Protein AF-0000000085160223 (afdb_homodimer)

Structure (mmCIF, N/CA/C/O backbone):
data_AF-0000000085160223-model_v1
#
loop_
_entity.id
_entity.type
_entity.pdbx_description
1 polymer 'ABC-type transporter, integral membrane subunit'
#
loop_
_atom_site.group_PDB
_atom_site.id
_atom_site.type_symbol
_atom_site.label_atom_id
_atom_site.label_alt_id
_atom_site.label_comp_id
_atom_site.label_asym_id
_atom_site.label_entity_id
_atom_site.label_seq_id
_atom_site.pdbx_PDB_ins_code
_atom_site.Cartn_x
_atom_site.Cartn_y
_atom_site.Cartn_z
_atom_site.occupancy
_atom_site.B_iso_or_equiv
_atom_site.auth_seq_id
_atom_site.auth_comp_id
_atom_site.auth_asym_id
_atom_site.auth_atom_id
_atom_site.pdbx_PDB_model_num
ATOM 1 N N . MET A 1 1 ? 24.844 26.078 -31.312 1 24.73 1 MET A N 1
ATOM 2 C CA . MET A 1 1 ? 23.641 26.641 -30.703 1 24.73 1 MET A CA 1
ATOM 3 C C . MET A 1 1 ? 23.391 25.984 -29.344 1 24.73 1 MET A C 1
ATOM 5 O O . MET A 1 1 ? 23.203 24.781 -29.25 1 24.73 1 MET A O 1
ATOM 9 N N . LYS A 1 2 ? 23.938 26.469 -28.312 1 32.94 2 LYS A N 1
ATOM 10 C CA . LYS A 1 2 ? 23.906 26.078 -26.906 1 32.94 2 LYS A CA 1
ATOM 11 C C . LYS A 1 2 ? 22.469 25.906 -26.406 1 32.94 2 LYS A C 1
ATOM 13 O O . LYS A 1 2 ? 21.688 26.844 -26.438 1 32.94 2 LYS A O 1
ATOM 18 N N . GLN A 1 3 ? 21.828 24.797 -26.5 1 36.91 3 GLN A N 1
ATOM 19 C CA . GLN A 1 3 ? 20.469 24.516 -26.031 1 36.91 3 GLN A CA 1
ATOM 20 C C . GLN A 1 3 ? 20.25 25.062 -24.625 1 36.91 3 GLN A C 1
ATOM 22 O O . GLN A 1 3 ? 21.016 24.766 -23.719 1 36.91 3 GLN A O 1
ATOM 27 N N . PHE A 1 4 ? 19.875 26.234 -24.469 1 34.88 4 PHE A N 1
ATOM 28 C CA . PHE A 1 4 ? 19.438 26.875 -23.234 1 34.88 4 PHE A CA 1
ATOM 29 C C . PHE A 1 4 ? 18.547 25.938 -22.422 1 34.88 4 PHE A C 1
ATOM 31 O O . PHE A 1 4 ? 17.422 25.641 -22.828 1 34.88 4 PHE A O 1
ATOM 38 N N . HIS A 1 5 ? 19.047 24.938 -21.812 1 41.69 5 HIS A N 1
ATOM 39 C CA . HIS A 1 5 ? 18.312 24.141 -20.828 1 41.69 5 HIS A CA 1
ATOM 40 C C . HIS A 1 5 ? 17.719 25.031 -19.734 1 41.69 5 HIS A C 1
ATOM 42 O O . HIS A 1 5 ? 18.469 25.625 -18.938 1 41.69 5 HIS A O 1
ATOM 48 N N . PHE A 1 6 ? 16.766 25.844 -19.984 1 39.72 6 PHE A N 1
ATOM 49 C CA . PHE A 1 6 ? 16.047 26.594 -18.953 1 39.72 6 PHE A CA 1
ATOM 50 C C . PHE A 1 6 ? 15.656 25.688 -17.797 1 39.72 6 PHE A C 1
ATOM 52 O O . PHE A 1 6 ? 14.781 24.828 -17.938 1 39.72 6 PHE A O 1
ATOM 59 N N . THR A 1 7 ? 16.453 25.359 -16.953 1 47.16 7 THR A N 1
ATOM 60 C CA . THR A 1 7 ? 16.219 24.641 -15.711 1 47.16 7 THR A CA 1
ATOM 61 C C . THR A 1 7 ? 15.336 25.453 -14.773 1 47.16 7 THR A C 1
ATOM 63 O O . THR A 1 7 ? 15.773 26.469 -14.227 1 47.16 7 THR A O 1
ATOM 66 N N . ILE A 1 8 ? 14.094 25.609 -14.977 1 51 8 ILE A N 1
ATOM 67 C CA . ILE A 1 8 ? 13.211 26.234 -14 1 51 8 ILE A CA 1
ATOM 68 C C . ILE A 1 8 ? 13.352 25.531 -12.656 1 51 8 ILE A C 1
ATOM 70 O O . ILE A 1 8 ? 13.266 24.312 -12.578 1 51 8 ILE A O 1
ATOM 74 N N . PRO A 1 9 ? 13.672 26.297 -11.742 1 57.53 9 PRO A N 1
ATOM 75 C CA . PRO A 1 9 ? 13.766 25.688 -10.414 1 57.53 9 PRO A CA 1
ATOM 76 C C . PRO A 1 9 ? 12.5 24.938 -10.023 1 57.53 9 PRO A C 1
ATOM 78 O O . PRO A 1 9 ? 11.398 25.312 -10.43 1 57.53 9 PRO A O 1
ATOM 81 N N . GLN A 1 10 ? 12.586 23.75 -9.656 1 59.94 10 GLN A N 1
ATOM 82 C CA . GLN A 1 10 ? 11.547 22.766 -9.359 1 59.94 10 GLN A CA 1
ATOM 83 C C . GLN A 1 10 ? 10.391 23.406 -8.594 1 59.94 10 GLN A C 1
ATOM 85 O O . GLN A 1 10 ? 9.227 23.062 -8.82 1 59.94 10 GLN A O 1
ATOM 90 N N . GLN A 1 11 ? 10.703 24.438 -7.801 1 62.94 11 GLN A N 1
ATOM 91 C CA . GLN A 1 11 ? 9.633 25.141 -7.105 1 62.94 11 GLN A CA 1
ATOM 92 C C . GLN A 1 11 ? 8.727 25.875 -8.094 1 62.94 11 GLN A C 1
ATOM 94 O O . GLN A 1 11 ? 7.508 25.906 -7.914 1 62.94 11 GLN A O 1
ATOM 99 N N . TYR A 1 12 ? 9.297 26.141 -9.102 1 71.38 12 TYR A N 1
ATOM 100 C CA . TYR A 1 12 ? 8.523 26.922 -10.07 1 71.38 12 TYR A CA 1
ATOM 101 C C . TYR A 1 12 ? 7.711 26 -10.969 1 71.38 12 TYR A C 1
ATOM 103 O O . TYR A 1 12 ? 6.637 26.375 -11.445 1 71.38 12 TYR A O 1
ATOM 111 N N . SER A 1 13 ? 8.242 24.859 -11.055 1 77.56 13 SER A N 1
ATOM 112 C CA . SER A 1 13 ? 7.508 23.938 -11.914 1 77.56 13 SER A CA 1
ATOM 113 C C . SER A 1 13 ? 6.188 23.516 -11.273 1 77.56 13 SER A C 1
ATOM 115 O O . SER A 1 13 ? 5.164 23.422 -11.945 1 77.56 13 SER A O 1
ATOM 117 N N . SER A 1 14 ? 6.234 23.312 -9.977 1 83.31 14 SER A N 1
ATOM 118 C CA . SER A 1 14 ? 5.004 22.922 -9.297 1 83.31 14 SER A CA 1
ATOM 119 C C . SER A 1 14 ? 3.994 24.062 -9.281 1 83.31 14 SER A C 1
ATOM 121 O O . SER A 1 14 ? 2.789 23.828 -9.406 1 83.31 14 SER A O 1
ATOM 123 N N . LEU A 1 15 ? 4.504 25.219 -9.172 1 87.31 15 LEU A N 1
ATOM 124 C CA . LEU A 1 15 ? 3.623 26.391 -9.18 1 87.31 15 LEU A CA 1
ATOM 125 C C . LEU A 1 15 ? 2.967 26.562 -10.539 1 87.31 15 LEU A C 1
ATOM 127 O O . LEU A 1 15 ? 1.774 26.875 -10.625 1 87.31 15 LEU A O 1
ATOM 131 N N . ILE A 1 16 ? 3.727 26.344 -11.586 1 86.88 16 ILE A N 1
ATOM 132 C CA . ILE A 1 16 ? 3.193 26.422 -12.938 1 86.88 16 ILE A CA 1
ATOM 133 C C . ILE A 1 16 ? 2.125 25.359 -13.141 1 86.88 16 ILE A C 1
ATOM 135 O O . ILE A 1 16 ? 1.075 25.625 -13.734 1 86.88 16 ILE A O 1
ATOM 139 N N . GLY A 1 17 ? 2.414 24.188 -12.648 1 84.38 17 GLY A N 1
ATOM 140 C CA . GLY A 1 17 ? 1.426 23.125 -12.727 1 84.38 17 GLY A CA 1
ATOM 141 C C . GLY A 1 17 ? 0.125 23.469 -12.023 1 84.38 17 GLY A C 1
ATOM 142 O O . GLY A 1 17 ? -0.958 23.203 -12.547 1 84.38 17 GLY A O 1
ATOM 143 N N . LEU A 1 18 ? 0.307 24.062 -10.891 1 89.31 18 LEU A N 1
ATOM 144 C CA . LEU A 1 18 ? -0.857 24.469 -10.109 1 89.31 18 LEU A CA 1
ATOM 145 C C . LEU A 1 18 ? -1.682 25.5 -10.859 1 89.31 18 LEU A C 1
ATOM 147 O O . LEU A 1 18 ? -2.904 25.375 -10.961 1 89.31 18 LEU A O 1
ATOM 151 N N . LEU A 1 19 ? -1.018 26.469 -11.391 1 91.75 19 LEU A N 1
ATOM 152 C CA . LEU A 1 19 ? -1.696 27.547 -12.094 1 91.75 19 LEU A CA 1
ATOM 153 C C . LEU A 1 19 ? -2.365 27.031 -13.367 1 91.75 19 LEU A C 1
ATOM 155 O O . LEU A 1 19 ? -3.496 27.422 -13.68 1 91.75 19 LEU A O 1
ATOM 159 N N . LEU A 1 20 ? -1.692 26.188 -14.102 1 90.5 20 LEU A N 1
ATOM 160 C CA . LEU A 1 20 ? -2.25 25.609 -15.32 1 90.5 20 LEU A CA 1
ATOM 161 C C . LEU A 1 20 ? -3.488 24.781 -15.016 1 90.5 20 LEU A C 1
ATOM 163 O O . LEU A 1 20 ? -4.488 24.859 -15.734 1 90.5 20 LEU A O 1
ATOM 167 N N . LEU A 1 21 ? -3.373 24.016 -13.953 1 90.25 21 LEU A N 1
ATOM 168 C CA . LEU A 1 21 ? -4.508 23.203 -13.547 1 90.25 21 LEU A CA 1
ATOM 169 C C . LEU A 1 21 ? -5.684 24.078 -13.125 1 90.25 21 LEU A C 1
ATOM 171 O O . LEU A 1 21 ? -6.828 23.797 -13.492 1 90.25 21 LEU A O 1
ATOM 175 N N . GLY A 1 22 ? -5.379 25.062 -12.367 1 91.94 22 GLY A N 1
ATOM 176 C CA . GLY A 1 22 ? -6.414 26.016 -11.977 1 91.94 22 GLY A CA 1
ATOM 177 C C . GLY A 1 22 ? -7.082 26.688 -13.156 1 91.94 22 GLY A C 1
ATOM 178 O O . GLY A 1 22 ? -8.305 26.812 -13.203 1 91.94 22 GLY A O 1
ATOM 179 N N . LEU A 1 23 ? -6.262 27.094 -14.078 1 93 23 LEU A N 1
ATOM 180 C CA . LEU A 1 23 ? -6.781 27.734 -15.281 1 93 23 LEU A CA 1
ATOM 181 C C . LEU A 1 23 ? -7.645 26.766 -16.078 1 93 23 LEU A C 1
ATOM 183 O O . LEU A 1 23 ? -8.734 27.125 -16.547 1 93 23 LEU A O 1
ATOM 187 N N . LEU A 1 24 ? -7.18 25.625 -16.234 1 92 24 LEU A N 1
ATOM 188 C CA . LEU A 1 24 ? -7.918 24.609 -16.984 1 92 24 LEU A CA 1
ATOM 189 C C . LEU A 1 24 ? -9.281 24.359 -16.344 1 92 24 LEU A C 1
ATOM 191 O O . LEU A 1 24 ? -10.297 24.328 -17.031 1 92 24 LEU A O 1
ATOM 195 N N . LEU A 1 25 ? -9.289 24.234 -15.031 1 91.88 25 LEU A N 1
ATOM 196 C CA . LEU A 1 25 ? -10.539 23.922 -14.352 1 91.88 25 LEU A CA 1
ATOM 197 C C . LEU A 1 25 ? -11.461 25.125 -14.297 1 91.88 25 LEU A C 1
ATOM 199 O O . LEU A 1 25 ? -12.688 24.984 -14.281 1 91.88 25 LEU A O 1
ATOM 203 N N . SER A 1 26 ? -10.859 26.266 -14.312 1 92.62 26 SER A N 1
ATOM 204 C CA . SER A 1 26 ? -11.664 27.484 -14.367 1 92.62 26 SER A CA 1
ATOM 205 C C . SER A 1 26 ? -12.414 27.594 -15.688 1 92.62 26 SER A C 1
ATOM 207 O O . SER A 1 26 ? -13.523 28.125 -15.742 1 92.62 26 SER A O 1
ATOM 209 N N . ILE A 1 27 ? -11.805 27.078 -16.703 1 93.56 27 ILE A N 1
ATOM 210 C CA . ILE A 1 27 ? -12.414 27.094 -18.016 1 93.56 27 ILE A CA 1
ATOM 211 C C . ILE A 1 27 ? -13.453 25.984 -18.125 1 93.56 27 ILE A C 1
ATOM 213 O O . ILE A 1 27 ? -14.531 26.188 -18.703 1 93.56 27 ILE A O 1
ATOM 217 N N . LEU A 1 28 ? -13.242 24.953 -17.516 1 92.19 28 LEU A N 1
ATOM 218 C CA . LEU A 1 28 ? -14.094 23.781 -17.656 1 92.19 28 LEU A CA 1
ATOM 219 C C . LEU A 1 28 ? -15.32 23.875 -16.75 1 92.19 28 LEU A C 1
ATOM 221 O O . LEU A 1 28 ? -16.344 23.234 -17.016 1 92.19 28 LEU A O 1
ATOM 225 N N . SER A 1 29 ? -15.195 24.656 -15.656 1 91.56 29 SER A N 1
ATOM 226 C CA . SER A 1 29 ? -16.312 24.781 -14.719 1 91.56 29 SER A CA 1
ATOM 227 C C . SER A 1 29 ? -16.469 26.219 -14.242 1 91.56 29 SER A C 1
ATOM 229 O O . SER A 1 29 ? -15.57 26.781 -13.617 1 91.56 29 SER A O 1
ATOM 231 N N . PRO A 1 30 ? -17.625 26.734 -14.391 1 90.44 30 PRO A N 1
ATOM 232 C CA . PRO A 1 30 ? -17.875 28.094 -13.922 1 90.44 30 PRO A CA 1
ATOM 233 C C . PRO A 1 30 ? -17.891 28.203 -12.398 1 90.44 30 PRO A C 1
ATOM 235 O O . PRO A 1 30 ? -17.766 29.312 -11.852 1 90.44 30 PRO A O 1
ATOM 238 N N . HIS A 1 31 ? -18.016 27.125 -11.758 1 92.62 31 HIS A N 1
ATOM 239 C CA . HIS A 1 31 ? -18.125 27.141 -10.305 1 92.62 31 HIS A CA 1
ATOM 240 C C . HIS A 1 31 ? -16.75 27.078 -9.641 1 92.62 31 HIS A C 1
ATOM 242 O O . HIS A 1 31 ? -16.641 27.266 -8.43 1 92.62 31 HIS A O 1
ATOM 248 N N . PHE A 1 32 ? -15.742 26.875 -10.422 1 94.12 32 PHE A N 1
ATOM 249 C CA . PHE A 1 32 ? -14.422 26.594 -9.867 1 94.12 32 PHE A CA 1
ATOM 250 C C . PHE A 1 32 ? -13.922 27.781 -9.047 1 94.12 32 PHE A C 1
ATOM 252 O O . PHE A 1 32 ? -13.438 27.594 -7.926 1 94.12 32 PHE A O 1
ATOM 259 N N . LEU A 1 33 ? -14.172 29.016 -9.492 1 93.25 33 LEU A N 1
ATOM 260 C CA . LEU A 1 33 ? -13.562 30.172 -8.844 1 93.25 33 LEU A CA 1
ATOM 261 C C . LEU A 1 33 ? -14.531 30.812 -7.859 1 93.25 33 LEU A C 1
ATOM 263 O O . LEU A 1 33 ? -14.242 31.875 -7.305 1 93.25 33 LEU A O 1
ATOM 267 N N . THR A 1 34 ? -15.617 30.188 -7.582 1 93.44 34 THR A N 1
ATOM 268 C CA . THR A 1 34 ? -16.531 30.719 -6.57 1 93.44 34 THR A CA 1
ATOM 269 C C . THR A 1 34 ? -15.914 30.609 -5.176 1 93.44 34 THR A C 1
ATOM 271 O O . THR A 1 34 ? -15.109 29.719 -4.918 1 93.44 34 THR A O 1
ATOM 274 N N . ILE A 1 35 ? -16.266 31.484 -4.336 1 92.81 35 ILE A N 1
ATOM 275 C CA . ILE A 1 35 ? -15.734 31.5 -2.975 1 92.81 35 ILE A CA 1
ATOM 276 C C . ILE A 1 35 ? -16.094 30.188 -2.27 1 92.81 35 ILE A C 1
ATOM 278 O O . ILE A 1 35 ? -15.281 29.625 -1.527 1 92.81 35 ILE A O 1
ATOM 282 N N . SER A 1 36 ? -17.281 29.781 -2.479 1 92.44 36 SER A N 1
ATOM 283 C CA . SER A 1 36 ? -17.734 28.531 -1.877 1 92.44 36 SER A CA 1
ATOM 284 C C . SER A 1 36 ? -16.844 27.375 -2.283 1 92.44 36 SER A C 1
ATOM 286 O O . SER A 1 36 ? -16.422 26.578 -1.438 1 92.44 36 SER A O 1
ATOM 288 N N . ASN A 1 37 ? -16.5 27.328 -3.576 1 94.31 37 ASN A N 1
ATOM 289 C CA . ASN A 1 37 ? -15.656 26.234 -4.047 1 94.31 37 ASN A CA 1
ATOM 290 C C . ASN A 1 37 ? -14.211 26.391 -3.576 1 94.31 37 ASN A C 1
ATOM 292 O O . ASN A 1 37 ? -13.555 25.391 -3.26 1 94.31 37 ASN A O 1
ATOM 296 N N . LEU A 1 38 ? -13.766 27.516 -3.547 1 93.81 38 LEU A N 1
ATOM 297 C CA . LEU A 1 38 ? -12.406 27.75 -3.07 1 93.81 38 LEU A CA 1
ATOM 298 C C . LEU A 1 38 ? -12.266 27.359 -1.603 1 93.81 38 LEU A C 1
ATOM 300 O O . LEU A 1 38 ? -11.234 26.828 -1.189 1 93.81 38 LEU A O 1
ATOM 304 N N . MET A 1 39 ? -13.305 27.641 -0.845 1 93.06 39 MET A N 1
ATOM 305 C CA . MET A 1 39 ? -13.289 27.219 0.552 1 93.06 39 MET A CA 1
ATOM 306 C C . MET A 1 39 ? -13.391 25.688 0.662 1 93.06 39 MET A C 1
ATOM 308 O O . MET A 1 39 ? -12.805 25.094 1.56 1 93.06 39 MET A O 1
ATOM 312 N N . ASN A 1 40 ? -14.055 25.125 -0.268 1 91.25 40 ASN A N 1
ATOM 313 C CA . ASN A 1 40 ? -14.117 23.672 -0.322 1 91.25 40 ASN A CA 1
ATOM 314 C C . ASN A 1 40 ? -12.758 23.062 -0.644 1 91.25 40 ASN A C 1
ATOM 316 O O . ASN A 1 40 ? -12.367 22.047 -0.059 1 91.25 40 ASN A O 1
ATOM 320 N N . ILE A 1 41 ? -12.109 23.641 -1.528 1 94.19 41 ILE A N 1
ATOM 321 C CA . ILE A 1 41 ? -10.758 23.203 -1.874 1 94.19 41 ILE A CA 1
ATOM 322 C C . ILE A 1 41 ? -9.852 23.312 -0.648 1 94.19 41 ILE A C 1
ATOM 324 O O . ILE A 1 41 ? -9.102 22.391 -0.345 1 94.19 41 ILE A O 1
ATOM 328 N N . LEU A 1 42 ? -10.023 24.375 0.001 1 94.44 42 LEU A N 1
ATOM 329 C CA . LEU A 1 42 ? -9.203 24.594 1.189 1 94.44 42 LEU A CA 1
ATOM 330 C C . LEU A 1 42 ? -9.477 23.516 2.236 1 94.44 42 LEU A C 1
ATOM 332 O O . LEU A 1 42 ? -8.547 23 2.863 1 94.44 42 LEU A O 1
ATOM 336 N N . ASN A 1 43 ? -10.727 23.203 2.395 1 92 43 ASN A N 1
ATOM 337 C CA . ASN A 1 43 ? -11.102 22.156 3.336 1 92 43 ASN A CA 1
ATOM 338 C C . ASN A 1 43 ? -10.492 20.812 2.947 1 92 43 ASN A C 1
ATOM 340 O O . ASN A 1 43 ? -9.953 20.094 3.799 1 92 43 ASN A O 1
ATOM 344 N N . GLN A 1 44 ? -10.477 20.531 1.719 1 90 44 GLN A N 1
ATOM 345 C CA . GLN A 1 44 ? -9.961 19.25 1.227 1 90 44 GLN A CA 1
ATOM 346 C C . GLN A 1 44 ? -8.438 19.203 1.304 1 90 44 GLN A C 1
ATOM 348 O O . GLN A 1 44 ? -7.859 18.203 1.736 1 90 44 GLN A O 1
ATOM 353 N N . VAL A 1 45 ? -7.875 20.266 0.903 1 95.56 45 VAL A N 1
ATOM 354 C CA . VAL A 1 45 ? -6.418 20.359 0.904 1 95.56 45 VAL A CA 1
ATOM 355 C C . VAL A 1 45 ? -5.898 20.297 2.34 1 95.56 45 VAL A C 1
ATOM 357 O O . VAL A 1 45 ? -4.824 19.75 2.596 1 95.56 45 VAL A O 1
ATOM 360 N N . SER A 1 46 ? -6.684 20.844 3.227 1 96.56 46 SER A N 1
ATOM 361 C CA . SER A 1 46 ? -6.238 20.859 4.613 1 96.56 46 SER A CA 1
ATOM 362 C C . SER A 1 46 ? -6.039 19.453 5.152 1 96.56 46 SER A C 1
ATOM 364 O O . SER A 1 46 ? -5.082 19.188 5.883 1 96.56 46 SER A O 1
ATOM 366 N N . LEU A 1 47 ? -6.875 18.531 4.781 1 95.44 47 LEU A N 1
ATOM 367 C CA . LEU A 1 47 ? -6.777 17.156 5.258 1 95.44 47 LEU A CA 1
ATOM 368 C C . LEU A 1 47 ? -5.543 16.469 4.684 1 95.44 47 LEU A C 1
ATOM 370 O O . LEU A 1 47 ? -4.645 16.078 5.43 1 95.44 47 LEU A O 1
ATOM 374 N N . ASN A 1 48 ? -5.406 16.484 3.453 1 94.25 48 ASN A N 1
ATOM 375 C CA . ASN A 1 48 ? -4.27 15.828 2.816 1 94.25 48 ASN A CA 1
ATOM 376 C C . ASN A 1 48 ? -2.982 16.625 3 1 94.25 48 ASN A C 1
ATOM 378 O O . ASN A 1 48 ? -1.893 16.047 3.037 1 94.25 48 ASN A O 1
ATOM 382 N N . GLY A 1 49 ? -3.203 17.891 3.051 1 97.81 49 GLY A N 1
ATOM 383 C CA . GLY A 1 49 ? -2.047 18.75 3.283 1 97.81 49 GLY A CA 1
ATOM 384 C C . GLY A 1 49 ? -1.365 18.484 4.609 1 97.81 49 GLY A C 1
ATOM 385 O O . GLY A 1 49 ? -0.136 18.453 4.688 1 97.81 49 GLY A O 1
ATOM 386 N N . LEU A 1 50 ? -2.15 18.328 5.633 1 98.56 50 LEU A N 1
ATOM 387 C CA . LEU A 1 50 ? -1.58 18.016 6.938 1 98.56 50 LEU A CA 1
ATOM 388 C C . LEU A 1 50 ? -0.81 16.703 6.902 1 98.56 50 LEU A C 1
ATOM 390 O O . LEU A 1 50 ? 0.302 16.609 7.43 1 98.56 50 LEU A O 1
ATOM 394 N N . VAL A 1 51 ? -1.393 15.742 6.238 1 98.44 51 VAL A N 1
ATOM 395 C CA . VAL A 1 51 ? -0.717 14.453 6.094 1 98.44 51 VAL A CA 1
ATOM 396 C C . VAL A 1 51 ? 0.56 14.633 5.277 1 98.44 51 VAL A C 1
ATOM 398 O O . VAL A 1 51 ? 1.603 14.062 5.613 1 98.44 51 VAL A O 1
ATOM 401 N N . ALA A 1 52 ? 0.481 15.461 4.254 1 98.31 52 ALA A N 1
ATOM 402 C CA . ALA A 1 52 ? 1.634 15.719 3.395 1 98.31 52 ALA A CA 1
ATOM 403 C C . ALA A 1 52 ? 2.742 16.438 4.156 1 98.31 52 ALA A C 1
ATOM 405 O O . ALA A 1 52 ? 3.926 16.188 3.926 1 98.31 52 ALA A O 1
ATOM 406 N N . VAL A 1 53 ? 2.35 17.328 5.023 1 98.5 53 VAL A N 1
ATOM 407 C CA . VAL A 1 53 ? 3.316 18.031 5.855 1 98.5 53 VAL A CA 1
ATOM 408 C C . VAL A 1 53 ? 4.133 17.031 6.668 1 98.5 53 VAL A C 1
ATOM 410 O O . VAL A 1 53 ? 5.363 17.094 6.684 1 98.5 53 VAL A O 1
ATOM 413 N N . GLY A 1 54 ? 3.459 16.141 7.324 1 98.56 54 GLY A N 1
ATOM 414 C CA . GLY A 1 54 ? 4.164 15.102 8.062 1 98.56 54 GLY A CA 1
ATOM 415 C C . GLY A 1 54 ? 5.004 14.211 7.168 1 98.56 54 GLY A C 1
ATOM 416 O O . GLY A 1 54 ? 6.148 13.891 7.5 1 98.56 54 GLY A O 1
ATOM 417 N N . MET A 1 55 ? 4.488 13.859 6.07 1 98 55 MET A N 1
ATOM 418 C CA . MET A 1 55 ? 5.16 12.977 5.121 1 98 55 MET A CA 1
ATOM 419 C C . MET A 1 55 ? 6.438 13.625 4.59 1 98 55 MET A C 1
ATOM 421 O O . MET A 1 55 ? 7.402 12.93 4.27 1 98 55 MET A O 1
ATOM 425 N N . THR A 1 56 ? 6.43 14.922 4.492 1 98.19 56 THR A N 1
ATOM 426 C CA . THR A 1 56 ? 7.609 15.633 4.012 1 98.19 56 THR A CA 1
ATOM 427 C C . THR A 1 56 ? 8.82 15.328 4.891 1 98.19 56 THR A C 1
ATOM 429 O O . THR A 1 56 ? 9.914 15.07 4.379 1 98.19 56 THR A O 1
ATOM 432 N N . PHE A 1 57 ? 8.633 15.312 6.184 1 98.62 57 PHE A N 1
ATOM 433 C CA . PHE A 1 57 ? 9.734 15 7.09 1 98.62 57 PHE A CA 1
ATOM 434 C C . PHE A 1 57 ? 10.25 13.586 6.84 1 98.62 57 PHE A C 1
ATOM 436 O O . PHE A 1 57 ? 11.461 13.359 6.816 1 98.62 57 PHE A O 1
ATOM 443 N N . VAL A 1 58 ? 9.32 12.703 6.656 1 98.44 58 VAL A N 1
ATOM 444 C CA . VAL A 1 58 ? 9.672 11.297 6.484 1 98.44 58 VAL A CA 1
ATOM 445 C C . VAL A 1 58 ? 10.438 11.109 5.18 1 98.44 58 VAL A C 1
ATOM 447 O O . VAL A 1 58 ? 11.508 10.492 5.164 1 98.44 58 VAL A O 1
ATOM 450 N N . ILE A 1 59 ? 9.945 11.711 4.129 1 96.38 59 ILE A N 1
ATOM 451 C CA . ILE A 1 59 ? 10.562 11.531 2.82 1 96.38 59 ILE A CA 1
ATOM 452 C C . ILE A 1 59 ? 11.906 12.258 2.785 1 96.38 59 ILE A C 1
ATOM 454 O O . ILE A 1 59 ? 12.883 11.734 2.246 1 96.38 59 ILE A O 1
ATOM 458 N N . LEU A 1 60 ? 12.039 13.375 3.402 1 97 60 LEU A N 1
ATOM 459 C CA . LEU A 1 60 ? 13.297 14.109 3.467 1 97 60 LEU A CA 1
ATOM 460 C C . LEU A 1 60 ? 14.375 13.289 4.168 1 97 60 LEU A C 1
ATOM 462 O O . LEU A 1 60 ? 15.555 13.414 3.852 1 97 60 LEU A O 1
ATOM 466 N N . SER A 1 61 ? 13.922 12.5 5.066 1 97.25 61 SER A N 1
ATOM 467 C CA . SER A 1 61 ? 14.875 11.695 5.828 1 97.25 61 SER A CA 1
ATOM 468 C C . SER A 1 61 ? 15.219 10.398 5.098 1 97.25 61 SER A C 1
ATOM 470 O O . SER A 1 61 ? 16.031 9.609 5.578 1 97.25 61 SER A O 1
ATOM 472 N N . GLY A 1 62 ? 14.555 10.18 4.027 1 94.06 62 GLY A N 1
ATOM 473 C CA . GLY A 1 62 ? 14.852 9.008 3.223 1 94.06 62 GLY A CA 1
ATOM 474 C C . GLY A 1 62 ? 13.906 7.844 3.48 1 94.06 62 GLY A C 1
ATOM 475 O O . GLY A 1 62 ? 14.211 6.703 3.127 1 94.06 62 GLY A O 1
ATOM 476 N N . GLY A 1 63 ? 12.789 8.156 4.078 1 94.06 63 GLY A N 1
ATOM 477 C CA . GLY A 1 63 ? 11.828 7.109 4.387 1 94.06 63 GLY A CA 1
ATOM 478 C C . GLY A 1 63 ? 10.484 7.309 3.719 1 94.06 63 GLY A C 1
ATOM 479 O O . GLY A 1 63 ? 10.336 8.188 2.869 1 94.06 63 GLY A O 1
ATOM 480 N N . ILE A 1 64 ? 9.547 6.41 3.932 1 93.06 64 ILE A N 1
ATOM 481 C CA . ILE A 1 64 ? 8.164 6.473 3.484 1 93.06 64 ILE A CA 1
ATOM 482 C C . ILE A 1 64 ? 7.242 5.938 4.582 1 93.06 64 ILE A C 1
ATOM 484 O O . ILE A 1 64 ? 7.574 4.957 5.258 1 93.06 64 ILE A O 1
ATOM 488 N N . ASP A 1 65 ? 6.23 6.594 4.793 1 96.69 65 ASP A N 1
ATOM 489 C CA . ASP A 1 65 ? 5.25 6.137 5.773 1 96.69 65 ASP A CA 1
ATOM 490 C C . ASP A 1 65 ? 3.91 5.828 5.109 1 96.69 65 ASP A C 1
ATOM 492 O O . ASP A 1 65 ? 3.102 6.734 4.883 1 96.69 65 ASP A O 1
ATOM 496 N N . LEU A 1 66 ? 3.609 4.59 4.926 1 93.56 66 LEU A N 1
ATOM 497 C CA . LEU A 1 66 ? 2.371 4.199 4.262 1 93.56 66 LEU A CA 1
ATOM 498 C C . LEU A 1 66 ? 1.239 4.047 5.27 1 93.56 66 LEU A C 1
ATOM 500 O O . LEU A 1 66 ? 0.075 3.904 4.887 1 93.56 66 LEU A O 1
ATOM 504 N N . SER A 1 67 ? 1.555 4.16 6.5 1 96.94 67 SER A N 1
ATOM 505 C CA . SER A 1 67 ? 0.575 3.83 7.531 1 96.94 67 SER A CA 1
ATOM 506 C C . SER A 1 67 ? -0.265 5.047 7.906 1 96.94 67 SER A C 1
ATOM 508 O O . SER A 1 67 ? -1.19 4.945 8.711 1 96.94 67 SER A O 1
ATOM 510 N N . VAL A 1 68 ? -0.007 6.16 7.309 1 97.75 68 VAL A N 1
ATOM 511 C CA . VAL A 1 68 ? -0.609 7.41 7.75 1 97.75 68 VAL A CA 1
ATOM 512 C C . VAL A 1 68 ? -2.129 7.328 7.625 1 97.75 68 VAL A C 1
ATOM 514 O O . VAL A 1 68 ? -2.857 7.855 8.469 1 97.75 68 VAL A O 1
ATOM 517 N N . GLY A 1 69 ? -2.596 6.746 6.621 1 97 69 GLY A N 1
ATOM 518 C CA . GLY A 1 69 ? -4.035 6.605 6.465 1 97 69 GLY A CA 1
ATOM 519 C C . GLY A 1 69 ? -4.676 5.781 7.566 1 97 69 GLY A C 1
ATOM 520 O O . GLY A 1 69 ? -5.738 6.145 8.078 1 97 69 GLY A O 1
ATOM 521 N N . SER A 1 70 ? -4.059 4.684 7.867 1 97.69 70 SER A N 1
ATOM 522 C CA . SER A 1 70 ? -4.59 3.816 8.914 1 97.69 70 SER A CA 1
ATOM 523 C C . SER A 1 70 ? -4.453 4.461 10.289 1 97.69 70 SER A C 1
ATOM 525 O O . SER A 1 70 ? -5.297 4.254 11.164 1 97.69 70 SER A O 1
ATOM 527 N N . VAL A 1 71 ? -3.4 5.219 10.469 1 98.5 71 VAL A N 1
ATOM 528 C CA . VAL A 1 71 ? -3.25 5.973 11.711 1 98.5 71 VAL A CA 1
ATOM 529 C C . VAL A 1 71 ? -4.371 7 11.836 1 98.5 71 VAL A C 1
ATOM 531 O O . VAL A 1 71 ? -4.941 7.18 12.914 1 98.5 71 VAL A O 1
ATOM 534 N N . LEU A 1 72 ? -4.645 7.609 10.734 1 98.38 72 LEU A N 1
ATOM 535 C CA . LEU A 1 72 ? -5.742 8.57 10.695 1 98.38 72 LEU A CA 1
ATOM 536 C C . LEU A 1 72 ? -7.059 7.906 11.086 1 98.38 72 LEU A C 1
ATOM 538 O O . LEU A 1 72 ? -7.785 8.414 11.945 1 98.38 72 LEU A O 1
ATOM 542 N N . ALA A 1 73 ? -7.328 6.773 10.531 1 98.12 73 ALA A N 1
ATOM 543 C CA . ALA A 1 73 ? -8.578 6.066 10.805 1 98.12 73 ALA A CA 1
ATOM 544 C C . ALA A 1 73 ? -8.656 5.648 12.273 1 98.12 73 ALA A C 1
ATOM 546 O O . ALA A 1 73 ? -9.688 5.836 12.922 1 98.12 73 ALA A O 1
ATOM 547 N N . LEU A 1 74 ? -7.602 5.098 12.742 1 98.19 74 LEU A N 1
ATOM 548 C CA . LEU A 1 74 ? -7.574 4.621 14.117 1 98.19 74 LEU A CA 1
ATOM 549 C C . LEU A 1 74 ? -7.707 5.781 15.102 1 98.19 74 LEU A C 1
ATOM 551 O O . LEU A 1 74 ? -8.43 5.68 16.094 1 98.19 74 LEU A O 1
ATOM 555 N N . SER A 1 75 ? -7.066 6.859 14.82 1 98.38 75 SER A N 1
ATOM 556 C CA . SER A 1 75 ? -7.164 8.047 15.656 1 98.38 75 SER A CA 1
ATOM 557 C C . SER A 1 75 ? -8.586 8.609 15.656 1 98.38 75 SER A C 1
ATOM 559 O O . SER A 1 75 ? -9.078 9.047 16.688 1 98.38 75 SER A O 1
ATOM 561 N N . GLY A 1 76 ? -9.195 8.602 14.508 1 97.69 76 GLY A N 1
ATOM 562 C CA . GLY A 1 76 ? -10.578 9.039 14.43 1 97.69 76 GLY A CA 1
ATOM 563 C C . GLY A 1 76 ? -11.523 8.203 15.266 1 97.69 76 GLY A C 1
ATOM 564 O O . GLY A 1 76 ? -12.391 8.734 15.961 1 97.69 76 GLY A O 1
ATOM 565 N N . ALA A 1 77 ? -11.32 6.918 15.203 1 97.88 77 ALA A N 1
ATOM 566 C CA . ALA A 1 77 ? -12.141 6.012 16 1 97.88 77 ALA A CA 1
ATOM 567 C C . ALA A 1 77 ? -11.922 6.242 17.484 1 97.88 77 ALA A C 1
ATOM 569 O O . ALA A 1 77 ? -12.875 6.211 18.281 1 97.88 77 ALA A O 1
ATOM 570 N N . LEU A 1 78 ? -10.695 6.504 17.844 1 97.12 78 LEU A N 1
ATOM 571 C CA . LEU A 1 78 ? -10.359 6.715 19.25 1 97.12 78 LEU A CA 1
ATOM 572 C C . LEU A 1 78 ? -10.984 8.008 19.766 1 97.12 78 LEU A C 1
ATOM 574 O O . LEU A 1 78 ? -11.594 8.023 20.844 1 97.12 78 LEU A O 1
ATOM 578 N N . VAL A 1 79 ? -10.875 9.047 19.031 1 96.81 79 VAL A N 1
ATOM 579 C CA . VAL A 1 79 ? -11.438 10.32 19.484 1 96.81 79 VAL A CA 1
ATOM 580 C C . VAL A 1 79 ? -12.961 10.211 19.562 1 96.81 79 VAL A C 1
ATOM 582 O O . VAL A 1 79 ? -13.57 10.703 20.516 1 96.81 79 VAL A O 1
ATOM 585 N N . ALA A 1 80 ? -13.547 9.57 18.578 1 96.88 80 ALA A N 1
ATOM 586 C CA . ALA A 1 80 ? -14.992 9.391 18.578 1 96.88 80 ALA A CA 1
ATOM 587 C C . ALA A 1 80 ? -15.453 8.625 19.812 1 96.88 80 ALA A C 1
ATOM 589 O O . ALA A 1 80 ? -16.453 9 20.438 1 96.88 80 ALA A O 1
ATOM 590 N N . THR A 1 81 ? -14.727 7.617 20.172 1 95.88 81 THR A N 1
ATOM 591 C CA . THR A 1 81 ? -15.078 6.797 21.312 1 95.88 81 THR A CA 1
ATOM 592 C C . THR A 1 81 ? -14.93 7.586 22.609 1 95.88 81 THR A C 1
ATOM 594 O O . THR A 1 81 ? -15.766 7.484 23.516 1 95.88 81 THR A O 1
ATOM 597 N N . LEU A 1 82 ? -13.875 8.367 22.719 1 96 82 LEU A N 1
ATOM 598 C CA . LEU A 1 82 ? -13.664 9.188 23.891 1 96 82 LEU A CA 1
ATOM 599 C C . LEU A 1 82 ? -14.766 10.227 24.047 1 96 82 LEU A C 1
ATOM 601 O O . LEU A 1 82 ? -15.289 10.438 25.141 1 96 82 LEU A O 1
ATOM 605 N N . LEU A 1 83 ? -15.148 10.812 22.969 1 95.56 83 LEU A N 1
ATOM 606 C CA . LEU A 1 83 ? -16.219 11.805 22.984 1 95.56 83 LEU A CA 1
ATOM 607 C C . LEU A 1 83 ? -17.547 11.172 23.406 1 95.56 83 LEU A C 1
ATOM 609 O O . LEU A 1 83 ? -18.266 11.719 24.234 1 95.56 83 LEU A O 1
ATOM 613 N N . LYS A 1 84 ? -17.781 10.055 22.859 1 94.69 84 LYS A N 1
ATOM 614 C CA . LYS A 1 84 ? -19.016 9.359 23.156 1 94.69 84 LYS A CA 1
ATOM 615 C C . LYS A 1 84 ? -19.047 8.891 24.609 1 94.69 84 LYS A C 1
ATOM 617 O O . LYS A 1 84 ? -20.125 8.719 25.188 1 94.69 84 LYS A O 1
ATOM 622 N N . SER A 1 85 ? -17.938 8.672 25.156 1 94.06 85 SER A N 1
ATOM 623 C CA . SER A 1 85 ? -17.844 8.234 26.547 1 94.06 85 SER A CA 1
ATOM 624 C C . SER A 1 85 ? -17.984 9.406 27.516 1 94.06 85 SER A C 1
ATOM 626 O O . SER A 1 85 ? -17.938 9.227 28.734 1 94.06 85 SER A O 1
ATOM 628 N N . GLY A 1 86 ? -18.031 10.609 27 1 92.44 86 GLY A N 1
ATOM 629 C CA . GLY A 1 86 ? -18.297 11.773 27.828 1 92.44 86 GLY A CA 1
ATOM 630 C C . GLY A 1 86 ? -17.047 12.547 28.203 1 92.44 86 GLY A C 1
ATOM 631 O O . GLY A 1 86 ? -17.094 13.508 28.969 1 92.44 86 GLY A O 1
ATOM 632 N N . ILE A 1 87 ? -15.992 12.109 27.641 1 93.75 87 ILE A N 1
ATOM 633 C CA . ILE A 1 87 ? -14.75 12.82 27.906 1 93.75 87 ILE A CA 1
ATOM 634 C C . ILE A 1 87 ? -14.742 14.148 27.172 1 93.75 87 ILE A C 1
ATOM 636 O O . ILE A 1 87 ? -15.258 14.25 26.047 1 93.75 87 ILE A O 1
ATOM 640 N N . SER A 1 88 ? -14.18 15.109 27.797 1 94.44 88 SER A N 1
ATOM 641 C CA . SER A 1 88 ? -14.164 16.438 27.203 1 94.44 88 SER A CA 1
ATOM 642 C C . SER A 1 88 ? -13.492 16.438 25.828 1 94.44 88 SER A C 1
ATOM 644 O O . SER A 1 88 ? -12.617 15.602 25.562 1 94.44 88 SER A O 1
ATOM 646 N N . ASP A 1 89 ? -13.922 17.312 25 1 94 89 ASP A N 1
ATOM 647 C CA . ASP A 1 89 ? -13.422 17.391 23.625 1 94 89 ASP A CA 1
ATOM 648 C C . ASP A 1 89 ? -11.922 17.688 23.594 1 94 89 ASP A C 1
ATOM 650 O O . ASP A 1 89 ? -11.172 17.047 22.875 1 94 89 ASP A O 1
ATOM 654 N N . VAL A 1 90 ? -11.477 18.594 24.438 1 95.25 90 VAL A N 1
ATOM 655 C CA . VAL A 1 90 ? -10.07 18.984 24.453 1 95.25 90 VAL A CA 1
ATOM 656 C C . VAL A 1 90 ? -9.211 17.797 24.844 1 95.25 90 VAL A C 1
ATOM 658 O O . VAL A 1 90 ? -8.203 17.5 24.188 1 95.25 90 VAL A O 1
ATOM 661 N N . VAL A 1 91 ? -9.617 17.078 25.875 1 96.56 91 VAL A N 1
ATOM 662 C CA . VAL A 1 91 ? -8.875 15.906 26.344 1 96.56 91 VAL A CA 1
ATOM 663 C C . VAL A 1 91 ? -8.867 14.828 25.266 1 96.56 91 VAL A C 1
ATOM 665 O O . VAL A 1 91 ? -7.84 14.188 25.031 1 96.56 91 VAL A O 1
ATOM 668 N N . SER A 1 92 ? -10.039 14.656 24.625 1 96.88 92 SER A N 1
ATOM 669 C CA . SER A 1 92 ? -10.156 13.656 23.578 1 96.88 92 SER A CA 1
ATOM 670 C C . SER A 1 92 ? -9.219 13.969 22.406 1 96.88 92 SER A C 1
ATOM 672 O O . SER A 1 92 ? -8.547 13.078 21.891 1 96.88 92 SER A O 1
ATOM 674 N N . ILE A 1 93 ? -9.141 15.203 22.062 1 96.94 93 ILE A N 1
ATOM 675 C CA . ILE A 1 93 ? -8.281 15.641 20.969 1 96.94 93 ILE A CA 1
ATOM 676 C C . ILE A 1 93 ? -6.816 15.414 21.344 1 96.94 93 ILE A C 1
ATOM 678 O O . ILE A 1 93 ? -6.047 14.859 20.562 1 96.94 93 ILE A O 1
ATOM 682 N N . VAL A 1 94 ? -6.449 15.773 22.531 1 97.75 94 VAL A N 1
ATOM 683 C CA . VAL A 1 94 ? -5.066 15.664 22.984 1 97.75 94 VAL A CA 1
ATOM 684 C C . VAL A 1 94 ? -4.648 14.195 23.016 1 97.75 94 VAL A C 1
ATOM 686 O O . VAL A 1 94 ? -3.568 13.836 22.531 1 97.75 94 VAL A O 1
ATOM 689 N N . ILE A 1 95 ? -5.516 13.367 23.484 1 97.38 95 ILE A N 1
ATOM 690 C CA . ILE A 1 95 ? -5.215 11.945 23.578 1 97.38 95 ILE A CA 1
ATOM 691 C C . ILE A 1 95 ? -5.051 11.367 22.172 1 97.38 95 ILE A C 1
ATOM 693 O O . ILE A 1 95 ? -4.125 10.594 21.906 1 97.38 95 ILE A O 1
ATOM 697 N N . ALA A 1 96 ? -5.93 11.758 21.266 1 96.62 96 ALA A N 1
ATOM 698 C CA . ALA A 1 96 ? -5.883 11.242 19.906 1 96.62 96 ALA A CA 1
ATOM 699 C C . ALA A 1 96 ? -4.582 11.648 19.203 1 96.62 96 ALA A C 1
ATOM 701 O O . ALA A 1 96 ? -3.965 10.836 18.516 1 96.62 96 ALA A O 1
ATOM 702 N N . VAL A 1 97 ? -4.191 12.844 19.422 1 97.56 97 VAL A N 1
ATOM 703 C CA . VAL A 1 97 ? -2.975 13.344 18.797 1 97.56 97 VAL A CA 1
ATOM 704 C C . VAL A 1 97 ? -1.756 12.648 19.406 1 97.56 97 VAL A C 1
ATOM 706 O O . VAL A 1 97 ? -0.822 12.281 18.688 1 97.56 97 VAL A O 1
ATOM 709 N N . ILE A 1 98 ? -1.729 12.445 20.703 1 98.5 98 ILE A N 1
ATOM 710 C CA . ILE A 1 98 ? -0.633 11.758 21.375 1 98.5 98 ILE A CA 1
ATOM 711 C C . ILE A 1 98 ? -0.546 10.312 20.875 1 98.5 98 ILE A C 1
ATOM 713 O O . ILE A 1 98 ? 0.538 9.828 20.547 1 98.5 98 ILE A O 1
ATOM 717 N N . LEU A 1 99 ? -1.68 9.688 20.766 1 97.94 99 LEU A N 1
ATOM 718 C CA . LEU A 1 99 ? -1.695 8.297 20.312 1 97.94 99 LEU A CA 1
ATOM 719 C C . LEU A 1 99 ? -1.26 8.195 18.859 1 97.94 99 LEU A C 1
ATOM 721 O O . LEU A 1 99 ? -0.501 7.293 18.5 1 97.94 99 LEU A O 1
ATOM 725 N N . GLY A 1 100 ? -1.807 9.109 18.031 1 98.38 100 GLY A N 1
ATOM 726 C CA . GLY A 1 100 ? -1.335 9.141 16.656 1 98.38 100 GLY A CA 1
ATOM 727 C C . GLY A 1 100 ? 0.17 9.297 16.547 1 98.38 100 GLY A C 1
ATOM 728 O O . GLY A 1 100 ? 0.81 8.617 15.742 1 98.38 100 GLY A O 1
ATOM 729 N N . SER A 1 101 ? 0.699 10.172 17.375 1 98.75 101 SER A N 1
ATOM 730 C CA . SER A 1 101 ? 2.145 10.367 17.406 1 98.75 101 SER A CA 1
ATOM 731 C C . SER A 1 101 ? 2.863 9.094 17.844 1 98.75 101 SER A C 1
ATOM 733 O O . SER A 1 101 ? 3.908 8.742 17.297 1 98.75 101 SER A O 1
ATOM 735 N N . LEU A 1 102 ? 2.338 8.414 18.781 1 98.69 102 LEU A N 1
ATOM 736 C CA . LEU A 1 102 ? 2.926 7.18 19.281 1 98.69 102 LEU A CA 1
ATOM 737 C C . LEU A 1 102 ? 2.867 6.082 18.234 1 98.69 102 LEU A C 1
ATOM 739 O O . LEU A 1 102 ? 3.801 5.285 18.109 1 98.69 102 LEU A O 1
ATOM 743 N N . PHE A 1 103 ? 1.749 6.016 17.5 1 98.5 103 PHE A N 1
ATOM 744 C CA . PHE A 1 103 ? 1.645 5.043 16.422 1 98.5 103 PHE A CA 1
ATOM 745 C C . PHE A 1 103 ? 2.713 5.293 15.359 1 98.5 103 PHE A C 1
ATOM 747 O O . PHE A 1 103 ? 3.346 4.352 14.875 1 98.5 103 PHE A O 1
ATOM 754 N N . GLY A 1 104 ? 2.873 6.578 15.031 1 98.5 104 GLY A N 1
ATOM 755 C CA . GLY A 1 104 ? 3.957 6.914 14.125 1 98.5 104 GLY A CA 1
ATOM 756 C C . GLY A 1 104 ? 5.328 6.566 14.672 1 98.5 104 GLY A C 1
ATOM 757 O O . GLY A 1 104 ? 6.176 6.039 13.953 1 98.5 104 GLY A O 1
ATOM 758 N N . LEU A 1 105 ? 5.484 6.812 15.945 1 98.56 105 LEU A N 1
ATOM 759 C CA . LEU A 1 105 ? 6.758 6.52 16.594 1 98.56 105 LEU A CA 1
ATOM 760 C C . LEU A 1 105 ? 7.055 5.023 16.562 1 98.56 105 LEU A C 1
ATOM 762 O O . LEU A 1 105 ? 8.211 4.617 16.406 1 98.56 105 LEU A O 1
ATOM 766 N N . LEU A 1 106 ? 6.094 4.25 16.766 1 97.62 106 LEU A N 1
ATOM 767 C CA . LEU A 1 106 ? 6.266 2.805 16.688 1 97.62 106 LEU A CA 1
ATOM 768 C C . LEU A 1 106 ? 6.836 2.391 15.336 1 97.62 106 LEU A C 1
ATOM 770 O O . LEU A 1 106 ? 7.777 1.595 15.273 1 97.62 106 LEU A O 1
ATOM 774 N N . ASN A 1 107 ? 6.262 2.961 14.32 1 97.19 107 ASN A N 1
ATOM 775 C CA . ASN A 1 107 ? 6.812 2.752 12.984 1 97.19 107 ASN A CA 1
ATOM 776 C C . ASN A 1 107 ? 8.281 3.156 12.906 1 97.19 107 ASN A C 1
ATOM 778 O O . ASN A 1 107 ? 9.125 2.371 12.469 1 97.19 107 ASN A O 1
ATOM 782 N N . GLY A 1 108 ? 8.484 4.316 13.375 1 97.69 108 GLY A N 1
ATOM 783 C CA . GLY A 1 108 ? 9.836 4.859 13.312 1 97.69 108 GLY A CA 1
ATOM 784 C C . GLY A 1 108 ? 10.844 4.043 14.094 1 97.69 108 GLY A C 1
ATOM 785 O O . GLY A 1 108 ? 11.984 3.871 13.656 1 97.69 108 GLY A O 1
ATOM 786 N N . VAL A 1 109 ? 10.469 3.545 15.195 1 97.44 109 VAL A N 1
ATOM 787 C CA . VAL A 1 109 ? 11.367 2.768 16.047 1 97.44 109 VAL A CA 1
ATOM 788 C C . VAL A 1 109 ? 11.742 1.463 15.336 1 97.44 109 VAL A C 1
ATOM 790 O O . VAL A 1 109 ? 12.914 1.088 15.297 1 97.44 109 VAL A O 1
ATOM 793 N N . PHE A 1 110 ? 10.797 0.815 14.75 1 95.94 110 PHE A N 1
ATOM 794 C CA . PHE A 1 110 ? 11.086 -0.426 14.039 1 95.94 110 PHE A CA 1
ATOM 795 C C . PHE A 1 110 ? 11.992 -0.165 12.844 1 95.94 110 PHE A C 1
ATOM 797 O O . PHE A 1 110 ? 12.93 -0.921 12.594 1 95.94 110 PHE A O 1
ATOM 804 N N . ILE A 1 111 ? 11.711 0.912 12.172 1 95.25 111 ILE A N 1
ATOM 805 C CA . ILE A 1 111 ? 12.469 1.229 10.961 1 95.25 111 ILE A CA 1
ATOM 806 C C . ILE A 1 111 ? 13.891 1.629 11.336 1 95.25 111 ILE A C 1
ATOM 808 O O . ILE A 1 111 ? 14.859 1.112 10.773 1 95.25 111 ILE A O 1
ATOM 812 N N . SER A 1 112 ? 14 2.455 12.352 1 95.44 112 SER A N 1
ATOM 813 C CA . SER A 1 112 ? 15.281 3.09 12.617 1 95.44 112 SER A CA 1
ATOM 814 C C . SER A 1 112 ? 16.141 2.232 13.539 1 95.44 112 SER A C 1
ATOM 816 O O . SER A 1 112 ? 17.359 2.146 13.352 1 95.44 112 SER A O 1
ATOM 818 N N . PHE A 1 113 ? 15.594 1.63 14.477 1 94.69 113 PHE A N 1
ATOM 819 C CA . PHE A 1 113 ? 16.406 0.924 15.461 1 94.69 113 PHE A CA 1
ATOM 820 C C . PHE A 1 113 ? 16.703 -0.499 15.008 1 94.69 113 PHE A C 1
ATOM 822 O O . PHE A 1 113 ? 17.719 -1.077 15.375 1 94.69 113 PHE A O 1
ATOM 829 N N . PHE A 1 114 ? 15.859 -1.015 14.18 1 92.31 114 PHE A N 1
ATOM 830 C CA . PHE A 1 114 ? 16.109 -2.369 13.695 1 92.31 114 PHE A CA 1
ATOM 831 C C . PHE A 1 114 ? 16.547 -2.352 12.234 1 92.31 114 PHE A C 1
ATOM 833 O O . PHE A 1 114 ? 16.703 -3.404 11.617 1 92.31 114 PHE A O 1
ATOM 840 N N . ASN A 1 115 ? 16.688 -1.151 11.727 1 90.44 115 ASN A N 1
ATOM 841 C CA . ASN A 1 115 ? 17.188 -0.945 10.367 1 90.44 115 ASN A CA 1
ATOM 842 C C . ASN A 1 115 ? 16.375 -1.741 9.344 1 90.44 115 ASN A C 1
ATOM 844 O O . ASN A 1 115 ? 16.953 -2.488 8.547 1 90.44 115 ASN A O 1
ATOM 848 N N . LEU A 1 116 ? 15.094 -1.636 9.5 1 90.31 116 LEU A N 1
ATOM 849 C CA . LEU A 1 116 ? 14.18 -2.314 8.586 1 90.31 116 LEU A CA 1
ATOM 850 C C . LEU A 1 116 ? 13.773 -1.396 7.441 1 90.31 116 LEU A C 1
ATOM 852 O O . LEU A 1 116 ? 13.789 -0.171 7.582 1 90.31 116 LEU A O 1
ATOM 856 N N . GLN A 1 117 ? 13.391 -1.979 6.305 1 86.75 117 GLN A N 1
ATOM 857 C CA . GLN A 1 117 ? 12.938 -1.213 5.145 1 86.75 117 GLN A CA 1
ATOM 858 C C . GLN A 1 117 ? 11.641 -0.468 5.449 1 86.75 117 GLN A C 1
ATOM 860 O O . GLN A 1 117 ? 10.633 -1.084 5.805 1 86.75 117 GLN A O 1
ATOM 865 N N . PRO A 1 118 ? 11.68 0.834 5.332 1 92.12 118 PRO A N 1
ATOM 866 C CA . PRO A 1 118 ? 10.547 1.665 5.738 1 92.12 118 PRO A CA 1
ATOM 867 C C . PRO A 1 118 ? 9.234 1.234 5.086 1 92.12 118 PRO A C 1
ATOM 869 O O . PRO A 1 118 ? 8.195 1.197 5.746 1 92.12 118 PRO A O 1
ATOM 872 N N . PHE A 1 119 ? 9.289 0.922 3.875 1 87 119 PHE A N 1
ATOM 873 C CA . PHE A 1 119 ? 8.07 0.611 3.135 1 87 119 PHE A CA 1
ATOM 874 C C . PHE A 1 119 ? 7.383 -0.616 3.719 1 87 119 PHE A C 1
ATOM 876 O O . PHE A 1 119 ? 6.164 -0.622 3.896 1 87 119 PHE A O 1
ATOM 883 N N . ILE A 1 120 ? 8.055 -1.646 3.98 1 85.75 120 ILE A N 1
ATOM 884 C CA . ILE A 1 120 ? 7.484 -2.904 4.445 1 85.75 120 ILE A CA 1
ATOM 885 C C . ILE A 1 120 ? 6.934 -2.73 5.859 1 85.75 120 ILE A C 1
ATOM 887 O O . ILE A 1 120 ? 5.832 -3.188 6.164 1 85.75 120 ILE A O 1
ATOM 891 N N . VAL A 1 121 ? 7.73 -2.021 6.676 1 92.44 121 VAL A N 1
ATOM 892 C CA . VAL A 1 121 ? 7.312 -1.802 8.055 1 92.44 121 VAL A CA 1
ATOM 893 C C . VAL A 1 121 ? 6.035 -0.963 8.078 1 92.44 121 VAL A C 1
ATOM 895 O O . VAL A 1 121 ? 5.074 -1.306 8.773 1 92.44 121 VAL A O 1
ATOM 898 N N . SER A 1 122 ? 6.082 0.069 7.285 1 94.44 122 SER A N 1
ATOM 899 C CA . SER A 1 122 ? 4.926 0.96 7.293 1 94.44 122 SER A CA 1
ATOM 900 C C . SER A 1 122 ? 3.697 0.28 6.703 1 94.44 122 SER A C 1
ATOM 902 O O . SER A 1 122 ? 2.57 0.543 7.129 1 94.44 122 SER A O 1
ATOM 904 N N . MET A 1 123 ? 3.904 -0.564 5.754 1 89.81 123 MET A N 1
ATOM 905 C CA . MET A 1 123 ? 2.785 -1.316 5.199 1 89.81 123 MET A CA 1
ATOM 906 C C . MET A 1 123 ? 2.23 -2.303 6.219 1 89.81 123 MET A C 1
ATOM 908 O O . MET A 1 123 ? 1.017 -2.502 6.301 1 89.81 123 MET A O 1
ATOM 912 N N . ALA A 1 124 ? 3.131 -2.986 6.879 1 91.88 124 ALA A N 1
ATOM 913 C CA . ALA A 1 124 ? 2.701 -3.904 7.93 1 91.88 124 ALA A CA 1
ATOM 914 C C . ALA A 1 124 ? 1.857 -3.184 8.977 1 91.88 124 ALA A C 1
ATOM 916 O O . ALA A 1 124 ? 0.77 -3.643 9.328 1 91.88 124 ALA A O 1
ATOM 917 N N . PHE A 1 125 ? 2.326 -2.041 9.391 1 96.38 125 PHE A N 1
ATOM 918 C CA . PHE A 1 125 ? 1.593 -1.279 10.398 1 96.38 125 PHE A CA 1
ATOM 919 C C . PHE A 1 125 ? 0.305 -0.712 9.812 1 96.38 125 PHE A C 1
ATOM 921 O O . PHE A 1 125 ? -0.703 -0.598 10.516 1 96.38 125 PHE A O 1
ATOM 928 N N . MET A 1 126 ? 0.374 -0.333 8.508 1 94.56 126 MET A N 1
ATOM 929 C CA . MET A 1 126 ? -0.846 0.119 7.848 1 94.56 126 MET A CA 1
ATOM 930 C C . MET A 1 126 ? -1.951 -0.924 7.973 1 94.56 126 MET A C 1
ATOM 932 O O . MET A 1 126 ? -3.078 -0.599 8.352 1 94.56 126 MET A O 1
ATOM 936 N N . THR A 1 127 ? -1.559 -2.148 7.723 1 91.81 127 THR A N 1
ATOM 937 C CA . THR A 1 127 ? -2.516 -3.246 7.773 1 91.81 127 THR A CA 1
ATOM 938 C C . THR A 1 127 ? -2.957 -3.514 9.211 1 91.81 127 THR A C 1
ATOM 940 O O . THR A 1 127 ? -4.145 -3.727 9.469 1 91.81 127 THR A O 1
ATOM 943 N N . MET A 1 128 ? -2.055 -3.494 10.094 1 95.19 128 MET A N 1
ATOM 944 C CA . MET A 1 128 ? -2.361 -3.764 11.492 1 95.19 128 MET A CA 1
ATOM 945 C C . MET A 1 128 ? -3.266 -2.68 12.07 1 95.19 128 MET A C 1
ATOM 947 O O . MET A 1 128 ? -4.258 -2.982 12.742 1 95.19 128 MET A O 1
ATOM 951 N N . PHE A 1 129 ? -2.92 -1.437 11.805 1 97.44 129 PHE A N 1
ATOM 952 C CA . PHE A 1 129 ? -3.713 -0.338 12.344 1 97.44 129 PHE A CA 1
ATOM 953 C C . PHE A 1 129 ? -5.094 -0.304 11.695 1 97.44 129 PHE A C 1
ATOM 955 O O . PHE A 1 129 ? -6.082 0.039 12.352 1 97.44 129 PHE A O 1
ATOM 962 N N . ARG A 1 130 ? -5.168 -0.578 10.438 1 95.94 130 ARG A N 1
ATOM 963 C CA . ARG A 1 130 ? -6.469 -0.68 9.789 1 95.94 130 ARG A CA 1
ATOM 964 C C . ARG A 1 130 ? -7.309 -1.786 10.414 1 95.94 130 ARG A C 1
ATOM 966 O O . ARG A 1 130 ? -8.492 -1.584 10.711 1 95.94 130 ARG A O 1
ATOM 973 N N . GLY A 1 131 ? -6.707 -2.959 10.617 1 94.38 131 GLY A N 1
ATOM 974 C CA . GLY A 1 131 ? -7.387 -4.039 11.305 1 94.38 131 GLY A CA 1
ATOM 975 C C . GLY A 1 131 ? -7.844 -3.662 12.703 1 94.38 131 GLY A C 1
ATOM 976 O O . GLY A 1 131 ? -8.977 -3.963 13.094 1 94.38 131 GLY A O 1
ATOM 977 N N . ALA A 1 132 ? -7.02 -2.984 13.375 1 96.88 132 ALA A N 1
ATOM 978 C CA . ALA A 1 132 ? -7.363 -2.529 14.719 1 96.88 132 ALA A CA 1
ATOM 979 C C . ALA A 1 132 ? -8.562 -1.583 14.695 1 96.88 132 ALA A C 1
ATOM 981 O O . ALA A 1 132 ? -9.414 -1.624 15.578 1 96.88 132 ALA A O 1
ATOM 982 N N . THR A 1 133 ? -8.555 -0.729 13.695 1 97.56 133 THR A N 1
ATOM 983 C CA . THR A 1 133 ? -9.68 0.183 13.555 1 97.56 133 THR A CA 1
ATOM 984 C C . THR A 1 133 ? -10.977 -0.591 13.328 1 97.56 133 THR A C 1
ATOM 986 O O . THR A 1 133 ? -12 -0.29 13.938 1 97.56 133 THR A O 1
ATOM 989 N N . PHE A 1 134 ? -10.891 -1.595 12.461 1 95.5 134 PHE A N 1
ATOM 990 C CA . PHE A 1 134 ? -12.07 -2.412 12.195 1 95.5 134 PHE A CA 1
ATOM 991 C C . PHE A 1 134 ? -12.531 -3.137 13.453 1 95.5 134 PHE A C 1
ATOM 993 O O . PHE A 1 134 ? -13.727 -3.195 13.742 1 95.5 134 PHE A O 1
ATOM 1000 N N . VAL A 1 135 ? -11.602 -3.684 14.18 1 94.38 135 VAL A N 1
ATOM 1001 C CA . VAL A 1 135 ? -11.938 -4.395 15.414 1 94.38 135 VAL A CA 1
ATOM 1002 C C . VAL A 1 135 ? -12.555 -3.422 16.422 1 94.38 135 VAL A C 1
ATOM 1004 O O . VAL A 1 135 ? -13.602 -3.707 17 1 94.38 135 VAL A O 1
ATOM 1007 N N . PHE A 1 136 ? -11.891 -2.285 16.5 1 94.25 136 PHE A N 1
ATOM 1008 C CA . PHE A 1 136 ? -12.297 -1.279 17.484 1 94.25 136 PHE A CA 1
ATOM 1009 C C . PHE A 1 136 ? -13.688 -0.745 17.172 1 94.25 136 PHE A C 1
ATOM 1011 O O . PHE A 1 136 ? -14.469 -0.466 18.078 1 94.25 136 PHE A O 1
ATOM 1018 N N . THR A 1 137 ? -14.078 -0.614 15.938 1 95.94 137 THR A N 1
ATOM 1019 C CA . THR A 1 137 ? -15.344 -0.023 15.516 1 95.94 137 THR A CA 1
ATOM 1020 C C . THR A 1 137 ? -16.359 -1.108 15.148 1 95.94 137 THR A C 1
ATOM 1022 O O . THR A 1 137 ? -17.5 -0.81 14.82 1 95.94 137 THR A O 1
ATOM 1025 N N . GLN A 1 138 ? -15.859 -2.371 15.18 1 93.25 138 GLN A N 1
ATOM 1026 C CA . GLN A 1 138 ? -16.656 -3.492 14.703 1 93.25 138 GLN A CA 1
ATOM 1027 C C . GLN A 1 138 ? -17.078 -3.291 13.25 1 93.25 138 GLN A C 1
ATOM 1029 O O . GLN A 1 138 ? -18.203 -3.633 12.875 1 93.25 138 GLN A O 1
ATOM 1034 N N . GLY A 1 139 ? -16.234 -2.555 12.562 1 92.12 139 GLY A N 1
ATOM 1035 C CA . GLY A 1 139 ? -16.453 -2.344 11.141 1 92.12 139 GLY A CA 1
ATOM 1036 C C . GLY A 1 139 ? -17.531 -1.308 10.852 1 92.12 139 GLY A C 1
ATOM 1037 O O . GLY A 1 139 ? -17.906 -1.104 9.695 1 92.12 139 GLY A O 1
ATOM 1038 N N . ARG A 1 140 ? -17.984 -0.617 11.906 1 94.69 140 ARG A N 1
ATOM 1039 C CA . ARG A 1 140 ? -19.047 0.356 11.734 1 94.69 140 ARG A CA 1
ATOM 1040 C C . ARG A 1 140 ? -18.578 1.762 12.094 1 94.69 140 ARG A C 1
ATOM 1042 O O . ARG A 1 140 ? -17.734 1.932 12.977 1 94.69 140 ARG A O 1
ATOM 1049 N N . PRO A 1 141 ? -19.172 2.738 11.398 1 96.38 141 PRO A N 1
ATOM 1050 C CA . PRO A 1 141 ? -18.844 4.117 11.766 1 96.38 141 PRO A CA 1
ATOM 1051 C C . PRO A 1 141 ? -19.312 4.488 13.172 1 96.38 141 PRO A C 1
ATOM 1053 O O . PRO A 1 141 ? -20.297 3.934 13.656 1 96.38 141 PRO A O 1
ATOM 1056 N N . ILE A 1 142 ? -18.578 5.324 13.797 1 96.81 142 ILE A N 1
ATOM 1057 C CA . ILE A 1 142 ? -19 5.93 15.055 1 96.81 142 ILE A CA 1
ATOM 1058 C C . ILE A 1 142 ? -19.5 7.348 14.805 1 96.81 142 ILE A C 1
ATOM 1060 O O . ILE A 1 142 ? -18.719 8.234 14.445 1 96.81 142 ILE A O 1
ATOM 1064 N N . THR A 1 143 ? -20.828 7.523 15 1 95.56 143 THR A N 1
ATOM 1065 C CA . THR A 1 143 ? -21.453 8.781 14.602 1 95.56 143 THR A CA 1
ATOM 1066 C C . THR A 1 143 ? -22.062 9.484 15.812 1 95.56 143 THR A C 1
ATOM 1068 O O . THR A 1 143 ? -22.047 8.953 16.922 1 95.56 143 THR A O 1
ATOM 1071 N N . GLY A 1 144 ? -22.531 10.695 15.578 1 92.38 144 GLY A N 1
ATOM 1072 C CA . GLY A 1 144 ? -23.172 11.461 16.641 1 92.38 144 GLY A CA 1
ATOM 1073 C C . GLY A 1 144 ? -22.203 11.93 17.703 1 92.38 144 GLY A C 1
ATOM 1074 O O . GLY A 1 144 ? -22.375 11.617 18.891 1 92.38 144 GLY A O 1
ATOM 1075 N N . LEU A 1 145 ? -21.203 12.742 17.266 1 91.88 145 LEU A N 1
ATOM 1076 C CA . LEU A 1 145 ? -20.078 13.086 18.125 1 91.88 145 LEU A CA 1
ATOM 1077 C C . LEU A 1 145 ? -20.281 14.445 18.781 1 91.88 145 LEU A C 1
ATOM 1079 O O . LEU A 1 145 ? -19.391 14.945 19.484 1 91.88 145 LEU A O 1
ATOM 1083 N N . GLY A 1 146 ? -21.422 14.969 18.578 1 83.81 146 GLY A N 1
ATOM 1084 C CA . GLY A 1 146 ? -21.734 16.219 19.266 1 83.81 146 GLY A CA 1
ATOM 1085 C C . GLY A 1 146 ? -21.875 17.391 18.312 1 83.81 146 GLY A C 1
ATOM 1086 O O . GLY A 1 146 ? -21.484 17.312 17.141 1 83.81 146 GLY A O 1
ATOM 1087 N N . ASP A 1 147 ? -22.391 18.438 18.922 1 82.12 147 ASP A N 1
ATOM 1088 C CA . ASP A 1 147 ? -22.703 19.578 18.062 1 82.12 147 ASP A CA 1
ATOM 1089 C C . ASP A 1 147 ? -22.016 20.859 18.578 1 82.12 147 ASP A C 1
ATOM 1091 O O . ASP A 1 147 ? -22.25 21.938 18.047 1 82.12 147 ASP A O 1
ATOM 1095 N N . SER A 1 148 ? -21.25 20.641 19.609 1 79.94 148 SER A N 1
ATOM 1096 C CA . SER A 1 148 ? -20.594 21.812 20.156 1 79.94 148 SER A CA 1
ATOM 1097 C C . SER A 1 148 ? -19.203 21.469 20.688 1 79.94 148 SER A C 1
ATOM 1099 O O . SER A 1 148 ? -18.812 20.312 20.719 1 79.94 148 SER A O 1
ATOM 1101 N N . GLY A 1 149 ? -18.453 22.656 20.844 1 86.38 149 GLY A N 1
ATOM 1102 C CA . GLY A 1 149 ? -17.156 22.469 21.453 1 86.38 149 GLY A CA 1
ATOM 1103 C C . GLY A 1 149 ? -16 22.562 20.469 1 86.38 149 GLY A C 1
ATOM 1104 O O . GLY A 1 149 ? -16.219 22.859 19.297 1 86.38 149 GLY A O 1
ATOM 1105 N N . MET A 1 150 ? -14.859 22.422 20.953 1 88.06 150 MET A N 1
ATOM 1106 C CA . MET A 1 150 ? -13.633 22.578 20.172 1 88.06 150 MET A CA 1
ATOM 1107 C C . MET A 1 150 ? -13.562 21.547 19.047 1 88.06 150 MET A C 1
ATOM 1109 O O . MET A 1 150 ? -13.094 21.859 17.953 1 88.06 150 MET A O 1
ATOM 1113 N N . PHE A 1 151 ? -14.109 20.406 19.344 1 91.88 151 PHE A N 1
ATOM 1114 C CA . PHE A 1 151 ? -14.094 19.344 18.359 1 91.88 151 PHE A CA 1
ATOM 1115 C C . PHE A 1 151 ? -14.906 19.734 17.125 1 91.88 151 PHE A C 1
ATOM 1117 O O . PHE A 1 151 ? -14.438 19.594 15.992 1 91.88 151 PHE A O 1
ATOM 1124 N N . VAL A 1 152 ? -16.016 20.281 17.359 1 89.69 152 VAL A N 1
ATOM 1125 C CA . VAL A 1 152 ? -16.891 20.703 16.281 1 89.69 152 VAL A CA 1
ATOM 1126 C C . VAL A 1 152 ? -16.266 21.891 15.539 1 89.69 152 VAL A C 1
ATOM 1128 O O . VAL A 1 152 ? -16.297 21.938 14.312 1 89.69 152 VAL A O 1
ATOM 1131 N N . ALA A 1 153 ? -15.664 22.766 16.234 1 88 153 ALA A N 1
ATOM 1132 C CA . ALA A 1 153 ? -15.078 23.969 15.648 1 88 153 ALA A CA 1
ATOM 1133 C C . ALA A 1 153 ? -13.93 23.625 14.703 1 88 153 ALA A C 1
ATOM 1135 O O . ALA A 1 153 ? -13.797 24.219 13.641 1 88 153 ALA A O 1
ATOM 1136 N N . VAL A 1 154 ? -13.195 22.656 15.016 1 89.69 154 VAL A N 1
ATOM 1137 C CA . VAL A 1 154 ? -12 22.297 14.258 1 89.69 154 VAL A CA 1
ATOM 1138 C C . VAL A 1 154 ? -12.398 21.766 12.883 1 89.69 154 VAL A C 1
ATOM 1140 O O . VAL A 1 154 ? -11.719 22.047 11.891 1 89.69 154 VAL A O 1
ATOM 1143 N N . GLY A 1 155 ? -13.477 21.078 12.789 1 89.25 155 GLY A N 1
ATOM 1144 C CA . GLY A 1 155 ? -13.859 20.453 11.531 1 89.25 155 GLY A CA 1
ATOM 1145 C C . GLY A 1 155 ? -14.969 21.203 10.812 1 89.25 155 GLY A C 1
ATOM 1146 O O . GLY A 1 155 ? -15.07 21.141 9.586 1 89.25 155 GLY A O 1
ATOM 1147 N N . ARG A 1 156 ? -15.773 21.953 11.578 1 87.5 156 ARG A N 1
ATOM 1148 C CA . ARG A 1 156 ? -16.969 22.531 10.984 1 87.5 156 ARG A CA 1
ATOM 1149 C C . ARG A 1 156 ? -17 24.047 11.172 1 87.5 156 ARG A C 1
ATOM 1151 O O . ARG A 1 156 ? -17.844 24.734 10.578 1 87.5 156 ARG A O 1
ATOM 1158 N N . GLY A 1 157 ? -16.062 24.547 11.875 1 87.5 157 GLY A N 1
ATOM 1159 C CA . GLY A 1 157 ? -16.078 25.969 12.188 1 87.5 157 GLY A CA 1
ATOM 1160 C C . GLY A 1 157 ? -15.312 26.797 11.18 1 87.5 157 GLY A C 1
ATOM 1161 O O . GLY A 1 157 ? -14.609 26.266 10.32 1 87.5 157 GLY A O 1
ATOM 1162 N N . GLU A 1 158 ? -15.648 28.109 11.234 1 88.88 158 GLU A N 1
ATOM 1163 C CA . GLU A 1 158 ? -14.945 29.047 10.367 1 88.88 158 GLU A CA 1
ATOM 1164 C C . GLU A 1 158 ? -14.656 30.359 11.086 1 88.88 158 GLU A C 1
ATOM 1166 O O . GLU A 1 158 ? -15.289 30.672 12.094 1 88.88 158 GLU A O 1
ATOM 1171 N N . ILE A 1 159 ? -13.656 31.031 10.672 1 88.31 159 ILE A N 1
ATOM 1172 C CA . ILE A 1 159 ? -13.344 32.375 11.102 1 88.31 159 ILE A CA 1
ATOM 1173 C C . ILE A 1 159 ? -13.344 33.312 9.891 1 88.31 159 ILE A C 1
ATOM 1175 O O . ILE A 1 159 ? -12.461 33.219 9.023 1 88.31 159 ILE A O 1
ATOM 1179 N N . VAL A 1 160 ? -14.305 34.25 9.781 1 89 160 VAL A N 1
ATOM 1180 C CA . VAL A 1 160 ? -14.43 35.25 8.703 1 89 160 VAL A CA 1
ATOM 1181 C C . VAL A 1 160 ? -14.461 34.531 7.355 1 89 160 VAL A C 1
ATOM 1183 O O . VAL A 1 160 ? -13.703 34.875 6.445 1 89 160 VAL A O 1
ATOM 1186 N N . GLY A 1 161 ? -15.125 33.375 7.352 1 88.81 161 GLY A N 1
ATOM 1187 C CA . GLY A 1 161 ? -15.32 32.656 6.098 1 88.81 161 GLY A CA 1
ATOM 1188 C C . GLY A 1 161 ? -14.242 31.625 5.816 1 88.81 161 GLY A C 1
ATOM 1189 O O . GLY A 1 161 ? -14.375 30.812 4.902 1 88.81 161 GLY A O 1
ATOM 1190 N N . VAL A 1 162 ? -13.172 31.641 6.531 1 92.38 162 VAL A N 1
ATOM 1191 C CA . VAL A 1 162 ? -12.086 30.672 6.352 1 92.38 162 VAL A CA 1
ATOM 1192 C C . VAL A 1 162 ? -12.266 29.5 7.316 1 92.38 162 VAL A C 1
ATOM 1194 O O . VAL A 1 162 ? -12.375 29.703 8.531 1 92.38 162 VAL A O 1
ATOM 1197 N N . PRO A 1 163 ? -12.32 28.344 6.715 1 94.44 163 PRO A N 1
ATOM 1198 C CA . PRO A 1 163 ? -12.492 27.188 7.602 1 94.44 163 PRO A CA 1
ATOM 1199 C C . PRO A 1 163 ? -11.32 27 8.555 1 94.44 163 PRO A C 1
ATOM 1201 O O . PRO A 1 163 ? -10.164 27.219 8.18 1 94.44 163 PRO A O 1
ATOM 1204 N N . TRP A 1 164 ? -11.602 26.547 9.781 1 94.69 164 TRP A N 1
ATOM 1205 C CA . TRP A 1 164 ? -10.578 26.281 10.789 1 94.69 164 TRP A CA 1
ATOM 1206 C C . TRP A 1 164 ? -9.547 25.297 10.266 1 94.69 164 TRP A C 1
ATOM 1208 O O . TRP A 1 164 ? -8.367 25.375 10.609 1 94.69 164 TRP A O 1
ATOM 1218 N N . SER A 1 165 ? -10.031 24.328 9.445 1 95.94 165 SER A N 1
ATOM 1219 C CA . SER A 1 165 ? -9.109 23.344 8.875 1 95.94 165 SER A CA 1
ATOM 1220 C C . SER A 1 165 ? -8 24.016 8.078 1 95.94 165 SER A C 1
ATOM 1222 O O . SER A 1 165 ? -6.84 23.609 8.148 1 95.94 165 SER A O 1
ATOM 1224 N N . GLY A 1 166 ? -8.336 25.078 7.324 1 96.5 166 GLY A N 1
ATOM 1225 C CA . GLY A 1 166 ? -7.348 25.828 6.562 1 96.5 166 GLY A CA 1
ATOM 1226 C C . GLY A 1 166 ? -6.352 26.562 7.441 1 96.5 166 GLY A C 1
ATOM 1227 O O . GLY A 1 166 ? -5.156 26.609 7.141 1 96.5 166 GLY A O 1
ATOM 1228 N N . ILE A 1 167 ? -6.848 27.125 8.492 1 96.44 167 ILE A N 1
ATOM 1229 C CA . ILE A 1 167 ? -6.008 27.875 9.422 1 96.44 167 ILE A CA 1
ATOM 1230 C C . ILE A 1 167 ? -5.016 26.922 10.094 1 96.44 167 ILE A C 1
ATOM 1232 O O . ILE A 1 167 ? -3.832 27.234 10.219 1 96.44 167 ILE A O 1
ATOM 1236 N N . ILE A 1 168 ? -5.516 25.766 10.469 1 97.19 168 ILE A N 1
ATOM 1237 C CA . ILE A 1 168 ? -4.66 24.766 11.102 1 97.19 168 ILE A CA 1
ATOM 1238 C C . ILE A 1 168 ? -3.574 24.328 10.133 1 97.19 168 ILE A C 1
ATOM 1240 O O . ILE A 1 168 ? -2.412 24.172 10.516 1 97.19 168 ILE A O 1
ATOM 1244 N N . LEU A 1 169 ? -3.963 24.109 8.883 1 97.88 169 LEU A N 1
ATOM 1245 C CA . LEU A 1 169 ? -2.98 23.734 7.871 1 97.88 169 LEU A CA 1
ATOM 1246 C C . LEU A 1 169 ? -1.917 24.828 7.73 1 97.88 169 LEU A C 1
ATOM 1248 O O . LEU A 1 169 ? -0.721 24.531 7.688 1 97.88 169 LEU A O 1
ATOM 1252 N N . LEU A 1 170 ? -2.34 26.094 7.672 1 97.06 170 LEU A N 1
ATOM 1253 C CA . LEU A 1 170 ? -1.416 27.203 7.504 1 97.06 170 LEU A CA 1
ATOM 1254 C C . LEU A 1 170 ? -0.445 27.281 8.672 1 97.06 170 LEU A C 1
ATOM 1256 O O . LEU A 1 170 ? 0.76 27.469 8.477 1 97.06 170 LEU A O 1
ATOM 1260 N N . ILE A 1 171 ? -0.951 27.188 9.867 1 97.94 171 ILE A N 1
ATOM 1261 C CA . ILE A 1 171 ? -0.115 27.234 11.062 1 97.94 171 ILE A CA 1
ATOM 1262 C C . ILE A 1 171 ? 0.881 26.078 11.039 1 97.94 171 ILE A C 1
ATOM 1264 O O . ILE A 1 171 ? 2.066 26.266 11.328 1 97.94 171 ILE A O 1
ATOM 1268 N N . SER A 1 172 ? 0.373 24.859 10.703 1 98.38 172 SER A N 1
ATOM 1269 C CA . SER A 1 172 ? 1.227 23.672 10.625 1 98.38 172 SER A CA 1
ATOM 1270 C C . SER A 1 172 ? 2.326 23.859 9.578 1 98.38 172 SER A C 1
ATOM 1272 O O . SER A 1 172 ? 3.484 23.516 9.828 1 98.38 172 SER A O 1
ATOM 1274 N N . PHE A 1 173 ? 1.903 24.438 8.469 1 97.75 173 PHE A N 1
ATOM 1275 C CA . PHE A 1 173 ? 2.852 24.703 7.391 1 97.75 173 PHE A CA 1
ATOM 1276 C C . PHE A 1 173 ? 3.941 25.656 7.848 1 97.75 173 PHE A C 1
ATOM 1278 O O . PHE A 1 173 ? 5.133 25.391 7.684 1 97.75 173 PHE A O 1
ATOM 1285 N N . ILE A 1 174 ? 3.582 26.75 8.422 1 98.06 174 ILE A N 1
ATOM 1286 C CA . ILE A 1 174 ? 4.535 27.766 8.859 1 98.06 174 ILE A CA 1
ATOM 1287 C C . ILE A 1 174 ? 5.457 27.188 9.93 1 98.06 174 ILE A C 1
ATOM 1289 O O . ILE A 1 174 ? 6.676 27.344 9.859 1 98.06 174 ILE A O 1
ATOM 1293 N N . ALA A 1 175 ? 4.879 26.469 10.859 1 98.38 175 ALA A N 1
ATOM 1294 C CA . ALA A 1 175 ? 5.66 25.875 11.945 1 98.38 175 ALA A CA 1
ATOM 1295 C C . ALA A 1 175 ? 6.668 24.859 11.406 1 98.38 175 ALA A C 1
ATOM 1297 O O . ALA A 1 175 ? 7.844 24.891 11.773 1 98.38 175 ALA A O 1
ATOM 1298 N N . THR A 1 176 ? 6.219 24.031 10.539 1 98.44 176 THR A N 1
ATOM 1299 C CA . THR A 1 176 ? 7.094 22.969 10.047 1 98.44 176 THR A CA 1
ATOM 1300 C C . THR A 1 176 ? 8.117 23.516 9.062 1 98.44 176 THR A C 1
ATOM 1302 O O . THR A 1 176 ? 9.25 23.031 9 1 98.44 176 THR A O 1
ATOM 1305 N N . ALA A 1 177 ? 7.672 24.562 8.297 1 97.62 177 ALA A N 1
ATOM 1306 C CA . ALA A 1 177 ? 8.633 25.234 7.43 1 97.62 177 ALA A CA 1
ATOM 1307 C C . ALA A 1 177 ? 9.758 25.859 8.242 1 97.62 177 ALA A C 1
ATOM 1309 O O . ALA A 1 177 ? 10.93 25.75 7.871 1 97.62 177 ALA A O 1
ATOM 1310 N N . PHE A 1 178 ? 9.398 26.453 9.352 1 97.69 178 PHE A N 1
ATOM 1311 C CA . PHE A 1 178 ? 10.383 27.047 10.25 1 97.69 178 PHE A CA 1
ATOM 1312 C C . PHE A 1 178 ? 11.305 25.984 10.828 1 97.69 178 PHE A C 1
ATOM 1314 O O . PHE A 1 178 ? 12.523 26.156 10.852 1 97.69 178 PHE A O 1
ATOM 1321 N N . ILE A 1 179 ? 10.75 24.859 11.266 1 98 179 ILE A N 1
ATOM 1322 C CA . ILE A 1 179 ? 11.516 23.781 11.875 1 98 179 ILE A CA 1
ATOM 1323 C C . ILE A 1 179 ? 12.516 23.219 10.867 1 98 179 ILE A C 1
ATOM 1325 O O . ILE A 1 179 ? 13.695 23.031 11.18 1 98 179 ILE A O 1
ATOM 1329 N N . LEU A 1 180 ? 12.094 23 9.648 1 97.06 180 LEU A N 1
ATOM 1330 C CA . LEU A 1 180 ? 12.93 22.391 8.625 1 97.06 180 LEU A CA 1
ATOM 1331 C C . LEU A 1 180 ? 14.031 23.344 8.18 1 97.06 180 LEU A C 1
ATOM 1333 O O . LEU A 1 180 ? 15.156 22.906 7.914 1 97.06 180 LEU A O 1
ATOM 1337 N N . ASN A 1 181 ? 13.719 24.688 8.18 1 95.81 181 ASN A N 1
ATOM 1338 C CA . ASN A 1 181 ? 14.648 25.625 7.547 1 95.81 181 ASN A CA 1
ATOM 1339 C C . ASN A 1 181 ? 15.508 26.344 8.57 1 95.81 181 ASN A C 1
ATOM 1341 O O . ASN A 1 181 ? 16.609 26.812 8.25 1 95.81 181 ASN A O 1
ATOM 1345 N N . LYS A 1 182 ? 15.023 26.391 9.828 1 97.25 182 LYS A N 1
ATOM 1346 C CA . LYS A 1 182 ? 15.695 27.328 10.734 1 97.25 182 LYS A CA 1
ATOM 1347 C C . LYS A 1 182 ? 16.203 26.609 11.984 1 97.25 182 LYS A C 1
ATOM 1349 O O . LYS A 1 182 ? 16.828 27.219 12.844 1 97.25 182 LYS A O 1
ATOM 1354 N N . THR A 1 183 ? 16.031 25.328 12.117 1 97.81 183 THR A N 1
ATOM 1355 C CA . THR A 1 183 ? 16.469 24.656 13.336 1 97.81 183 THR A CA 1
ATOM 1356 C C . THR A 1 183 ? 17.516 23.594 13.023 1 97.81 183 THR A C 1
ATOM 1358 O O . THR A 1 183 ? 17.656 23.172 11.875 1 97.81 183 THR A O 1
ATOM 1361 N N . VAL A 1 184 ? 18.266 23.172 14.086 1 97.38 184 VAL A N 1
ATOM 1362 C CA . VAL A 1 184 ? 19.266 22.109 13.992 1 97.38 184 VAL A CA 1
ATOM 1363 C C . VAL A 1 184 ? 18.578 20.781 13.648 1 97.38 184 VAL A C 1
ATOM 1365 O O . VAL A 1 184 ? 19.156 19.953 12.938 1 97.38 184 VAL A O 1
ATOM 1368 N N . TYR A 1 185 ? 17.375 20.703 14.102 1 98.12 185 TYR A N 1
ATOM 1369 C CA . TYR A 1 185 ? 16.594 19.5 13.812 1 98.12 185 TYR A CA 1
ATOM 1370 C C . TYR A 1 185 ? 16.375 19.344 12.312 1 98.12 185 TYR A C 1
ATOM 1372 O O . TYR A 1 185 ? 16.609 18.266 11.758 1 98.12 185 TYR A O 1
ATOM 1380 N N . GLY A 1 186 ? 15.93 20.391 11.688 1 97.88 186 GLY A N 1
ATOM 1381 C CA . GLY A 1 186 ? 15.727 20.375 10.25 1 97.88 186 GLY A CA 1
ATOM 1382 C C . GLY A 1 186 ? 16.984 20.031 9.477 1 97.88 186 GLY A C 1
ATOM 1383 O O . GLY A 1 186 ? 16.953 19.203 8.57 1 97.88 186 GLY A O 1
ATOM 1384 N N . LYS A 1 187 ? 18.094 20.625 9.898 1 97.31 187 LYS A N 1
ATOM 1385 C CA . LYS A 1 187 ? 19.359 20.328 9.258 1 97.31 187 LYS A CA 1
ATOM 1386 C C . LYS A 1 187 ? 19.734 18.859 9.391 1 97.31 187 LYS A C 1
ATOM 1388 O O . LYS A 1 187 ? 20.281 18.266 8.469 1 97.31 187 LYS A O 1
ATOM 1393 N N . GLY A 1 188 ? 19.438 18.406 10.531 1 98.06 188 GLY A N 1
ATOM 1394 C CA . GLY A 1 188 ? 19.703 17 10.758 1 98.06 188 GLY A CA 1
ATOM 1395 C C . GLY A 1 188 ? 18.906 16.078 9.852 1 98.06 188 GLY A C 1
ATOM 1396 O O . GLY A 1 188 ? 19.438 15.094 9.352 1 98.06 188 GLY A O 1
ATOM 1397 N N . ILE A 1 189 ? 17.656 16.438 9.594 1 98.06 189 ILE A N 1
ATOM 1398 C CA . ILE A 1 189 ? 16.781 15.633 8.742 1 98.06 189 ILE A CA 1
ATOM 1399 C C . ILE A 1 189 ? 17.312 15.633 7.309 1 98.06 189 ILE A C 1
ATOM 1401 O O . ILE A 1 189 ? 17.375 14.594 6.66 1 98.06 189 ILE A O 1
ATOM 1405 N N . TYR A 1 190 ? 17.766 16.781 6.852 1 97.69 190 TYR A N 1
ATOM 1406 C CA . TYR A 1 190 ? 18.328 16.875 5.508 1 97.69 190 TYR A CA 1
ATOM 1407 C C . TYR A 1 190 ? 19.625 16.078 5.398 1 97.69 190 TYR A C 1
ATOM 1409 O O . TYR A 1 190 ? 19.859 15.414 4.387 1 97.69 190 TYR A O 1
ATOM 1417 N N . ALA A 1 191 ? 20.391 16.094 6.426 1 97.62 191 ALA A N 1
ATOM 1418 C CA . ALA A 1 191 ? 21.672 15.367 6.43 1 97.62 191 ALA A CA 1
ATOM 1419 C C . ALA A 1 191 ? 21.453 13.859 6.352 1 97.62 191 ALA A C 1
ATOM 1421 O O . ALA A 1 191 ? 22.125 13.172 5.594 1 97.62 191 ALA A O 1
ATOM 1422 N N . ILE A 1 192 ? 20.484 13.445 7.105 1 97.44 192 ILE A N 1
ATOM 1423 C CA . ILE A 1 192 ? 20.172 12.023 7.109 1 97.44 192 ILE A CA 1
ATOM 1424 C C . ILE A 1 192 ? 19.703 11.594 5.723 1 97.44 192 ILE A C 1
ATOM 1426 O O . ILE A 1 192 ? 20.094 10.531 5.23 1 97.44 192 ILE A O 1
ATOM 1430 N N . GLY A 1 193 ? 18.859 12.406 5.152 1 96 193 GLY A N 1
ATOM 1431 C CA . GLY A 1 193 ? 18.359 12.102 3.826 1 96 193 GLY A CA 1
ATOM 1432 C C . GLY A 1 193 ? 19.438 12.102 2.76 1 96 193 GLY A C 1
ATOM 1433 O O . GLY A 1 193 ? 19.328 11.383 1.766 1 96 193 GLY A O 1
ATOM 1434 N N . GLY A 1 194 ? 20.438 12.906 2.932 1 94.88 194 GLY A N 1
ATOM 1435 C CA . GLY A 1 194 ? 21.547 12.938 1.995 1 94.88 194 GLY A CA 1
ATOM 1436 C C . GLY A 1 194 ? 22.469 11.734 2.113 1 94.88 194 GLY A C 1
ATOM 1437 O O . GLY A 1 194 ? 22.719 11.039 1.128 1 94.88 194 GLY A O 1
ATOM 1438 N N . ASN A 1 195 ? 22.969 11.547 3.27 1 96 195 ASN A N 1
ATOM 1439 C CA . ASN A 1 195 ? 23.844 10.422 3.574 1 96 195 ASN A CA 1
ATOM 1440 C C . ASN A 1 195 ? 23.797 10.062 5.055 1 96 195 ASN A C 1
ATOM 1442 O O . ASN A 1 195 ? 24.484 10.664 5.871 1 96 195 ASN A O 1
ATOM 1446 N N . ALA A 1 196 ? 23.094 9.008 5.289 1 95.12 196 ALA A N 1
ATOM 1447 C CA . ALA A 1 196 ? 22.875 8.625 6.684 1 95.12 196 ALA A CA 1
ATOM 1448 C C . ALA A 1 196 ? 24.188 8.25 7.359 1 95.12 196 ALA A C 1
ATOM 1450 O O . ALA A 1 196 ? 24.391 8.539 8.539 1 95.12 196 ALA A O 1
ATOM 1451 N N . GLU A 1 197 ? 25.016 7.562 6.625 1 94.94 197 GLU A N 1
ATOM 1452 C CA . GLU A 1 197 ? 26.281 7.145 7.188 1 94.94 197 GLU A CA 1
ATOM 1453 C C . GLU A 1 197 ? 27.172 8.352 7.504 1 94.94 197 GLU A C 1
ATOM 1455 O O . GLU A 1 197 ? 27.797 8.406 8.562 1 94.94 197 GLU A O 1
ATOM 1460 N N . ALA A 1 198 ? 27.203 9.234 6.613 1 96.69 198 ALA A N 1
ATOM 1461 C CA . ALA A 1 198 ? 27.969 10.461 6.844 1 96.69 198 ALA A CA 1
ATOM 1462 C C . ALA A 1 198 ? 27.406 11.242 8.023 1 96.69 198 ALA A C 1
ATOM 1464 O O . ALA A 1 198 ? 28.156 11.797 8.828 1 96.69 198 ALA A O 1
ATOM 1465 N N . ALA A 1 199 ? 26.109 11.281 8.094 1 97.12 199 ALA A N 1
ATOM 1466 C CA . ALA A 1 199 ? 25.453 11.961 9.211 1 97.12 199 ALA A CA 1
ATOM 1467 C C . ALA A 1 199 ? 25.812 11.312 10.539 1 97.12 199 ALA A C 1
ATOM 1469 O O . ALA A 1 199 ? 26.078 12.008 11.523 1 97.12 199 ALA A O 1
ATOM 1470 N N . ARG A 1 200 ? 25.812 10.023 10.539 1 96.5 200 ARG A N 1
ATOM 1471 C CA . ARG A 1 200 ? 26.172 9.281 11.75 1 96.5 200 ARG A CA 1
ATOM 1472 C C . ARG A 1 200 ? 27.609 9.586 12.172 1 96.5 200 ARG A C 1
ATOM 1474 O O . ARG A 1 200 ? 27.875 9.812 13.352 1 96.5 200 ARG A O 1
ATOM 1481 N N . LEU A 1 201 ? 28.469 9.609 11.25 1 96.44 201 LEU A N 1
ATOM 1482 C CA . LEU A 1 201 ? 29.875 9.859 11.508 1 96.44 201 LEU A CA 1
ATOM 1483 C C . LEU A 1 201 ? 30.094 11.297 11.984 1 96.44 201 LEU A C 1
ATOM 1485 O O . LEU A 1 201 ? 31.078 11.586 12.664 1 96.44 201 LEU A O 1
ATOM 1489 N N . SER A 1 202 ? 29.172 12.164 11.656 1 96.69 202 SER A N 1
ATOM 1490 C CA . SER A 1 202 ? 29.266 13.562 12.078 1 96.69 202 SER A CA 1
ATOM 1491 C C . SER A 1 202 ? 28.656 13.766 13.461 1 96.69 202 SER A C 1
ATOM 1493 O O . SER A 1 202 ? 28.531 14.898 13.93 1 96.69 202 SER A O 1
ATOM 1495 N N . GLY A 1 203 ? 28.141 12.664 14.07 1 96.62 203 GLY A N 1
ATOM 1496 C CA . GLY A 1 203 ? 27.703 12.719 15.453 1 96.62 203 GLY A CA 1
ATOM 1497 C C . GLY A 1 203 ? 26.203 12.875 15.602 1 96.62 203 GLY A C 1
ATOM 1498 O O . GLY A 1 203 ? 25.688 13.023 16.719 1 96.62 203 GLY A O 1
ATOM 1499 N N . LEU A 1 204 ? 25.516 12.844 14.547 1 97.31 204 LEU A N 1
ATOM 1500 C CA . LEU A 1 204 ? 24.062 12.984 14.625 1 97.31 204 LEU A CA 1
ATOM 1501 C C . LEU A 1 204 ? 23.406 11.688 15.094 1 97.31 204 LEU A C 1
ATOM 1503 O O . LEU A 1 204 ? 23.828 10.602 14.695 1 97.31 204 LEU A O 1
ATOM 1507 N N . PRO A 1 205 ? 22.469 11.82 16 1 97.94 205 PRO A N 1
ATOM 1508 C CA . PRO A 1 205 ? 21.719 10.617 16.391 1 97.94 205 PRO A CA 1
ATOM 1509 C C . PRO A 1 205 ? 20.719 10.172 15.336 1 97.94 205 PRO A C 1
ATOM 1511 O O . PRO A 1 205 ? 19.5 10.359 15.508 1 97.94 205 PRO A O 1
ATOM 1514 N N . VAL A 1 206 ? 21.188 9.523 14.383 1 97.75 206 VAL A N 1
ATOM 1515 C CA . VAL A 1 206 ? 20.422 9.195 13.18 1 97.75 206 VAL A CA 1
ATOM 1516 C C . VAL A 1 206 ? 19.188 8.383 13.547 1 97.75 206 VAL A C 1
ATOM 1518 O O . VAL A 1 206 ? 18.078 8.664 13.086 1 97.75 206 VAL A O 1
ATOM 1521 N N . LYS A 1 207 ? 19.328 7.395 14.43 1 97.62 207 LYS A N 1
ATOM 1522 C CA . LYS A 1 207 ? 18.219 6.512 14.789 1 97.62 207 LYS A CA 1
ATOM 1523 C C . LYS A 1 207 ? 17.078 7.289 15.453 1 97.62 207 LYS A C 1
ATOM 1525 O O . LYS A 1 207 ? 15.914 7.117 15.109 1 97.62 207 LYS A O 1
ATOM 1530 N N . ARG A 1 208 ? 17.406 8.156 16.297 1 98.12 208 ARG A N 1
ATOM 1531 C CA . ARG A 1 208 ? 16.406 8.938 17.016 1 98.12 208 ARG A CA 1
ATOM 1532 C C . ARG A 1 208 ? 15.727 9.938 16.094 1 98.12 208 ARG A C 1
ATOM 1534 O O . ARG A 1 208 ? 14.516 10.141 16.172 1 98.12 208 ARG A O 1
ATOM 1541 N N . LEU A 1 209 ? 16.5 10.562 15.273 1 98.25 209 LEU A N 1
ATOM 1542 C CA . LEU A 1 209 ? 15.945 11.547 14.352 1 98.25 209 LEU A CA 1
ATOM 1543 C C . LEU A 1 209 ? 14.992 10.891 13.359 1 98.25 209 LEU A C 1
ATOM 1545 O O . LEU A 1 209 ? 13.906 11.414 13.094 1 98.25 209 LEU A O 1
ATOM 1549 N N . ARG A 1 210 ? 15.398 9.742 12.891 1 97.44 210 ARG A N 1
ATOM 1550 C CA . ARG A 1 210 ? 14.539 9.008 11.969 1 97.44 210 ARG A CA 1
ATOM 1551 C C . ARG A 1 210 ? 13.242 8.578 12.656 1 97.44 210 ARG A C 1
ATOM 1553 O O . ARG A 1 210 ? 12.164 8.68 12.07 1 97.44 210 ARG A O 1
ATOM 1560 N N . ALA A 1 211 ? 13.398 8.094 13.781 1 98.31 211 ALA A N 1
ATOM 1561 C CA . ALA A 1 211 ? 12.203 7.691 14.516 1 98.31 211 ALA A CA 1
ATOM 1562 C C . ALA A 1 211 ? 11.273 8.883 14.758 1 98.31 211 ALA A C 1
ATOM 1564 O O . ALA A 1 211 ? 10.055 8.758 14.656 1 98.31 211 ALA A O 1
ATOM 1565 N N . SER A 1 212 ? 11.844 9.984 15.008 1 98.62 212 SER A N 1
ATOM 1566 C CA . SER A 1 212 ? 11.07 11.172 15.352 1 98.62 212 SER A CA 1
ATOM 1567 C C . SER A 1 212 ? 10.258 11.672 14.164 1 98.62 212 SER A C 1
ATOM 1569 O O . SER A 1 212 ? 9.156 12.211 14.336 1 98.62 212 SER A O 1
ATOM 1571 N N . VAL A 1 213 ? 10.758 11.516 12.969 1 98.69 213 VAL A N 1
ATOM 1572 C CA . VAL A 1 213 ? 10.016 12.031 11.812 1 98.69 213 VAL A CA 1
ATOM 1573 C C . VAL A 1 213 ? 8.75 11.203 11.602 1 98.69 213 VAL A C 1
ATOM 1575 O O . VAL A 1 213 ? 7.73 11.719 11.148 1 98.69 213 VAL A O 1
ATOM 1578 N N . TYR A 1 214 ? 8.789 9.938 11.969 1 98.75 214 TYR A N 1
ATOM 1579 C CA . TYR A 1 214 ? 7.586 9.117 11.883 1 98.75 214 TYR A CA 1
ATOM 1580 C C . TYR A 1 214 ? 6.582 9.5 12.961 1 98.75 214 TYR A C 1
ATOM 1582 O O . TYR A 1 214 ? 5.371 9.414 12.75 1 98.75 214 TYR A O 1
ATOM 1590 N N . ALA A 1 215 ? 7.094 9.938 14.07 1 98.81 215 ALA A N 1
ATOM 1591 C CA . ALA A 1 215 ? 6.207 10.469 15.102 1 98.81 215 ALA A CA 1
ATOM 1592 C C . ALA A 1 215 ? 5.492 11.727 14.609 1 98.81 215 ALA A C 1
ATOM 1594 O O . ALA A 1 215 ? 4.293 11.898 14.852 1 98.81 215 ALA A O 1
ATOM 1595 N N . ILE A 1 216 ? 6.227 12.547 13.938 1 98.81 216 ILE A N 1
ATOM 1596 C CA . ILE A 1 216 ? 5.668 13.766 13.367 1 98.81 216 ILE A CA 1
ATOM 1597 C C . ILE A 1 216 ? 4.598 13.414 12.336 1 98.81 216 ILE A C 1
ATOM 1599 O O . ILE A 1 216 ? 3.525 14.023 12.312 1 98.81 216 ILE A O 1
ATOM 1603 N N . SER A 1 217 ? 4.879 12.422 11.523 1 98.75 217 SER A N 1
ATOM 1604 C CA . SER A 1 217 ? 3.912 11.953 10.539 1 98.75 217 SER A CA 1
ATOM 1605 C C . SER A 1 217 ? 2.627 11.477 11.211 1 98.75 217 SER A C 1
ATOM 1607 O O . SER A 1 217 ? 1.527 11.805 10.758 1 98.75 217 SER A O 1
ATOM 1609 N N . GLY A 1 218 ? 2.809 10.727 12.312 1 98.81 218 GLY A N 1
ATOM 1610 C CA . GLY A 1 218 ? 1.649 10.266 13.062 1 98.81 218 GLY A CA 1
ATOM 1611 C C . GLY A 1 218 ? 0.859 11.398 13.695 1 98.81 218 GLY A C 1
ATOM 1612 O O . GLY A 1 218 ? -0.373 11.352 13.734 1 98.81 218 GLY A O 1
ATOM 1613 N N . PHE A 1 219 ? 1.558 12.391 14.148 1 98.81 219 PHE A N 1
ATOM 1614 C CA . PHE A 1 219 ? 0.932 13.57 14.742 1 98.81 219 PHE A CA 1
ATOM 1615 C C . PHE A 1 219 ? 0.007 14.25 13.742 1 98.81 219 PHE A C 1
ATOM 1617 O O . PHE A 1 219 ? -1.151 14.539 14.055 1 98.81 219 PHE A O 1
ATOM 1624 N N . PHE A 1 220 ? 0.486 14.453 12.57 1 98.81 220 PHE A N 1
ATOM 1625 C CA . PHE A 1 220 ? -0.287 15.18 11.57 1 98.81 220 PHE A CA 1
ATOM 1626 C C . PHE A 1 220 ? -1.401 14.305 11.008 1 98.81 220 PHE A C 1
ATOM 1628 O O . PHE A 1 220 ? -2.473 14.805 10.656 1 98.81 220 PHE A O 1
ATOM 1635 N N . ALA A 1 221 ? -1.177 12.984 10.93 1 98.75 221 ALA A N 1
ATOM 1636 C CA . ALA A 1 221 ? -2.254 12.078 10.539 1 98.75 221 ALA A CA 1
ATOM 1637 C C . ALA A 1 221 ? -3.414 12.148 11.531 1 98.75 221 ALA A C 1
ATOM 1639 O O . ALA A 1 221 ? -4.578 12.18 11.133 1 98.75 221 ALA A O 1
ATOM 1640 N N . ALA A 1 222 ? -3.055 12.203 12.781 1 98.62 222 ALA A N 1
ATOM 1641 C CA . ALA A 1 222 ? -4.078 12.289 13.82 1 98.62 222 ALA A CA 1
ATOM 1642 C C . ALA A 1 222 ? -4.809 13.625 13.766 1 98.62 222 ALA A C 1
ATOM 1644 O O . ALA A 1 222 ? -6.027 13.688 13.945 1 98.62 222 ALA A O 1
ATOM 1645 N N . LEU A 1 223 ? -4.055 14.664 13.547 1 98.12 223 LEU A N 1
ATOM 1646 C CA . LEU A 1 223 ? -4.66 15.984 13.438 1 98.12 223 LEU A CA 1
ATOM 1647 C C . LEU A 1 223 ? -5.641 16.031 12.273 1 98.12 223 LEU A C 1
ATOM 1649 O O . LEU A 1 223 ? -6.75 16.562 12.406 1 98.12 223 LEU A O 1
ATOM 1653 N N . ALA A 1 224 ? -5.242 15.5 11.156 1 98.25 224 ALA A N 1
ATOM 1654 C CA . ALA A 1 224 ? -6.133 15.406 10 1 98.25 224 ALA A CA 1
ATOM 1655 C C . ALA A 1 224 ? -7.367 14.57 10.328 1 98.25 224 ALA A C 1
ATOM 1657 O O . ALA A 1 224 ? -8.469 14.875 9.867 1 98.25 224 ALA A O 1
ATOM 1658 N N . SER A 1 225 ? -7.137 13.562 11.109 1 98.12 225 SER A N 1
ATOM 1659 C CA . SER A 1 225 ? -8.227 12.672 11.5 1 98.12 225 SER A CA 1
ATOM 1660 C C . SER A 1 225 ? -9.281 13.414 12.312 1 98.12 225 SER A C 1
ATOM 1662 O O . SER A 1 225 ? -10.484 13.227 12.094 1 98.12 225 SER A O 1
ATOM 1664 N N . ILE A 1 226 ? -8.82 14.211 13.234 1 97.19 226 ILE A N 1
ATOM 1665 C CA . ILE A 1 226 ? -9.727 14.969 14.086 1 97.19 226 ILE A CA 1
ATOM 1666 C C . ILE A 1 226 ? -10.578 15.906 13.227 1 97.19 226 ILE A C 1
ATOM 1668 O O . ILE A 1 226 ? -11.797 15.977 13.406 1 97.19 226 ILE A O 1
ATOM 1672 N N . ILE A 1 227 ? -9.969 16.531 12.305 1 97.12 227 ILE A N 1
ATOM 1673 C CA . ILE A 1 227 ? -10.68 17.453 11.422 1 97.12 227 ILE A CA 1
ATOM 1674 C C . ILE A 1 227 ? -11.688 16.688 10.578 1 97.12 227 ILE A C 1
ATOM 1676 O O . ILE A 1 227 ? -12.852 17.078 10.477 1 97.12 227 ILE A O 1
ATOM 1680 N N . LEU A 1 228 ? -11.273 15.602 10.023 1 96.44 228 LEU A N 1
ATOM 1681 C CA . LEU A 1 228 ? -12.133 14.805 9.156 1 96.44 228 LEU A CA 1
ATOM 1682 C C . LEU A 1 228 ? -13.32 14.242 9.938 1 96.44 228 LEU A C 1
ATOM 1684 O O . LEU A 1 228 ? -14.461 14.32 9.477 1 96.44 228 LEU A O 1
ATOM 1688 N N . THR A 1 229 ? -13.023 13.688 11.078 1 97 229 THR A N 1
ATOM 1689 C CA . THR A 1 229 ? -14.055 13.094 11.914 1 97 229 THR A CA 1
ATOM 1690 C C . THR A 1 229 ? -15.07 14.148 12.344 1 97 229 THR A C 1
ATOM 1692 O O . THR A 1 229 ? -16.281 13.883 12.375 1 97 229 THR A O 1
ATOM 1695 N N . SER A 1 230 ? -14.586 15.281 12.664 1 96.12 230 SER A N 1
ATOM 1696 C CA . SER A 1 230 ? -15.469 16.391 13.039 1 96.12 230 SER A CA 1
ATOM 1697 C C . SER A 1 230 ? -16.344 16.812 11.859 1 96.12 230 SER A C 1
ATOM 1699 O O . SER A 1 230 ? -17.562 16.953 12 1 96.12 230 SER A O 1
ATOM 1701 N N . ARG A 1 231 ? -15.734 16.984 10.766 1 93.69 231 ARG A N 1
ATOM 1702 C CA . ARG A 1 231 ? -16.453 17.422 9.578 1 93.69 231 ARG A CA 1
ATOM 1703 C C . ARG A 1 231 ? -17.562 16.438 9.211 1 93.69 231 ARG A C 1
ATOM 1705 O O . ARG A 1 231 ? -18.641 16.844 8.781 1 93.69 231 ARG A O 1
ATOM 1712 N N . LEU A 1 232 ? -17.266 15.188 9.375 1 92.56 232 LEU A N 1
ATOM 1713 C CA . LEU A 1 232 ? -18.219 14.148 8.977 1 92.56 232 LEU A CA 1
ATOM 1714 C C . LEU A 1 232 ? -19.141 13.805 10.133 1 92.56 232 LEU A C 1
ATOM 1716 O O . LEU A 1 232 ? -20.109 13.062 9.953 1 92.56 232 LEU A O 1
ATOM 1720 N N . ASP A 1 233 ? -18.859 14.266 11.227 1 95.81 233 ASP A N 1
ATOM 1721 C CA . ASP A 1 233 ? -19.562 13.844 12.438 1 95.81 233 ASP A CA 1
ATOM 1722 C C . ASP A 1 233 ? -19.609 12.32 12.547 1 95.81 233 ASP A C 1
ATOM 1724 O O . ASP A 1 233 ? -20.641 11.75 12.898 1 95.81 233 ASP A O 1
ATOM 1728 N N . SER A 1 234 ? -18.516 11.773 12.086 1 96.5 234 SER A N 1
ATOM 1729 C CA . SER A 1 234 ? -18.438 10.32 12.031 1 96.5 234 SER A CA 1
ATOM 1730 C C . SER A 1 234 ? -17 9.836 11.859 1 96.5 234 SER A C 1
ATOM 1732 O O . SER A 1 234 ? -16.25 10.414 11.07 1 96.5 234 SER A O 1
ATOM 1734 N N . ALA A 1 235 ? -16.625 8.906 12.672 1 97.12 235 ALA A N 1
ATOM 1735 C CA . ALA A 1 235 ? -15.375 8.195 12.453 1 97.12 235 ALA A CA 1
ATOM 1736 C C . ALA A 1 235 ? -15.594 6.965 11.57 1 97.12 235 ALA A C 1
ATOM 1738 O O . ALA A 1 235 ? -16.266 6.016 11.977 1 97.12 235 ALA A O 1
ATOM 1739 N N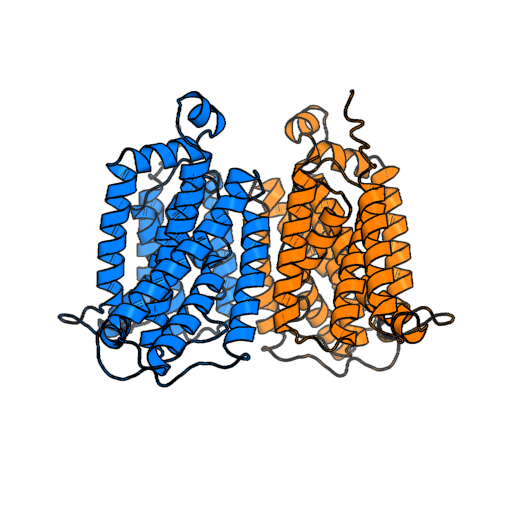 . GLN A 1 236 ? -15.047 7.047 10.43 1 96.81 236 GLN A N 1
ATOM 1740 C CA . GLN A 1 236 ? -15.219 5.965 9.461 1 96.81 236 GLN A CA 1
ATOM 1741 C C . GLN A 1 236 ? -14.039 4.992 9.516 1 96.81 236 GLN A C 1
ATOM 1743 O O . GLN A 1 236 ? -12.883 5.406 9.461 1 96.81 236 GLN A O 1
ATOM 1748 N N . PRO A 1 237 ? -14.391 3.682 9.57 1 95.06 237 PRO A N 1
ATOM 1749 C CA . PRO A 1 237 ? -13.305 2.707 9.633 1 95.06 237 PRO A CA 1
ATOM 1750 C C . PRO A 1 237 ? -12.398 2.752 8.398 1 95.06 237 PRO A C 1
ATOM 1752 O O . PRO A 1 237 ? -11.211 2.436 8.492 1 95.06 237 PRO A O 1
ATOM 1755 N N . LEU A 1 238 ? -12.883 3.168 7.25 1 92.19 238 LEU A N 1
ATOM 1756 C CA . LEU A 1 238 ? -12.125 3.203 6.004 1 92.19 238 LEU A CA 1
ATOM 1757 C C . LEU A 1 238 ? -11.562 4.598 5.746 1 92.19 238 LEU A C 1
ATOM 1759 O O . LEU A 1 238 ? -11.023 4.863 4.676 1 92.19 238 LEU A O 1
ATOM 1763 N N . ALA A 1 239 ? -11.695 5.434 6.742 1 94.88 239 ALA A N 1
ATOM 1764 C CA . ALA A 1 239 ? -11.195 6.797 6.562 1 94.88 239 ALA A CA 1
ATOM 1765 C C . ALA A 1 239 ? -9.703 6.797 6.254 1 94.88 239 ALA A C 1
ATOM 1767 O O . ALA A 1 239 ? -8.953 5.996 6.809 1 94.88 239 ALA A O 1
ATOM 1768 N N . GLY A 1 240 ? -9.336 7.648 5.383 1 94.06 240 GLY A N 1
ATOM 1769 C CA . GLY A 1 240 ? -7.922 7.875 5.129 1 94.06 240 GLY A CA 1
ATOM 1770 C C . GLY A 1 240 ? -7.336 6.91 4.117 1 94.06 240 GLY A C 1
ATOM 1771 O O . GLY A 1 240 ? -6.137 6.941 3.846 1 94.06 240 GLY A O 1
ATOM 1772 N N . GLN A 1 241 ? -8.133 6.004 3.568 1 88.44 241 GLN A N 1
ATOM 1773 C CA . GLN A 1 241 ? -7.629 5.113 2.527 1 88.44 241 GLN A CA 1
ATOM 1774 C C . GLN A 1 241 ? -7.109 5.902 1.329 1 88.44 241 GLN A C 1
ATOM 1776 O O . GLN A 1 241 ? -7.82 6.75 0.785 1 88.44 241 GLN A O 1
ATOM 1781 N N . GLY A 1 242 ? -5.852 5.711 0.998 1 85.81 242 GLY A N 1
ATOM 1782 C CA . GLY A 1 242 ? -5.277 6.383 -0.157 1 85.81 242 GLY A CA 1
ATOM 1783 C C . GLY A 1 242 ? -4.602 7.695 0.192 1 85.81 242 GLY A C 1
ATOM 1784 O O . GLY A 1 242 ? -3.918 8.289 -0.645 1 85.81 242 GLY A O 1
ATOM 1785 N N . TYR A 1 243 ? -4.738 8.102 1.454 1 92.38 243 TYR A N 1
ATOM 1786 C CA . TYR A 1 243 ? -4.152 9.375 1.851 1 92.38 243 TYR A CA 1
ATOM 1787 C C . TYR A 1 243 ? -2.633 9.32 1.78 1 92.38 243 TYR A C 1
ATOM 1789 O O . TYR A 1 243 ? -1.979 10.336 1.531 1 92.38 243 TYR A O 1
ATOM 1797 N N . GLU A 1 244 ? -2.129 8.164 2.033 1 92.56 244 GLU A N 1
ATOM 1798 C CA . GLU A 1 244 ? -0.679 8.031 1.94 1 92.56 244 GLU A CA 1
ATOM 1799 C C . GLU A 1 244 ? -0.188 8.312 0.522 1 92.56 244 GLU A C 1
ATOM 1801 O O . GLU A 1 244 ? 0.826 8.984 0.333 1 92.56 244 GLU A O 1
ATOM 1806 N N . LEU A 1 245 ? -0.934 7.84 -0.488 1 87.19 245 LEU A N 1
ATOM 1807 C CA . LEU A 1 245 ? -0.545 8.039 -1.88 1 87.19 245 LEU A CA 1
ATOM 1808 C C . LEU A 1 245 ? -0.695 9.508 -2.279 1 87.19 245 LEU A C 1
ATOM 1810 O O . LEU A 1 245 ? 0.161 10.055 -2.979 1 87.19 245 LEU A O 1
ATOM 1814 N N . ASP A 1 246 ? -1.791 10.086 -1.783 1 91.25 246 ASP A N 1
ATOM 1815 C CA . ASP A 1 246 ? -2.002 11.5 -2.055 1 91.25 246 ASP A CA 1
ATOM 1816 C C . ASP A 1 246 ? -0.894 12.352 -1.435 1 91.25 246 ASP A C 1
ATOM 1818 O O . ASP A 1 246 ? -0.401 13.289 -2.061 1 91.25 246 ASP A O 1
ATOM 1822 N N . ALA A 1 247 ? -0.585 11.992 -0.251 1 95.19 247 ALA A N 1
ATOM 1823 C CA . ALA A 1 247 ? 0.454 12.742 0.45 1 95.19 247 ALA A CA 1
ATOM 1824 C C . ALA A 1 247 ? 1.805 12.586 -0.241 1 95.19 247 ALA A C 1
ATOM 1826 O O . ALA A 1 247 ? 2.537 13.562 -0.415 1 95.19 247 ALA A O 1
ATOM 1827 N N . ILE A 1 248 ? 2.127 11.406 -0.588 1 91.31 248 ILE A N 1
ATOM 1828 C CA . ILE A 1 248 ? 3.379 11.156 -1.295 1 91.31 248 ILE A CA 1
ATOM 1829 C C . ILE A 1 248 ? 3.395 11.938 -2.607 1 91.31 248 ILE A C 1
ATOM 1831 O O . ILE A 1 248 ? 4.387 12.586 -2.938 1 91.31 248 ILE A O 1
ATOM 1835 N N . ALA A 1 249 ? 2.252 11.883 -3.305 1 89.88 249 ALA A N 1
ATOM 1836 C CA . ALA A 1 249 ? 2.141 12.609 -4.57 1 89.88 249 ALA A CA 1
ATOM 1837 C C . ALA A 1 249 ? 2.363 14.102 -4.367 1 89.88 249 ALA A C 1
ATOM 1839 O O . ALA A 1 249 ? 3.086 14.734 -5.137 1 89.88 249 ALA A O 1
ATOM 1840 N N . ALA A 1 250 ? 1.78 14.586 -3.344 1 93.69 250 ALA A N 1
ATOM 1841 C CA . ALA A 1 250 ? 1.916 16 -3.051 1 93.69 250 ALA A CA 1
ATOM 1842 C C . ALA A 1 250 ? 3.369 16.375 -2.771 1 93.69 250 ALA A C 1
ATOM 1844 O O . ALA A 1 250 ? 3.879 17.359 -3.297 1 93.69 250 ALA A O 1
ATOM 1845 N N . VAL A 1 251 ? 4.031 15.594 -1.956 1 94.62 251 VAL A N 1
ATOM 1846 C CA . VAL A 1 251 ? 5.406 15.859 -1.547 1 94.62 251 VAL A CA 1
ATOM 1847 C C . VAL A 1 251 ? 6.336 15.758 -2.756 1 94.62 251 VAL A C 1
ATOM 1849 O O . VAL A 1 251 ? 7.195 16.625 -2.961 1 94.62 251 VAL A O 1
ATOM 1852 N N . VAL A 1 252 ? 6.105 14.805 -3.584 1 89.5 252 VAL A N 1
ATOM 1853 C CA . VAL A 1 252 ? 6.961 14.578 -4.742 1 89.5 252 VAL A CA 1
ATOM 1854 C C . VAL A 1 252 ? 6.695 15.641 -5.801 1 89.5 252 VAL A C 1
ATOM 1856 O O . VAL A 1 252 ? 7.633 16.188 -6.391 1 89.5 252 VAL A O 1
ATOM 1859 N N . LEU A 1 253 ? 5.434 15.914 -6.004 1 88.31 253 LEU A N 1
ATOM 1860 C CA . LEU A 1 253 ? 5.074 16.984 -6.93 1 88.31 253 LEU A CA 1
ATOM 1861 C C . LEU A 1 253 ? 5.637 18.312 -6.465 1 88.31 253 LEU A C 1
ATOM 1863 O O . LEU A 1 253 ? 5.961 19.188 -7.285 1 88.31 253 LEU A O 1
ATOM 1867 N N . GLY A 1 254 ? 5.75 18.391 -5.191 1 90.75 254 GLY A N 1
ATOM 1868 C CA . GLY A 1 254 ? 6.285 19.609 -4.59 1 90.75 254 GLY A CA 1
ATOM 1869 C C . GLY A 1 254 ? 7.789 19.734 -4.746 1 90.75 254 GLY A C 1
ATOM 1870 O O . GLY A 1 254 ? 8.359 20.781 -4.414 1 90.75 254 GLY A O 1
ATOM 1871 N N . GLY A 1 255 ? 8.453 18.703 -5.133 1 88.38 255 GLY A N 1
ATOM 1872 C CA . GLY A 1 255 ? 9.875 18.828 -5.441 1 88.38 255 GLY A CA 1
ATOM 1873 C C . GLY A 1 255 ? 10.766 18.078 -4.465 1 88.38 255 GLY A C 1
ATOM 1874 O O . GLY A 1 255 ? 11.992 18.141 -4.562 1 88.38 255 GLY A O 1
ATOM 1875 N N . THR A 1 256 ? 10.117 17.453 -3.504 1 91.5 256 THR A N 1
ATOM 1876 C CA . THR A 1 256 ? 10.922 16.688 -2.566 1 91.5 256 THR A CA 1
ATOM 1877 C C . THR A 1 256 ? 11.359 15.359 -3.191 1 91.5 256 THR A C 1
ATOM 1879 O O . THR A 1 256 ? 10.555 14.68 -3.838 1 91.5 256 THR A O 1
ATOM 1882 N N . SER A 1 257 ? 12.641 15.055 -3.031 1 90.38 257 SER A N 1
ATOM 1883 C CA . SER A 1 257 ? 13.188 13.828 -3.602 1 90.38 257 SER A CA 1
ATOM 1884 C C . SER A 1 257 ? 12.789 12.609 -2.779 1 90.38 257 SER A C 1
ATOM 1886 O O . SER A 1 257 ? 12.859 12.625 -1.549 1 90.38 257 SER A O 1
ATOM 1888 N N . LEU A 1 258 ? 12.477 11.562 -3.488 1 87.69 258 LEU A N 1
ATOM 1889 C CA . LEU A 1 258 ? 12.102 10.32 -2.816 1 87.69 258 LEU A CA 1
ATOM 1890 C C . LEU A 1 258 ? 13.32 9.656 -2.184 1 87.69 258 LEU A C 1
ATOM 1892 O O . LEU A 1 258 ? 13.18 8.805 -1.305 1 87.69 258 LEU A O 1
ATOM 1896 N N . SER A 1 259 ? 14.508 10.008 -2.633 1 87.31 259 SER A N 1
ATOM 1897 C CA . SER A 1 259 ? 15.734 9.461 -2.07 1 87.31 259 SER A CA 1
ATOM 1898 C C . SER A 1 259 ? 16.141 10.195 -0.798 1 87.31 259 SER A C 1
ATOM 1900 O O . SER A 1 259 ? 17.031 9.758 -0.077 1 87.31 259 SER A O 1
ATOM 1902 N N . GLY A 1 260 ? 15.461 11.281 -0.528 1 91.75 260 GLY A N 1
ATOM 1903 C CA . GLY A 1 260 ? 15.734 12.055 0.674 1 91.75 260 GLY A CA 1
ATOM 1904 C C . GLY A 1 260 ? 16.781 13.141 0.461 1 91.75 260 GLY A C 1
ATOM 1905 O O . GLY A 1 260 ? 17.422 13.195 -0.59 1 91.75 260 GLY A O 1
ATOM 1906 N N . GLY A 1 261 ? 16.859 14.086 1.377 1 94.5 261 GLY A N 1
ATOM 1907 C CA . GLY A 1 261 ? 17.938 15.055 1.454 1 94.5 261 GLY A CA 1
ATOM 1908 C C . GLY A 1 261 ? 17.641 16.328 0.69 1 94.5 261 GLY A C 1
ATOM 1909 O O . GLY A 1 261 ? 18.359 17.328 0.847 1 94.5 261 GLY A O 1
ATOM 1910 N N . ARG A 1 262 ? 16.672 16.297 -0.109 1 93.62 262 ARG A N 1
ATOM 1911 C CA . ARG A 1 262 ? 16.344 17.484 -0.885 1 93.62 262 ARG A CA 1
ATOM 1912 C C . ARG A 1 262 ? 14.844 17.734 -0.91 1 93.62 262 ARG A C 1
ATOM 1914 O O . ARG A 1 262 ? 14.07 16.812 -1.21 1 93.62 262 ARG A O 1
ATOM 1921 N N . GLY A 1 263 ? 14.43 18.922 -0.66 1 93.19 263 GLY A N 1
ATOM 1922 C CA . GLY A 1 263 ? 13.023 19.297 -0.696 1 93.19 263 GLY A CA 1
ATOM 1923 C C . GLY A 1 263 ? 12.703 20.484 0.186 1 93.19 263 GLY A C 1
ATOM 1924 O O . GLY A 1 263 ? 13.578 20.984 0.899 1 93.19 263 GLY A O 1
ATOM 1925 N N . TYR A 1 264 ? 11.492 20.984 -0.007 1 93 264 TYR A N 1
ATOM 1926 C CA . TYR A 1 264 ? 11.039 22.125 0.768 1 93 264 TYR A CA 1
ATOM 1927 C C . TYR A 1 264 ? 9.555 22.016 1.104 1 93 264 TYR A C 1
ATOM 1929 O O . TYR A 1 264 ? 8.773 21.469 0.319 1 93 264 TYR A O 1
ATOM 1937 N N . MET A 1 265 ? 9.258 22.578 2.236 1 96.38 265 MET A N 1
ATOM 1938 C CA . MET A 1 265 ? 7.875 22.516 2.705 1 96.38 265 MET A CA 1
ATOM 1939 C C . MET A 1 265 ? 6.957 23.312 1.778 1 96.38 265 MET A C 1
ATOM 1941 O O . MET A 1 265 ? 5.809 22.922 1.56 1 96.38 265 MET A O 1
ATOM 1945 N N . VAL A 1 266 ? 7.461 24.391 1.217 1 94.88 266 VAL A N 1
ATOM 1946 C CA . VAL A 1 266 ? 6.66 25.203 0.32 1 94.88 266 VAL A CA 1
ATOM 1947 C C . VAL A 1 266 ? 6.238 24.391 -0.899 1 94.88 266 VAL A C 1
ATOM 1949 O O . VAL A 1 266 ? 5.109 24.516 -1.374 1 94.88 266 VAL A O 1
ATOM 1952 N N . GLY A 1 267 ? 7.141 23.609 -1.394 1 93.81 267 GLY A N 1
ATOM 1953 C CA . GLY A 1 267 ? 6.785 22.719 -2.48 1 93.81 267 GLY A CA 1
ATOM 1954 C C . GLY A 1 267 ? 5.672 21.75 -2.121 1 93.81 267 GLY A C 1
ATOM 1955 O O . GLY A 1 267 ? 4.758 21.531 -2.914 1 93.81 267 GLY A O 1
ATOM 1956 N N . THR A 1 268 ? 5.758 21.234 -0.925 1 95.62 268 THR A N 1
ATOM 1957 C CA . THR A 1 268 ? 4.762 20.266 -0.454 1 95.62 268 THR A CA 1
ATOM 1958 C C . THR A 1 268 ? 3.373 20.906 -0.427 1 95.62 268 THR A C 1
ATOM 1960 O O . THR A 1 268 ? 2.396 20.281 -0.851 1 95.62 268 THR A O 1
ATOM 1963 N N . ILE A 1 269 ? 3.334 22.094 0.031 1 95.81 269 ILE A N 1
ATOM 1964 C CA . ILE A 1 269 ? 2.033 22.75 0.116 1 95.81 269 ILE A CA 1
ATOM 1965 C C . ILE A 1 269 ? 1.493 23 -1.289 1 95.81 269 ILE A C 1
ATOM 1967 O O . ILE A 1 269 ? 0.294 22.859 -1.537 1 95.81 269 ILE A O 1
ATOM 1971 N N . ILE A 1 270 ? 2.309 23.391 -2.193 1 94.62 270 ILE A N 1
ATOM 1972 C CA . ILE A 1 270 ? 1.898 23.562 -3.582 1 94.62 270 ILE A CA 1
ATOM 1973 C C . ILE A 1 270 ? 1.402 22.25 -4.152 1 94.62 270 ILE A C 1
ATOM 1975 O O . ILE A 1 270 ? 0.349 22.188 -4.793 1 94.62 270 ILE A O 1
ATOM 1979 N N . GLY A 1 271 ? 2.178 21.234 -3.871 1 94 271 GLY A N 1
ATOM 1980 C CA . GLY A 1 271 ? 1.759 19.906 -4.301 1 94 271 GLY A CA 1
ATOM 1981 C C . GLY A 1 271 ? 0.421 19.484 -3.721 1 94 271 GLY A C 1
ATOM 1982 O O . GLY A 1 271 ? -0.405 18.891 -4.418 1 94 271 GLY A O 1
ATOM 1983 N N . ALA A 1 272 ? 0.222 19.766 -2.492 1 96.12 272 ALA A N 1
ATOM 1984 C CA . ALA A 1 272 ? -1.042 19.438 -1.837 1 96.12 272 ALA A CA 1
ATOM 1985 C C . ALA A 1 272 ? -2.207 20.172 -2.498 1 96.12 272 ALA A C 1
ATOM 1987 O O . ALA A 1 272 ? -3.285 19.594 -2.68 1 96.12 272 ALA A O 1
ATOM 1988 N N . PHE A 1 273 ? -1.962 21.375 -2.859 1 96 273 PHE A N 1
ATOM 1989 C CA . PHE A 1 273 ? -3.006 22.125 -3.533 1 96 273 PHE A CA 1
ATOM 1990 C C . PHE A 1 273 ? -3.26 21.578 -4.93 1 96 273 PHE A C 1
ATOM 1992 O O . PHE A 1 273 ? -4.402 21.562 -5.398 1 96 273 PHE A O 1
ATOM 1999 N N . ILE A 1 274 ? -2.213 21.125 -5.578 1 93.12 274 ILE A N 1
ATOM 2000 C CA . ILE A 1 274 ? -2.387 20.531 -6.895 1 93.12 274 ILE A CA 1
ATOM 2001 C C . ILE A 1 274 ? -3.297 19.312 -6.793 1 93.12 274 ILE A C 1
ATOM 2003 O O . ILE A 1 274 ? -4.285 19.188 -7.523 1 93.12 274 ILE A O 1
ATOM 2007 N N . ILE A 1 275 ? -2.986 18.484 -5.863 1 92.06 275 ILE A N 1
ATOM 2008 C CA . ILE A 1 275 ? -3.768 17.25 -5.695 1 92.06 275 ILE A CA 1
ATOM 2009 C C . ILE A 1 275 ? -5.188 17.609 -5.254 1 92.06 275 ILE A C 1
ATOM 2011 O O . ILE A 1 275 ? -6.156 17.016 -5.734 1 92.06 275 ILE A O 1
ATOM 2015 N N . GLY A 1 276 ? -5.289 18.578 -4.367 1 93.25 276 GLY A N 1
ATOM 2016 C CA . GLY A 1 276 ? -6.598 19 -3.908 1 93.25 276 GLY A CA 1
ATOM 2017 C C . GLY A 1 276 ? -7.457 19.594 -5.016 1 93.25 276 GLY A C 1
ATOM 2018 O O . GLY A 1 276 ? -8.641 19.266 -5.121 1 93.25 276 GLY A O 1
ATOM 2019 N N . ILE A 1 277 ? -6.855 20.406 -5.777 1 93.56 277 ILE A N 1
ATOM 2020 C CA . ILE A 1 277 ? -7.566 21.031 -6.887 1 93.56 277 ILE A CA 1
ATOM 2021 C C . ILE A 1 277 ? -7.965 19.969 -7.91 1 93.56 277 ILE A C 1
ATOM 2023 O O . ILE A 1 277 ? -9.062 20.016 -8.461 1 93.56 277 ILE A O 1
ATOM 2027 N N . LEU A 1 278 ? -7.098 19.078 -8.109 1 91.25 278 LEU A N 1
ATOM 2028 C CA . LEU A 1 278 ? -7.402 17.984 -9.023 1 91.25 278 LEU A CA 1
ATOM 2029 C C . LEU A 1 278 ? -8.617 17.188 -8.539 1 91.25 278 LEU A C 1
ATOM 2031 O O . LEU A 1 278 ? -9.547 16.953 -9.312 1 91.25 278 LEU A O 1
ATOM 2035 N N . ASN A 1 279 ? -8.555 16.828 -7.305 1 91.69 279 ASN A N 1
ATOM 2036 C CA . ASN A 1 279 ? -9.664 16.078 -6.738 1 91.69 279 ASN A CA 1
ATOM 2037 C C . ASN A 1 279 ? -10.969 16.875 -6.797 1 91.69 279 ASN A C 1
ATOM 2039 O O . ASN A 1 279 ? -12.016 16.344 -7.172 1 91.69 279 ASN A O 1
ATOM 2043 N N . ASN A 1 280 ? -10.922 18.094 -6.445 1 92.94 280 ASN A N 1
ATOM 2044 C CA . ASN A 1 280 ? -12.094 18.969 -6.496 1 92.94 280 ASN A CA 1
ATOM 2045 C C . ASN A 1 280 ? -12.609 19.125 -7.922 1 92.94 280 ASN A C 1
ATOM 2047 O O . ASN A 1 280 ? -13.82 19.062 -8.156 1 92.94 280 ASN A O 1
ATOM 2051 N N . GLY A 1 281 ? -11.711 19.375 -8.812 1 91.62 281 GLY A N 1
ATOM 2052 C CA . GLY A 1 281 ? -12.086 19.531 -10.211 1 91.62 281 GLY A CA 1
ATOM 2053 C C . GLY A 1 281 ? -12.781 18.312 -10.773 1 91.62 281 GLY A C 1
ATOM 2054 O O . GLY A 1 281 ? -13.781 18.438 -11.484 1 91.62 281 GLY A O 1
ATOM 2055 N N . LEU A 1 282 ? -12.234 17.156 -10.484 1 90.81 282 LEU A N 1
ATOM 2056 C CA . LEU A 1 282 ? -12.859 15.93 -10.953 1 90.81 282 LEU A CA 1
ATOM 2057 C C . LEU A 1 282 ? -14.25 15.766 -10.359 1 90.81 282 LEU A C 1
ATOM 2059 O O . LEU A 1 282 ? -15.172 15.289 -11.039 1 90.81 282 LEU A O 1
ATOM 2063 N N . ASN A 1 283 ? -14.352 16.172 -9.125 1 89.5 283 ASN A N 1
ATOM 2064 C CA . ASN A 1 283 ? -15.664 16.141 -8.5 1 89.5 283 ASN A CA 1
ATOM 2065 C C . ASN A 1 283 ? -16.625 17.109 -9.172 1 89.5 283 ASN A C 1
ATOM 2067 O O . ASN A 1 283 ? -17.781 16.766 -9.445 1 89.5 283 ASN A O 1
ATOM 2071 N N . LEU A 1 284 ? -16.188 18.281 -9.422 1 89.88 284 LEU A N 1
ATOM 2072 C CA . LEU A 1 284 ? -17.016 19.297 -10.062 1 89.88 284 LEU A CA 1
ATOM 2073 C C . LEU A 1 284 ? -17.469 18.844 -11.445 1 89.88 284 LEU A C 1
ATOM 2075 O O . LEU A 1 284 ? -18.578 19.172 -11.875 1 89.88 284 LEU A O 1
ATOM 2079 N N . LEU A 1 285 ? -16.578 18.125 -12.086 1 91.06 285 LEU A N 1
ATOM 2080 C CA . LEU A 1 285 ? -16.891 17.656 -13.43 1 91.06 285 LEU A CA 1
ATOM 2081 C C . LEU A 1 285 ? -17.656 16.328 -13.391 1 91.06 285 LEU A C 1
ATOM 2083 O O . LEU A 1 285 ? -17.875 15.703 -14.43 1 91.06 285 LEU A O 1
ATOM 2087 N N . GLU A 1 286 ? -17.953 15.805 -12.117 1 89.31 286 GLU A N 1
ATOM 2088 C CA . GLU A 1 286 ? -18.766 14.617 -11.859 1 89.31 286 GLU A CA 1
ATOM 2089 C C . GLU A 1 286 ? -18.094 13.359 -12.398 1 89.31 286 GLU A C 1
ATOM 2091 O O . GLU A 1 286 ? -18.766 12.477 -12.945 1 89.31 286 GLU A O 1
ATOM 2096 N N . VAL A 1 287 ? -16.891 13.422 -12.336 1 89.19 287 VAL A N 1
ATOM 2097 C CA . VAL A 1 287 ? -16.141 12.219 -12.672 1 89.19 287 VAL A CA 1
ATOM 2098 C C . VAL A 1 287 ? -16.266 11.195 -11.539 1 89.19 287 VAL A C 1
ATOM 2100 O O . VAL A 1 287 ? -16.125 11.547 -10.359 1 89.19 287 VAL A O 1
ATOM 2103 N N . SER A 1 288 ? -16.594 9.961 -11.867 1 89.31 288 SER A N 1
ATOM 2104 C CA . SER A 1 288 ? -16.766 8.938 -10.852 1 89.31 288 SER A CA 1
ATOM 2105 C C . SER A 1 288 ? -15.469 8.688 -10.086 1 89.31 288 SER A C 1
ATOM 2107 O O . SER A 1 288 ? -14.383 8.984 -10.586 1 89.31 288 SER A O 1
ATOM 2109 N N . SER A 1 289 ? -15.586 8.164 -8.906 1 83.75 289 SER A N 1
ATOM 2110 C CA . SER A 1 289 ? -14.438 7.891 -8.047 1 83.75 289 SER A CA 1
ATOM 2111 C C . SER A 1 289 ? -13.523 6.836 -8.672 1 83.75 289 SER A C 1
ATOM 2113 O O . SER A 1 289 ? -12.312 6.844 -8.445 1 83.75 289 SER A O 1
ATOM 2115 N N . PHE A 1 290 ? -14.094 6.023 -9.516 1 87.75 290 PHE A N 1
ATOM 2116 C CA . PHE A 1 290 ? -13.297 4.984 -10.156 1 87.75 290 PHE A CA 1
ATOM 2117 C C . PHE A 1 290 ? -12.297 5.602 -11.133 1 87.75 290 PHE A C 1
ATOM 2119 O O . PHE A 1 290 ? -11.117 5.238 -11.125 1 87.75 290 PHE A O 1
ATOM 2126 N N . TYR A 1 291 ? -12.734 6.578 -11.836 1 88.94 291 TYR A N 1
ATOM 2127 C CA . TYR A 1 291 ? -11.867 7.273 -12.781 1 88.94 291 TYR A CA 1
ATOM 2128 C C . TYR A 1 291 ? -10.836 8.117 -12.047 1 88.94 291 TYR A C 1
ATOM 2130 O O . TYR A 1 291 ? -9.703 8.281 -12.516 1 88.94 291 TYR A O 1
ATOM 2138 N N . GLN A 1 292 ? -11.25 8.609 -10.938 1 87.19 292 GLN A N 1
ATOM 2139 C CA . GLN A 1 292 ? -10.344 9.445 -10.156 1 87.19 292 GLN A CA 1
ATOM 2140 C C . GLN A 1 292 ? -9.141 8.648 -9.672 1 87.19 292 GLN A C 1
ATOM 2142 O O . GLN A 1 292 ? -8.023 9.172 -9.594 1 87.19 292 GLN A O 1
ATOM 2147 N N . GLN A 1 293 ? -9.359 7.391 -9.375 1 87.62 293 GLN A N 1
ATOM 2148 C CA . GLN A 1 293 ? -8.25 6.527 -8.977 1 87.62 293 GLN A CA 1
ATOM 2149 C C . GLN A 1 293 ? -7.234 6.387 -10.102 1 87.62 293 GLN A C 1
ATOM 2151 O O . GLN A 1 293 ? -6.023 6.438 -9.867 1 87.62 293 GLN A O 1
ATOM 2156 N N . ILE A 1 294 ? -7.715 6.25 -11.266 1 92.31 294 ILE A N 1
ATOM 2157 C CA . ILE A 1 294 ? -6.844 6.121 -12.43 1 92.31 294 ILE A CA 1
ATOM 2158 C C . ILE A 1 294 ? -6.043 7.406 -12.617 1 92.31 294 ILE A C 1
ATOM 2160 O O . ILE A 1 294 ? -4.824 7.363 -12.805 1 92.31 294 ILE A O 1
ATOM 2164 N N . VAL A 1 295 ? -6.727 8.516 -12.516 1 89.88 295 VAL A N 1
ATOM 2165 C CA . VAL A 1 295 ? -6.094 9.82 -12.695 1 89.88 295 VAL A CA 1
ATOM 2166 C C . VAL A 1 295 ? -5.035 10.039 -11.617 1 89.88 295 VAL A C 1
ATOM 2168 O O . VAL A 1 295 ? -3.928 10.492 -11.906 1 89.88 295 VAL A O 1
ATOM 2171 N N . LYS A 1 296 ? -5.375 9.688 -10.422 1 85.06 296 LYS A N 1
ATOM 2172 C CA . LYS A 1 296 ? -4.441 9.859 -9.312 1 85.06 296 LYS A CA 1
ATOM 2173 C C . LYS A 1 296 ? -3.176 9.031 -9.523 1 85.06 296 LYS A C 1
ATOM 2175 O O . LYS A 1 296 ? -2.064 9.523 -9.32 1 85.06 296 LYS A O 1
ATOM 2180 N N . GLY A 1 297 ? -3.398 7.789 -9.906 1 88.81 297 GLY A N 1
ATOM 2181 C CA . GLY A 1 297 ? -2.24 6.973 -10.234 1 88.81 297 GLY A CA 1
ATOM 2182 C C . GLY A 1 297 ? -1.383 7.566 -11.336 1 88.81 297 GLY A C 1
ATOM 2183 O O . GLY A 1 297 ? -0.154 7.57 -11.242 1 88.81 297 GLY A O 1
ATOM 2184 N N . ALA A 1 298 ? -2.031 8.086 -12.328 1 91.69 298 ALA A N 1
ATOM 2185 C CA . ALA A 1 298 ? -1.324 8.703 -13.453 1 91.69 298 ALA A CA 1
ATOM 2186 C C . ALA A 1 298 ? -0.546 9.938 -13 1 91.69 298 ALA A C 1
ATOM 2188 O O . ALA A 1 298 ? 0.578 10.164 -13.453 1 91.69 298 ALA A O 1
ATOM 2189 N N . VAL A 1 299 ? -1.143 10.688 -12.148 1 85.44 299 VAL A N 1
ATOM 2190 C CA . VAL A 1 299 ? -0.507 11.898 -11.648 1 85.44 299 VAL A CA 1
ATOM 2191 C C . VAL A 1 299 ? 0.738 11.539 -10.836 1 85.44 299 VAL A C 1
ATOM 2193 O O . VAL A 1 299 ? 1.777 12.195 -10.961 1 85.44 299 VAL A O 1
ATOM 2196 N N . ILE A 1 300 ? 0.628 10.5 -10.008 1 83.75 300 ILE A N 1
ATOM 2197 C CA . ILE A 1 300 ? 1.77 10.039 -9.227 1 83.75 300 ILE A CA 1
ATOM 2198 C C . ILE A 1 300 ? 2.891 9.594 -10.164 1 83.75 300 ILE A C 1
ATOM 2200 O O . ILE A 1 300 ? 4.047 9.977 -9.984 1 83.75 300 ILE A O 1
ATOM 2204 N N . LEU A 1 301 ? 2.51 8.836 -11.141 1 87.69 301 LEU A N 1
ATOM 2205 C CA . LEU A 1 301 ? 3.486 8.336 -12.102 1 87.69 301 LEU A CA 1
ATOM 2206 C C . LEU A 1 301 ? 4.164 9.484 -12.844 1 87.69 301 LEU A C 1
ATOM 2208 O O . LEU A 1 301 ? 5.383 9.469 -13.023 1 87.69 301 LEU A O 1
ATOM 2212 N N . LEU A 1 302 ? 3.391 10.422 -13.25 1 85.81 302 LEU A N 1
ATOM 2213 C CA . LEU A 1 302 ? 3.932 11.586 -13.945 1 85.81 302 LEU A CA 1
ATOM 2214 C C . LEU A 1 302 ? 4.852 12.391 -13.031 1 85.81 302 LEU A C 1
ATOM 2216 O O . LEU A 1 302 ? 5.902 12.867 -13.469 1 85.81 302 LEU A O 1
ATOM 2220 N N . ALA A 1 303 ? 4.43 12.523 -11.781 1 81.19 303 ALA A N 1
ATOM 2221 C CA . ALA A 1 303 ? 5.223 13.273 -10.812 1 81.19 303 ALA A CA 1
ATOM 2222 C C . ALA A 1 303 ? 6.59 12.625 -10.602 1 81.19 303 ALA A C 1
ATOM 2224 O O . ALA A 1 303 ? 7.609 13.312 -10.531 1 81.19 303 ALA A O 1
ATOM 2225 N N . VAL A 1 304 ? 6.594 11.359 -10.508 1 81.94 304 VAL A N 1
ATOM 2226 C CA . VAL A 1 304 ? 7.848 10.648 -10.266 1 81.94 304 VAL A CA 1
ATOM 2227 C C . VAL A 1 304 ? 8.711 10.688 -11.523 1 81.94 304 VAL A C 1
ATOM 2229 O O . VAL A 1 304 ? 9.945 10.75 -11.438 1 81.94 304 VAL A O 1
ATOM 2232 N N . LEU A 1 305 ? 8.109 10.609 -12.68 1 84.69 305 LEU A N 1
ATOM 2233 C CA . LEU A 1 305 ? 8.836 10.703 -13.945 1 84.69 305 LEU A CA 1
ATOM 2234 C C . LEU A 1 305 ? 9.523 12.055 -14.078 1 84.69 305 LEU A C 1
ATOM 2236 O O . LEU A 1 305 ? 10.648 12.141 -14.562 1 84.69 305 LEU A O 1
ATOM 2240 N N . LEU A 1 306 ? 8.875 13.023 -13.578 1 77.06 306 LEU A N 1
ATOM 2241 C CA . LEU A 1 306 ? 9.422 14.375 -13.656 1 77.06 306 LEU A CA 1
ATOM 2242 C C . LEU A 1 306 ? 10.531 14.578 -12.633 1 77.06 306 LEU A C 1
ATOM 2244 O O . LEU A 1 306 ? 11.43 15.398 -12.844 1 77.06 306 LEU A O 1
ATOM 2248 N N . ASP A 1 307 ? 10.477 13.891 -11.453 1 74.38 307 ASP A N 1
ATOM 2249 C CA . ASP A 1 307 ? 11.492 13.977 -10.414 1 74.38 307 ASP A CA 1
ATOM 2250 C C . ASP A 1 307 ? 12.82 13.375 -10.891 1 74.38 307 ASP A C 1
ATOM 2252 O O . ASP A 1 307 ? 13.891 13.859 -10.523 1 74.38 307 ASP A O 1
ATOM 2256 N N . ARG A 1 308 ? 12.844 12.367 -11.602 1 65.31 308 ARG A N 1
ATOM 2257 C CA . ARG A 1 308 ? 14.031 11.656 -12.055 1 65.31 308 ARG A CA 1
ATOM 2258 C C . ARG A 1 308 ? 14.898 12.547 -12.938 1 65.31 308 ARG A C 1
ATOM 2260 O O . ARG A 1 308 ? 16.125 12.367 -13 1 65.31 308 ARG A O 1
ATOM 2267 N N . ARG A 1 309 ? 14.328 13.391 -13.633 1 57.47 309 ARG A N 1
ATOM 2268 C CA . ARG A 1 309 ? 15.055 14.242 -14.57 1 57.47 309 ARG A CA 1
ATOM 2269 C C . ARG A 1 309 ? 15.844 15.32 -13.836 1 57.47 309 ARG A C 1
ATOM 2271 O O . ARG A 1 309 ? 16.688 15.992 -14.43 1 57.47 309 ARG A O 1
ATOM 2278 N N . LYS A 1 310 ? 15.781 15.055 -12.484 1 53.38 310 LYS A N 1
ATOM 2279 C CA . LYS A 1 310 ? 16.516 16.062 -11.711 1 53.38 310 LYS A CA 1
ATOM 2280 C C . LYS A 1 310 ? 17.875 15.516 -11.281 1 53.38 310 LYS A C 1
ATOM 2282 O O . LYS A 1 310 ? 18.031 14.32 -11.031 1 53.38 310 LYS A O 1
ATOM 2287 N N . MET B 1 1 ? 33.844 -19.625 26.469 1 24.89 1 MET B N 1
ATOM 2288 C CA . MET B 1 1 ? 32.75 -20.453 25.984 1 24.89 1 MET B CA 1
ATOM 2289 C C . MET B 1 1 ? 32.156 -19.891 24.688 1 24.89 1 MET B C 1
ATOM 2291 O O . MET B 1 1 ? 31.703 -18.75 24.656 1 24.89 1 MET B O 1
ATOM 2295 N N . LYS B 1 2 ? 32.688 -20.266 23.578 1 32.16 2 LYS B N 1
ATOM 2296 C CA . LYS B 1 2 ? 32.344 -19.891 22.203 1 32.16 2 LYS B CA 1
ATOM 2297 C C . LYS B 1 2 ? 30.844 -20.031 21.938 1 32.16 2 LYS B C 1
ATOM 2299 O O . LYS B 1 2 ? 30.281 -21.125 22.078 1 32.16 2 LYS B O 1
ATOM 2304 N N . GLN B 1 3 ? 30 -19.094 22.125 1 36.06 3 GLN B N 1
ATOM 2305 C CA . GLN B 1 3 ? 28.562 -19.125 21.844 1 36.06 3 GLN B CA 1
ATOM 2306 C C . GLN B 1 3 ? 28.266 -19.75 20.484 1 36.06 3 GLN B C 1
ATOM 2308 O O . GLN B 1 3 ? 28.812 -19.328 19.469 1 36.06 3 GLN B O 1
ATOM 2313 N N . PHE B 1 4 ? 28.156 -20.969 20.391 1 34.38 4 PHE B N 1
ATOM 2314 C CA . PHE B 1 4 ? 27.719 -21.719 19.219 1 34.38 4 PHE B CA 1
ATOM 2315 C C . PHE B 1 4 ? 26.531 -21.031 18.562 1 34.38 4 PHE B C 1
ATOM 2317 O O . PHE B 1 4 ? 25.422 -21 19.125 1 34.38 4 PHE B O 1
ATOM 2324 N N . HIS B 1 5 ? 26.703 -19.953 17.906 1 41.59 5 HIS B N 1
ATOM 2325 C CA . HIS B 1 5 ? 25.672 -19.375 17.047 1 41.59 5 HIS B CA 1
ATOM 2326 C C . HIS B 1 5 ? 25.156 -20.406 16.047 1 41.59 5 HIS B C 1
ATOM 2328 O O . HIS B 1 5 ? 25.875 -20.812 15.141 1 41.59 5 HIS B O 1
ATOM 2334 N N . PHE B 1 6 ? 24.453 -21.438 16.422 1 39.34 6 PHE B N 1
ATOM 2335 C CA . PHE B 1 6 ? 23.781 -22.344 15.492 1 39.34 6 PHE B CA 1
ATOM 2336 C C . PHE B 1 6 ? 23.047 -21.547 14.414 1 39.34 6 PHE B C 1
ATOM 2338 O O . PHE B 1 6 ? 22.031 -20.906 14.688 1 39.34 6 PHE B O 1
ATOM 2345 N N . THR B 1 7 ? 23.641 -21.078 13.477 1 47.5 7 THR B N 1
ATOM 2346 C CA . THR B 1 7 ? 23.062 -20.453 12.289 1 47.5 7 THR B CA 1
ATOM 2347 C C . THR B 1 7 ? 22.266 -21.453 11.469 1 47.5 7 THR B C 1
ATOM 2349 O O . THR B 1 7 ? 22.844 -22.359 10.852 1 47.5 7 THR B O 1
ATOM 2352 N N . ILE B 1 8 ? 21.141 -21.906 11.859 1 51.03 8 ILE B N 1
ATOM 2353 C CA . ILE B 1 8 ? 20.297 -22.734 11.008 1 51.03 8 ILE B CA 1
ATOM 2354 C C . ILE B 1 8 ? 20.078 -22.047 9.664 1 51.03 8 ILE B C 1
ATOM 2356 O O . ILE B 1 8 ? 19.719 -20.859 9.617 1 51.03 8 ILE B O 1
ATOM 2360 N N . PRO B 1 9 ? 20.438 -22.75 8.703 1 57.91 9 PRO B N 1
ATOM 2361 C CA . PRO B 1 9 ? 20.219 -22.156 7.387 1 57.91 9 PRO B CA 1
ATOM 2362 C C . PRO B 1 9 ? 18.766 -21.703 7.184 1 57.91 9 PRO B C 1
ATOM 2364 O O . PRO B 1 9 ? 17.844 -22.312 7.738 1 57.91 9 PRO B O 1
ATOM 2367 N N . GLN B 1 10 ? 18.547 -20.531 6.82 1 60.09 10 GLN B N 1
ATOM 2368 C CA . GLN B 1 10 ? 17.297 -19.812 6.688 1 60.09 10 GLN B CA 1
ATOM 2369 C C . GLN B 1 10 ? 16.203 -20.703 6.078 1 60.09 10 GLN B C 1
ATOM 2371 O O . GLN B 1 10 ? 15.039 -20.609 6.461 1 60.09 10 GLN B O 1
ATOM 2376 N N . GLN B 1 11 ? 16.641 -21.641 5.234 1 62.88 11 GLN B N 1
ATOM 2377 C CA . GLN B 1 11 ? 15.664 -22.578 4.68 1 62.88 11 GLN B CA 1
ATOM 2378 C C . GLN B 1 11 ? 15.078 -23.469 5.77 1 62.88 11 GLN B C 1
ATOM 2380 O O . GLN B 1 11 ? 13.883 -23.781 5.754 1 62.88 11 GLN B O 1
ATOM 2385 N N . TYR B 1 12 ? 15.836 -23.609 6.68 1 71.25 12 TYR B N 1
ATOM 2386 C CA . TYR B 1 12 ? 15.383 -24.516 7.73 1 71.25 12 TYR B CA 1
ATOM 2387 C C . TYR B 1 12 ? 14.516 -23.781 8.75 1 71.25 12 TYR B C 1
ATOM 2389 O O . TYR B 1 12 ? 13.633 -24.375 9.367 1 71.25 12 TYR B O 1
ATOM 2397 N N . SER B 1 13 ? 14.805 -22.562 8.781 1 77.62 13 SER B N 1
ATOM 2398 C CA . SER B 1 13 ? 14.016 -21.797 9.75 1 77.62 13 SER B CA 1
ATOM 2399 C C . SER B 1 13 ? 12.562 -21.672 9.297 1 77.62 13 SER B C 1
ATOM 2401 O O . SER B 1 13 ? 11.641 -21.797 10.109 1 77.62 13 SER B O 1
ATOM 2403 N N . SER B 1 14 ? 12.383 -21.484 8.016 1 83.19 14 SER B N 1
ATOM 2404 C CA . SER B 1 14 ? 11.016 -21.375 7.516 1 83.19 14 SER B CA 1
ATOM 2405 C C . SER B 1 14 ? 10.281 -22.703 7.621 1 83.19 14 SER B C 1
ATOM 2407 O O . SER B 1 14 ? 9.086 -22.734 7.91 1 83.19 14 SER B O 1
ATOM 2409 N N . LEU B 1 15 ? 11.008 -23.734 7.418 1 87.31 15 LEU B N 1
ATOM 2410 C CA . LEU B 1 15 ? 10.406 -25.062 7.523 1 87.31 15 LEU B CA 1
ATOM 2411 C C . LEU B 1 15 ? 9.992 -25.359 8.961 1 87.31 15 LEU B C 1
ATOM 2413 O O . LEU B 1 15 ? 8.914 -25.906 9.203 1 87.31 15 LEU B O 1
ATOM 2417 N N . ILE B 1 16 ? 10.828 -24.969 9.891 1 86.94 16 ILE B N 1
ATOM 2418 C CA . ILE B 1 16 ? 10.516 -25.141 11.305 1 86.94 16 ILE B CA 1
ATOM 2419 C C . ILE B 1 16 ? 9.281 -24.328 11.672 1 86.94 16 ILE B C 1
ATOM 2421 O O . ILE B 1 16 ? 8.406 -24.812 12.391 1 86.94 16 ILE B O 1
ATOM 2425 N N . GLY B 1 17 ? 9.242 -23.141 11.164 1 84.44 17 GLY B N 1
ATOM 2426 C CA . GLY B 1 17 ? 8.07 -22.312 11.391 1 84.44 17 GLY B CA 1
ATOM 2427 C C . GLY B 1 17 ? 6.789 -22.922 10.867 1 84.44 17 GLY B C 1
ATOM 2428 O O . GLY B 1 17 ? 5.754 -22.891 11.539 1 84.44 17 GLY B O 1
ATOM 2429 N N . LEU B 1 18 ? 6.93 -23.484 9.719 1 89.31 18 LEU B N 1
ATOM 2430 C CA . LEU B 1 18 ? 5.785 -24.125 9.094 1 89.31 18 LEU B CA 1
ATOM 2431 C C . LEU B 1 18 ? 5.312 -25.312 9.938 1 89.31 18 LEU B C 1
ATOM 2433 O O . LEU B 1 18 ? 4.117 -25.453 10.203 1 89.31 18 LEU B O 1
ATOM 2437 N N . LEU B 1 19 ? 6.238 -26.109 10.359 1 91.69 19 LEU B N 1
ATOM 2438 C CA . LEU B 1 19 ? 5.91 -27.297 11.133 1 91.69 19 LEU B CA 1
ATOM 2439 C C . LEU B 1 19 ? 5.324 -26.922 12.492 1 91.69 19 LEU B C 1
ATOM 2441 O O . LEU B 1 19 ? 4.355 -27.531 12.945 1 91.69 19 LEU B O 1
ATOM 2445 N N . LEU B 1 20 ? 5.895 -25.922 13.125 1 90.44 20 LEU B N 1
ATOM 2446 C CA . LEU B 1 20 ? 5.395 -25.469 14.414 1 90.44 20 LEU B CA 1
ATOM 2447 C C . LEU B 1 20 ? 3.977 -24.922 14.289 1 90.44 20 LEU B C 1
ATOM 2449 O O . LEU B 1 20 ? 3.125 -25.203 15.141 1 90.44 20 LEU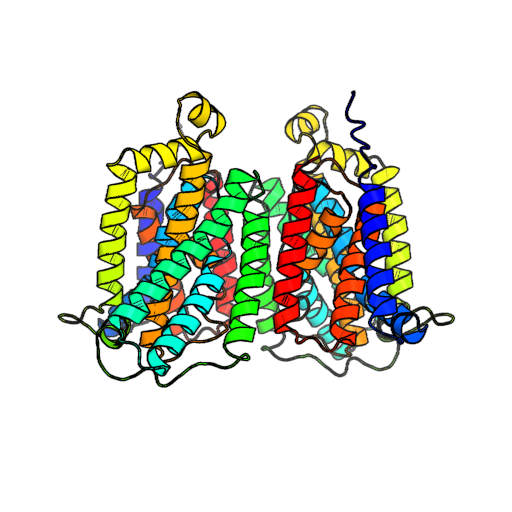 B O 1
ATOM 2453 N N . LEU B 1 21 ? 3.777 -24.188 13.234 1 90.25 21 LEU B N 1
ATOM 2454 C CA . LEU B 1 21 ? 2.445 -23.641 12.992 1 90.25 21 LEU B CA 1
ATOM 2455 C C . LEU B 1 21 ? 1.439 -24.75 12.727 1 90.25 21 LEU B C 1
ATOM 2457 O O . LEU B 1 21 ? 0.327 -24.734 13.258 1 90.25 21 LEU B O 1
ATOM 2461 N N . GLY B 1 22 ? 1.842 -25.656 11.914 1 91.81 22 GLY B N 1
ATOM 2462 C CA . GLY B 1 22 ? 0.989 -26.812 11.656 1 91.81 22 GLY B CA 1
ATOM 2463 C C . GLY B 1 22 ? 0.655 -27.594 12.906 1 91.81 22 GLY B C 1
ATOM 2464 O O . GLY B 1 22 ? -0.498 -27.984 13.117 1 91.81 22 GLY B O 1
ATOM 2465 N N . LEU B 1 23 ? 1.657 -27.797 13.703 1 92.94 23 LEU B N 1
ATOM 2466 C CA . LEU B 1 23 ? 1.46 -28.516 14.961 1 92.94 23 LEU B CA 1
ATOM 2467 C C . LEU B 1 23 ? 0.524 -27.75 15.883 1 92.94 23 LEU B C 1
ATOM 2469 O O . LEU B 1 23 ? -0.387 -28.328 16.469 1 92.94 23 LEU B O 1
ATOM 2473 N N . LEU B 1 24 ? 0.75 -26.547 15.984 1 91.94 24 LEU B N 1
ATOM 2474 C CA . LEU B 1 24 ? -0.08 -25.703 16.844 1 91.94 24 LEU B CA 1
ATOM 2475 C C . LEU B 1 24 ? -1.539 -25.75 16.406 1 91.94 24 LEU B C 1
ATOM 2477 O O . LEU B 1 24 ? -2.434 -25.938 17.234 1 91.94 24 LEU B O 1
ATOM 2481 N N . LEU B 1 25 ? -1.758 -25.656 15.109 1 91.69 25 LEU B N 1
ATOM 2482 C CA . LEU B 1 25 ? -3.127 -25.625 14.609 1 91.69 25 LEU B CA 1
ATOM 2483 C C . LEU B 1 25 ? -3.766 -27 14.656 1 91.69 25 LEU B C 1
ATOM 2485 O O . LEU B 1 25 ? -4.98 -27.125 14.812 1 91.69 25 LEU B O 1
ATOM 2489 N N . SER B 1 26 ? -2.941 -27.984 14.562 1 92.5 26 SER B N 1
ATOM 2490 C CA . SER B 1 26 ? -3.449 -29.344 14.711 1 92.5 26 SER B CA 1
ATOM 2491 C C . SER B 1 26 ? -3.969 -29.594 16.125 1 92.5 26 SER B C 1
ATOM 2493 O O . SER B 1 26 ? -4.922 -30.344 16.312 1 92.5 26 SER B O 1
ATOM 2495 N N . ILE B 1 27 ? -3.348 -28.953 17.047 1 93.44 27 ILE B N 1
ATOM 2496 C CA . ILE B 1 27 ? -3.752 -29.078 18.438 1 93.44 27 ILE B CA 1
ATOM 2497 C C . ILE B 1 27 ? -4.988 -28.234 18.703 1 93.44 27 ILE B C 1
ATOM 2499 O O . ILE B 1 27 ? -5.898 -28.641 19.422 1 93.44 27 ILE B O 1
ATOM 2503 N N . LEU B 1 28 ? -5.082 -27.172 18.094 1 92.12 28 LEU B N 1
ATOM 2504 C CA . LEU B 1 28 ? -6.141 -26.219 18.375 1 92.12 28 LEU B CA 1
ATOM 2505 C C . LEU B 1 28 ? -7.426 -26.594 17.641 1 92.12 28 LEU B C 1
ATOM 2507 O O . LEU B 1 28 ? -8.516 -26.172 18.031 1 92.12 28 LEU B O 1
ATOM 2511 N N . SER B 1 29 ? -7.293 -27.344 16.516 1 91.5 29 SER B N 1
ATOM 2512 C CA . SER B 1 29 ? -8.469 -27.719 15.734 1 91.5 29 SER B CA 1
ATOM 2513 C C . SER B 1 29 ? -8.383 -29.156 15.258 1 91.5 29 SER B C 1
ATOM 2515 O O . SER B 1 29 ? -7.477 -29.516 14.5 1 91.5 29 SER B O 1
ATOM 2517 N N . PRO B 1 30 ? -9.352 -29.922 15.562 1 90.31 30 PRO B N 1
ATOM 2518 C CA . PRO B 1 30 ? -9.359 -31.312 15.102 1 90.31 30 PRO B CA 1
ATOM 2519 C C . PRO B 1 30 ? -9.562 -31.438 13.594 1 90.31 30 PRO B C 1
ATOM 2521 O O . PRO B 1 30 ? -9.266 -32.5 13.008 1 90.31 30 PRO B O 1
ATOM 2524 N N . HIS B 1 31 ? -10.008 -30.422 13 1 92.56 31 HIS B N 1
ATOM 2525 C CA . HIS B 1 31 ? -10.312 -30.469 11.57 1 92.56 31 HIS B CA 1
ATOM 2526 C C . HIS B 1 31 ? -9.094 -30.125 10.734 1 92.56 31 HIS B C 1
ATOM 2528 O O . HIS B 1 31 ? -9.102 -30.297 9.508 1 92.56 31 HIS B O 1
ATOM 2534 N N . PHE B 1 32 ? -8.055 -29.688 11.367 1 93.94 32 PHE B N 1
ATOM 2535 C CA . PHE B 1 32 ? -6.91 -29.141 10.641 1 93.94 32 PHE B CA 1
ATOM 2536 C C . PHE B 1 32 ? -6.289 -30.203 9.742 1 93.94 32 PHE B C 1
ATOM 2538 O O . PHE B 1 32 ? -6.004 -29.938 8.57 1 93.94 32 PHE B O 1
ATOM 2545 N N . LEU B 1 33 ? -6.195 -31.453 10.188 1 93.06 33 LEU B N 1
ATOM 2546 C CA . LEU B 1 33 ? -5.445 -32.469 9.445 1 93.06 33 LEU B CA 1
ATOM 2547 C C . LEU B 1 33 ? -6.375 -33.312 8.578 1 93.06 33 LEU B C 1
ATOM 2549 O O . LEU B 1 33 ? -5.941 -34.281 7.969 1 93.06 33 LEU B O 1
ATOM 2553 N N . THR B 1 34 ? -7.617 -32.938 8.469 1 93.31 34 THR B N 1
ATOM 2554 C CA . THR B 1 34 ? -8.523 -33.656 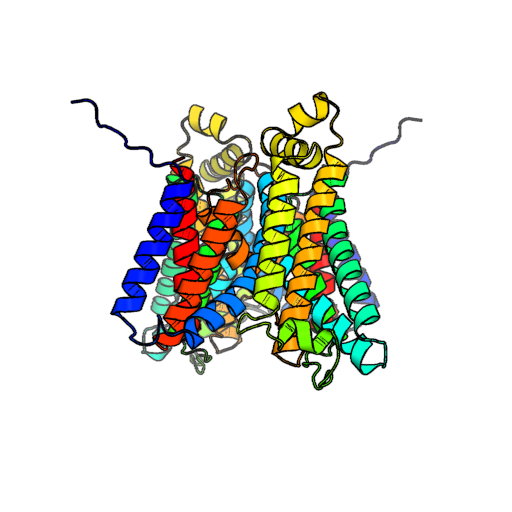7.582 1 93.31 34 THR B CA 1
ATOM 2555 C C . THR B 1 34 ? -8.133 -33.438 6.125 1 93.31 34 THR B C 1
ATOM 2557 O O . THR B 1 34 ? -7.586 -32.406 5.773 1 93.31 34 THR B O 1
ATOM 2560 N N . ILE B 1 35 ? -8.383 -34.375 5.324 1 92.69 35 ILE B N 1
ATOM 2561 C CA . ILE B 1 35 ? -8.055 -34.312 3.906 1 92.69 35 ILE B CA 1
ATOM 2562 C C . ILE B 1 35 ? -8.781 -33.125 3.273 1 92.69 35 ILE B C 1
ATOM 2564 O O . ILE B 1 35 ? -8.211 -32.406 2.443 1 92.69 35 ILE B O 1
ATOM 2568 N N . SER B 1 36 ? -9.992 -32.969 3.65 1 92.38 36 SER B N 1
ATOM 2569 C CA . SER B 1 36 ? -10.781 -31.875 3.133 1 92.38 36 SER B CA 1
ATOM 2570 C C . SER B 1 36 ? -10.109 -30.531 3.432 1 92.38 36 SER B C 1
ATOM 2572 O O . SER B 1 36 ? -9.992 -29.672 2.549 1 92.38 36 SER B O 1
ATOM 2574 N N . ASN B 1 37 ? -9.609 -30.391 4.668 1 94.25 37 ASN B N 1
ATOM 2575 C CA . ASN B 1 37 ? -8.977 -29.141 5.043 1 94.25 37 ASN B CA 1
ATOM 2576 C C . ASN B 1 37 ? -7.609 -28.984 4.375 1 94.25 37 ASN B C 1
ATOM 2578 O O . ASN B 1 37 ? -7.23 -27.875 3.984 1 94.25 37 ASN B O 1
ATOM 2582 N N . LEU B 1 38 ? -6.93 -29.984 4.273 1 93.69 38 LEU B N 1
ATOM 2583 C CA . LEU B 1 38 ? -5.629 -29.922 3.617 1 93.69 38 LEU B CA 1
ATOM 2584 C C . LEU B 1 38 ? -5.777 -29.531 2.148 1 93.69 38 LEU B C 1
ATOM 2586 O O . LEU B 1 38 ? -4.949 -28.797 1.609 1 93.69 38 LEU B O 1
ATOM 2590 N N . MET B 1 39 ? -6.82 -30.047 1.529 1 93 39 MET B N 1
ATOM 2591 C CA . MET B 1 39 ? -7.082 -29.656 0.148 1 93 39 MET B CA 1
ATOM 2592 C C . MET B 1 39 ? -7.527 -28.188 0.074 1 93 39 MET B C 1
ATOM 2594 O O . MET B 1 39 ? -7.207 -27.484 -0.886 1 93 39 MET B O 1
ATOM 2598 N N . ASN B 1 40 ? -8.172 -27.766 1.094 1 91.19 40 ASN B N 1
ATOM 2599 C CA . ASN B 1 40 ? -8.539 -26.359 1.177 1 91.19 40 ASN B CA 1
ATOM 2600 C C . ASN B 1 40 ? -7.312 -25.469 1.321 1 91.19 40 ASN B C 1
ATOM 2602 O O . ASN B 1 40 ? -7.234 -24.406 0.703 1 91.19 40 ASN B O 1
ATOM 2606 N N . ILE B 1 41 ? -6.438 -25.875 2.109 1 94.12 41 ILE B N 1
ATOM 2607 C CA . ILE B 1 41 ? -5.184 -25.156 2.275 1 94.12 41 ILE B CA 1
ATOM 2608 C C . ILE B 1 41 ? -4.449 -25.078 0.939 1 94.12 41 ILE B C 1
ATOM 2610 O O . ILE B 1 41 ? -3.961 -24.016 0.549 1 94.12 41 ILE B O 1
ATOM 2614 N N . LEU B 1 42 ? -4.465 -26.172 0.296 1 94.38 42 LEU B N 1
ATOM 2615 C CA . LEU B 1 42 ? -3.787 -26.203 -0.995 1 94.38 42 LEU B CA 1
ATOM 2616 C C . LEU B 1 42 ? -4.43 -25.234 -1.98 1 94.38 42 LEU B C 1
ATOM 2618 O O . LEU B 1 42 ? -3.729 -24.547 -2.719 1 94.38 42 LEU B O 1
ATOM 2622 N N . ASN B 1 43 ? -5.727 -25.219 -1.967 1 91.94 43 ASN B N 1
ATOM 2623 C CA . ASN B 1 43 ? -6.441 -24.281 -2.836 1 91.94 43 ASN B CA 1
ATOM 2624 C C . ASN B 1 43 ? -6.094 -22.844 -2.52 1 91.94 43 ASN B C 1
ATOM 2626 O O . ASN B 1 43 ? -5.848 -22.047 -3.426 1 91.94 43 ASN B O 1
ATOM 2630 N N . GLN B 1 44 ? -5.988 -22.531 -1.303 1 89.94 44 GLN B N 1
ATOM 2631 C CA . GLN B 1 44 ? -5.707 -21.172 -0.869 1 89.94 44 GLN B CA 1
ATOM 2632 C C . GLN B 1 44 ? -4.25 -20.797 -1.143 1 89.94 44 GLN B C 1
ATOM 2634 O O . GLN B 1 44 ? -3.969 -19.703 -1.635 1 89.94 44 GLN B O 1
ATOM 2639 N N . VAL B 1 45 ? -3.422 -21.703 -0.828 1 95.5 45 VAL B N 1
ATOM 2640 C CA . VAL B 1 45 ? -1.994 -21.469 -1.02 1 95.5 45 VAL B CA 1
ATOM 2641 C C . VAL B 1 45 ? -1.689 -21.328 -2.51 1 95.5 45 VAL B C 1
ATOM 2643 O O . VAL B 1 45 ? -0.804 -20.562 -2.896 1 95.5 45 VAL B O 1
ATOM 2646 N N . SER B 1 46 ? -2.443 -22.031 -3.289 1 96.44 46 SER B N 1
ATOM 2647 C CA . SER B 1 46 ? -2.188 -21.984 -4.727 1 96.44 46 SER B CA 1
ATOM 2648 C C . SER B 1 46 ? -2.371 -20.562 -5.27 1 96.44 46 SER B C 1
ATOM 2650 O O . SER B 1 46 ? -1.602 -20.125 -6.121 1 96.44 46 SER B O 1
ATOM 2652 N N . LEU B 1 47 ? -3.328 -19.859 -4.781 1 95.44 47 LEU B N 1
ATOM 2653 C CA . LEU B 1 47 ? -3.592 -18.5 -5.25 1 95.44 47 LEU B CA 1
ATOM 2654 C C . LEU B 1 47 ? -2.471 -17.547 -4.84 1 95.44 47 LEU B C 1
ATOM 2656 O O . LEU B 1 47 ? -1.791 -16.984 -5.691 1 95.44 47 LEU B O 1
ATOM 2660 N N . ASN B 1 48 ? -2.166 -17.516 -3.639 1 94.31 48 ASN B N 1
ATOM 2661 C CA . ASN B 1 48 ? -1.127 -16.609 -3.152 1 94.31 48 ASN B CA 1
ATOM 2662 C C . ASN B 1 48 ? 0.267 -17.125 -3.516 1 94.31 48 ASN B C 1
ATOM 2664 O O . ASN B 1 48 ? 1.193 -16.328 -3.689 1 94.31 48 ASN B O 1
ATOM 2668 N N . GLY B 1 49 ? 0.321 -18.406 -3.553 1 97.81 49 GLY B N 1
ATOM 2669 C CA . GLY B 1 49 ? 1.591 -19 -3.947 1 97.81 49 GLY B CA 1
ATOM 2670 C C . GLY B 1 49 ? 2.018 -18.609 -5.352 1 97.81 49 GLY B C 1
ATOM 2671 O O . GLY B 1 49 ? 3.191 -18.328 -5.59 1 97.81 49 GLY B O 1
ATOM 2672 N N . LEU B 1 50 ? 1.091 -18.641 -6.254 1 98.56 50 LEU B N 1
ATOM 2673 C CA . LEU B 1 50 ? 1.403 -18.234 -7.621 1 98.56 50 LEU B CA 1
ATOM 2674 C C . LEU B 1 50 ? 1.871 -16.797 -7.668 1 98.56 50 LEU B C 1
ATOM 2676 O O . LEU B 1 50 ? 2.855 -16.469 -8.336 1 98.56 50 LEU B O 1
ATOM 2680 N N . VAL B 1 51 ? 1.181 -15.969 -6.918 1 98.44 51 VAL B N 1
ATOM 2681 C CA . VAL B 1 51 ? 1.576 -14.562 -6.844 1 98.44 51 VAL B CA 1
ATOM 2682 C C . VAL B 1 51 ? 2.957 -14.445 -6.207 1 98.44 51 VAL B C 1
ATOM 2684 O O . VAL B 1 51 ? 3.801 -13.672 -6.668 1 98.44 51 VAL B O 1
ATOM 2687 N N . ALA B 1 52 ? 3.195 -15.258 -5.203 1 98.31 52 ALA B N 1
ATOM 2688 C CA . ALA B 1 52 ? 4.48 -15.242 -4.504 1 98.31 52 ALA B CA 1
ATOM 2689 C C . ALA B 1 52 ? 5.605 -15.719 -5.418 1 98.31 52 ALA B C 1
ATOM 2691 O O . ALA B 1 52 ? 6.727 -15.219 -5.344 1 98.31 52 ALA B O 1
ATOM 2692 N N . VAL B 1 53 ? 5.305 -16.688 -6.234 1 98.5 53 VAL B N 1
ATOM 2693 C CA . VAL B 1 53 ? 6.281 -17.188 -7.199 1 98.5 53 VAL B CA 1
ATOM 2694 C C . VAL B 1 53 ? 6.746 -16.047 -8.102 1 98.5 53 VAL B C 1
ATOM 2696 O O . VAL B 1 53 ? 7.945 -15.836 -8.281 1 98.5 53 VAL B O 1
ATOM 2699 N N . GLY B 1 54 ? 5.816 -15.328 -8.648 1 98.56 54 GLY B N 1
ATOM 2700 C CA . GLY B 1 54 ? 6.176 -14.172 -9.453 1 98.56 54 GLY B CA 1
ATOM 2701 C C . GLY B 1 54 ? 6.91 -13.102 -8.672 1 98.56 54 GLY B C 1
ATOM 2702 O O . GLY B 1 54 ? 7.906 -12.547 -9.148 1 98.56 54 GLY B O 1
ATOM 2703 N N . MET B 1 55 ? 6.48 -12.859 -7.504 1 97.94 55 MET B N 1
ATOM 2704 C CA . MET B 1 55 ? 7.066 -11.844 -6.645 1 97.94 55 MET B CA 1
ATOM 2705 C C . MET B 1 55 ? 8.508 -12.188 -6.297 1 97.94 55 MET B C 1
ATOM 2707 O O . MET B 1 55 ? 9.336 -11.289 -6.102 1 97.94 55 MET B O 1
ATOM 2711 N N . THR B 1 56 ? 8.805 -13.438 -6.223 1 98.19 56 THR B N 1
ATOM 2712 C CA . THR B 1 56 ? 10.156 -13.875 -5.914 1 98.19 56 THR B CA 1
ATOM 2713 C C . THR B 1 56 ? 11.148 -13.328 -6.941 1 98.19 56 THR B C 1
ATOM 2715 O O . THR B 1 56 ? 12.219 -12.836 -6.578 1 98.19 56 THR B O 1
ATOM 2718 N N . PHE B 1 57 ? 10.805 -13.375 -8.188 1 98.62 57 PHE B N 1
ATOM 2719 C CA . PHE B 1 57 ? 11.672 -12.844 -9.234 1 98.62 57 PHE B CA 1
ATOM 2720 C C . PHE B 1 57 ? 11.898 -11.352 -9.039 1 98.62 57 PHE B C 1
ATOM 2722 O O . PHE B 1 57 ? 13.023 -10.867 -9.172 1 98.62 57 PHE B O 1
ATOM 2729 N N . VAL B 1 58 ? 10.836 -10.695 -8.719 1 98.44 58 VAL B N 1
ATOM 2730 C CA . VAL B 1 58 ? 10.891 -9.242 -8.578 1 98.44 58 VAL B CA 1
ATOM 2731 C C . VAL B 1 58 ? 11.773 -8.875 -7.383 1 98.44 58 VAL B C 1
ATOM 2733 O O . VAL B 1 58 ? 12.672 -8.039 -7.5 1 98.44 58 VAL B O 1
ATOM 2736 N N . ILE B 1 59 ? 11.562 -9.555 -6.285 1 96.44 59 ILE B N 1
ATOM 2737 C CA . ILE B 1 59 ? 12.297 -9.234 -5.07 1 96.44 59 ILE B CA 1
ATOM 2738 C C . ILE B 1 59 ? 13.758 -9.648 -5.223 1 96.44 59 ILE B C 1
ATOM 2740 O O . ILE B 1 59 ? 14.664 -8.922 -4.816 1 96.44 59 ILE B O 1
ATOM 2744 N N . LEU B 1 60 ? 14.047 -10.711 -5.867 1 97 60 LEU B N 1
ATOM 2745 C CA . LEU B 1 60 ? 15.414 -11.164 -6.109 1 97 60 LEU B CA 1
ATOM 2746 C C . LEU B 1 60 ? 16.188 -10.141 -6.938 1 97 60 LEU B C 1
ATOM 2748 O O . LEU B 1 60 ? 17.391 -9.992 -6.785 1 97 60 LEU B O 1
ATOM 2752 N N . SER B 1 61 ? 15.453 -9.484 -7.758 1 97.25 61 SER B N 1
ATOM 2753 C CA . SER B 1 61 ? 16.094 -8.508 -8.633 1 97.25 61 SER B CA 1
ATOM 2754 C C . SER B 1 61 ? 16.25 -7.16 -7.93 1 97.25 61 SER B C 1
ATOM 2756 O O . SER B 1 61 ? 16.781 -6.215 -8.508 1 97.25 61 SER B O 1
ATOM 2758 N N . GLY B 1 62 ? 15.703 -7.07 -6.773 1 94.06 62 GLY B N 1
ATOM 2759 C CA . GLY B 1 62 ? 15.852 -5.852 -6 1 94.06 62 GLY B CA 1
ATOM 2760 C C . GLY B 1 62 ? 14.648 -4.926 -6.109 1 94.06 62 GLY B C 1
ATOM 2761 O O . GLY B 1 62 ? 14.742 -3.742 -5.781 1 94.06 62 GLY B O 1
ATOM 2762 N N . GLY B 1 63 ? 13.547 -5.48 -6.559 1 94.06 63 GLY B N 1
ATOM 2763 C CA . GLY B 1 63 ? 12.359 -4.66 -6.723 1 94.06 63 GLY B CA 1
ATOM 2764 C C . GLY B 1 63 ? 11.188 -5.145 -5.887 1 94.06 63 GLY B C 1
ATOM 2765 O O . GLY B 1 63 ? 11.344 -6.023 -5.039 1 94.06 63 GLY B O 1
ATOM 2766 N N . ILE B 1 64 ? 10.062 -4.477 -5.957 1 93 64 ILE B N 1
ATOM 2767 C CA . ILE B 1 64 ? 8.789 -4.828 -5.332 1 93 64 ILE B CA 1
ATOM 2768 C C . ILE B 1 64 ? 7.645 -4.52 -6.289 1 93 64 ILE B C 1
ATOM 2770 O O . ILE B 1 64 ? 7.668 -3.502 -6.992 1 93 64 ILE B O 1
ATOM 2774 N N . ASP B 1 65 ? 6.77 -5.371 -6.379 1 96.69 65 ASP B N 1
ATOM 2775 C CA . ASP B 1 65 ? 5.594 -5.148 -7.215 1 96.69 65 ASP B CA 1
ATOM 2776 C C . ASP B 1 65 ? 4.316 -5.129 -6.371 1 96.69 65 ASP B C 1
ATOM 2778 O O . ASP B 1 65 ? 3.762 -6.184 -6.051 1 96.69 65 ASP B O 1
ATOM 2782 N N . LEU B 1 66 ? 3.787 -3.984 -6.133 1 93.5 66 LEU B N 1
ATOM 2783 C CA . LEU B 1 66 ? 2.594 -3.859 -5.305 1 93.5 66 LEU B CA 1
ATOM 2784 C C . LEU B 1 66 ? 1.329 -3.963 -6.152 1 93.5 66 LEU B C 1
ATOM 2786 O O . LEU B 1 66 ? 0.224 -4.062 -5.613 1 93.5 66 LEU B O 1
ATOM 2790 N N . SER B 1 67 ? 1.49 -4.023 -7.414 1 96.94 67 SER B N 1
ATOM 2791 C CA . SER B 1 67 ? 0.333 -3.928 -8.297 1 96.94 67 SER B CA 1
ATOM 2792 C C . SER B 1 67 ? -0.263 -5.305 -8.578 1 96.94 67 SER B C 1
ATOM 2794 O O . SER B 1 67 ? -1.286 -5.418 -9.258 1 96.94 67 SER B O 1
ATOM 2796 N N . VAL B 1 68 ? 0.301 -6.324 -8.031 1 97.75 68 VAL B N 1
ATOM 2797 C CA . VAL B 1 68 ? -0.07 -7.688 -8.406 1 97.75 68 VAL B CA 1
ATOM 2798 C C . VAL B 1 68 ? -1.54 -7.93 -8.078 1 97.75 68 VAL B C 1
ATOM 2800 O O . VAL B 1 68 ? -2.244 -8.617 -8.82 1 97.75 68 VAL B O 1
ATOM 2803 N N . GLY B 1 69 ? -1.983 -7.457 -7.012 1 97 69 GLY B N 1
ATOM 2804 C CA . GLY B 1 69 ? -3.385 -7.629 -6.66 1 97 69 GLY B CA 1
ATOM 2805 C C . GLY B 1 69 ? -4.332 -6.98 -7.652 1 97 69 GLY B C 1
ATOM 2806 O O . GLY B 1 69 ? -5.348 -7.566 -8.023 1 97 69 GLY B O 1
ATOM 2807 N N . SER B 1 70 ? -4.008 -5.773 -8.023 1 97.69 70 SER B N 1
ATOM 2808 C CA . SER B 1 70 ? -4.852 -5.059 -8.977 1 97.69 70 SER B CA 1
ATOM 2809 C C . SER B 1 70 ? -4.766 -5.68 -10.367 1 97.69 70 SER B C 1
ATOM 2811 O O . SER B 1 70 ? -5.742 -5.672 -11.117 1 97.69 70 SER B O 1
ATOM 2813 N N . VAL B 1 71 ? -3.611 -6.184 -10.695 1 98.5 71 VAL B N 1
ATOM 2814 C CA . VAL B 1 71 ? -3.469 -6.902 -11.961 1 98.5 71 VAL B CA 1
ATOM 2815 C C . VAL B 1 71 ? -4.352 -8.148 -11.945 1 98.5 71 VAL B C 1
ATOM 2817 O O . VAL B 1 71 ? -5.008 -8.469 -12.938 1 98.5 71 VAL B O 1
ATOM 2820 N N . LEU B 1 72 ? -4.336 -8.797 -10.82 1 98.38 72 LEU B N 1
ATOM 2821 C CA . LEU B 1 72 ? -5.188 -9.969 -10.656 1 98.38 72 LEU B CA 1
ATOM 2822 C C . LEU B 1 72 ? -6.656 -9.617 -10.859 1 98.38 72 LEU B C 1
ATOM 2824 O O . LEU B 1 72 ? -7.359 -10.281 -11.617 1 98.38 72 LEU B O 1
ATOM 2828 N N . ALA B 1 73 ? -7.086 -8.555 -10.25 1 98.12 73 ALA B N 1
ATOM 2829 C CA . ALA B 1 73 ? -8.484 -8.141 -10.352 1 98.12 73 ALA B CA 1
ATOM 2830 C C . ALA B 1 73 ? -8.844 -7.77 -11.789 1 98.12 73 ALA B C 1
ATOM 2832 O O . ALA B 1 73 ? -9.891 -8.188 -12.297 1 98.12 73 ALA B O 1
ATOM 2833 N N . LEU B 1 74 ? -8.008 -7.012 -12.375 1 98.19 74 LEU B N 1
ATOM 2834 C CA . LEU B 1 74 ? -8.266 -6.559 -13.742 1 98.19 74 LEU B CA 1
ATOM 2835 C C . LEU B 1 74 ? -8.273 -7.734 -14.711 1 98.19 74 LEU B C 1
ATOM 2837 O O . LEU B 1 74 ? -9.125 -7.809 -15.602 1 98.19 74 LEU B O 1
ATOM 2841 N N . SER B 1 75 ? -7.383 -8.641 -14.539 1 98.38 75 SER B N 1
ATOM 2842 C CA . SER B 1 75 ? -7.332 -9.836 -15.375 1 98.38 75 SER B CA 1
ATOM 2843 C C . SER B 1 75 ? -8.586 -10.688 -15.195 1 98.38 75 SER B C 1
ATOM 2845 O O . SER B 1 75 ? -9.109 -11.242 -16.172 1 98.38 75 SER B O 1
ATOM 2847 N N . GLY B 1 76 ? -9.023 -10.812 -13.977 1 97.75 76 GLY B N 1
ATOM 2848 C CA . GLY B 1 76 ? -10.25 -11.539 -13.719 1 97.75 76 GLY B CA 1
ATOM 2849 C C . GLY B 1 76 ? -11.461 -10.938 -14.406 1 97.75 76 GLY B C 1
ATOM 2850 O O . GLY B 1 76 ? -12.273 -11.656 -14.992 1 97.75 76 GLY B O 1
ATOM 2851 N N . ALA B 1 77 ? -11.531 -9.641 -14.352 1 97.88 77 ALA B N 1
ATOM 2852 C CA . ALA B 1 77 ? -12.633 -8.938 -15.016 1 97.88 77 ALA B CA 1
ATOM 2853 C C . ALA B 1 77 ? -12.57 -9.141 -16.531 1 97.88 77 ALA B C 1
ATOM 2855 O O . ALA B 1 77 ? -13.602 -9.328 -17.172 1 97.88 77 ALA B O 1
ATOM 2856 N N . LEU B 1 78 ? -11.375 -9.133 -17.047 1 97.12 78 LEU B N 1
ATOM 2857 C CA . LEU B 1 78 ? -11.188 -9.281 -18.484 1 97.12 78 LEU B CA 1
ATOM 2858 C C . LEU B 1 78 ? -11.578 -10.688 -18.938 1 97.12 78 LEU B C 1
ATOM 2860 O O . LEU B 1 78 ? -12.305 -10.844 -19.922 1 97.12 78 LEU B O 1
ATOM 2864 N N . VAL B 1 79 ? -11.156 -11.664 -18.234 1 96.81 79 VAL B N 1
ATOM 2865 C CA . VAL B 1 79 ? -11.484 -13.031 -18.625 1 96.81 79 VAL B CA 1
ATOM 2866 C C . VAL B 1 79 ? -12.992 -13.258 -18.5 1 96.81 79 VAL B C 1
ATOM 2868 O O . VAL B 1 79 ? -13.602 -13.883 -19.375 1 96.81 79 VAL B O 1
ATOM 2871 N N . ALA B 1 80 ? -13.562 -12.75 -17.453 1 96.88 80 ALA B N 1
ATOM 2872 C CA . ALA B 1 80 ? -15 -12.891 -17.25 1 96.88 80 ALA B CA 1
ATOM 2873 C C . ALA B 1 80 ? -15.781 -12.258 -18.406 1 96.88 80 ALA B C 1
ATOM 2875 O O . ALA B 1 80 ? -16.75 -12.844 -18.891 1 96.88 80 ALA B O 1
ATOM 2876 N N . THR B 1 81 ? -15.336 -11.117 -18.828 1 95.88 81 THR B N 1
ATOM 2877 C CA . THR B 1 81 ? -16.016 -10.406 -19.922 1 95.88 81 THR B CA 1
ATOM 2878 C C . THR B 1 81 ? -15.867 -11.164 -21.234 1 95.88 81 THR B C 1
ATOM 2880 O O . THR B 1 81 ? -16.812 -11.258 -22.016 1 95.88 81 THR B O 1
ATOM 2883 N N . LEU B 1 82 ? -14.695 -11.703 -21.484 1 96 82 LEU B N 1
ATOM 2884 C CA . LEU B 1 82 ? -14.461 -12.484 -22.703 1 96 82 LEU B CA 1
ATOM 2885 C C . LEU B 1 82 ? -15.328 -13.734 -22.703 1 96 82 LEU B C 1
ATOM 2887 O O . LEU B 1 82 ? -15.938 -14.062 -23.734 1 96 82 LEU B O 1
ATOM 2891 N N . LEU B 1 83 ? -15.43 -14.375 -21.594 1 95.56 83 LEU B N 1
ATOM 2892 C CA . LEU B 1 83 ? -16.25 -15.57 -21.5 1 95.56 83 LEU B CA 1
ATOM 2893 C C . LEU B 1 83 ? -17.734 -15.242 -21.719 1 95.56 83 LEU B C 1
ATOM 2895 O O . LEU B 1 83 ? -18.422 -15.945 -22.469 1 95.56 83 LEU B O 1
ATOM 2899 N N . LYS B 1 84 ? -18.125 -14.203 -21.125 1 94.69 84 LYS B N 1
ATOM 2900 C CA . LYS B 1 84 ? -19.516 -13.789 -21.25 1 94.69 84 LYS B CA 1
ATOM 2901 C C . LYS B 1 84 ? -19.844 -13.359 -22.688 1 94.69 84 LYS B C 1
ATOM 2903 O O . LYS B 1 84 ? -20.984 -13.43 -23.109 1 94.69 84 LYS B O 1
ATOM 2908 N N . SER B 1 85 ? -18.875 -12.906 -23.375 1 94 85 SER B N 1
ATOM 2909 C CA . SER B 1 85 ? -19.062 -12.477 -24.75 1 94 85 SER B CA 1
ATOM 2910 C C . SER B 1 85 ? -19.094 -13.672 -25.703 1 94 85 SER B C 1
ATOM 2912 O O . SER B 1 85 ? -19.25 -13.5 -26.922 1 94 85 SER B O 1
ATOM 2914 N N . GLY B 1 86 ? -18.797 -14.867 -25.219 1 92.5 86 GLY B N 1
ATOM 2915 C CA . GLY B 1 86 ? -18.922 -16.062 -26.031 1 92.5 86 GLY B CA 1
ATOM 2916 C C . GLY B 1 86 ? -17.578 -16.562 -26.562 1 92.5 86 GLY B C 1
ATOM 2917 O O . GLY B 1 86 ? -17.531 -17.516 -27.328 1 92.5 86 GLY B O 1
ATOM 2918 N N . ILE B 1 87 ? -16.594 -15.891 -26.141 1 93.75 87 ILE B N 1
ATOM 2919 C CA . ILE B 1 87 ? -15.266 -16.312 -26.578 1 93.75 87 ILE B CA 1
ATOM 2920 C C . ILE B 1 87 ? -14.875 -17.609 -25.859 1 93.75 87 ILE B C 1
ATOM 2922 O O . ILE B 1 87 ? -15.211 -17.797 -24.688 1 93.75 87 ILE B O 1
ATOM 2926 N N . SER B 1 88 ? -14.203 -18.422 -26.578 1 94.44 88 SER B N 1
ATOM 2927 C CA . SER B 1 88 ? -13.828 -19.719 -26.016 1 94.44 88 SER B CA 1
ATOM 2928 C C . SER B 1 88 ? -12.992 -19.547 -24.75 1 94.44 88 SER B C 1
ATOM 2930 O O . SER B 1 88 ? -12.297 -18.547 -24.594 1 94.44 88 SER B O 1
ATOM 2932 N N . ASP B 1 89 ? -13.102 -20.484 -23.875 1 93.94 89 ASP B N 1
ATOM 2933 C CA . ASP B 1 89 ? -12.422 -20.422 -22.578 1 93.94 89 ASP B CA 1
ATOM 2934 C C . ASP B 1 89 ? -10.906 -20.391 -22.766 1 93.94 89 ASP B C 1
ATOM 2936 O O . ASP B 1 89 ? -10.219 -19.594 -22.125 1 93.94 89 ASP B O 1
ATOM 2940 N N . VAL B 1 90 ? -10.398 -21.203 -23.641 1 95.19 90 VAL B N 1
ATOM 2941 C CA . VAL B 1 90 ? -8.961 -21.281 -23.859 1 95.19 90 VAL B CA 1
ATOM 2942 C C . VAL B 1 90 ? -8.43 -19.938 -24.344 1 95.19 90 VAL B C 1
ATOM 2944 O O . VAL B 1 90 ? -7.438 -19.422 -23.828 1 95.19 90 VAL B O 1
ATOM 2947 N N . VAL B 1 91 ? -9.102 -19.328 -25.312 1 96.56 91 VAL B N 1
ATOM 2948 C CA . VAL B 1 91 ? -8.703 -18.047 -25.859 1 96.56 91 VAL B CA 1
ATOM 2949 C C . VAL B 1 91 ? -8.789 -16.969 -24.781 1 96.56 91 VAL B C 1
ATOM 2951 O O . VAL B 1 91 ? -7.898 -16.125 -24.656 1 96.56 91 VAL B O 1
ATOM 2954 N N . SER B 1 92 ? -9.875 -17.047 -23.984 1 96.88 92 SER B N 1
ATOM 2955 C CA . SER B 1 92 ? -10.062 -16.078 -22.906 1 96.88 92 SER B CA 1
ATOM 2956 C C . SER B 1 92 ? -8.938 -16.172 -21.875 1 96.88 92 SER B C 1
ATOM 2958 O O . SER B 1 92 ? -8.414 -15.148 -21.438 1 96.88 92 SER B O 1
ATOM 2960 N N . ILE B 1 93 ? -8.547 -17.344 -21.578 1 96.94 93 ILE B N 1
ATOM 2961 C CA . ILE B 1 93 ? -7.477 -17.578 -20.609 1 96.94 93 ILE B CA 1
ATOM 2962 C C . ILE B 1 93 ? -6.156 -17.047 -21.156 1 96.94 93 ILE B C 1
ATOM 2964 O O . ILE B 1 93 ? -5.434 -16.328 -20.469 1 96.94 93 ILE B O 1
ATOM 2968 N N . VAL B 1 94 ? -5.879 -17.328 -22.391 1 97.81 94 VAL B N 1
ATOM 2969 C CA . VAL B 1 94 ? -4.625 -16.938 -23.016 1 97.81 94 VAL B CA 1
ATOM 2970 C C . VAL B 1 94 ? -4.543 -15.414 -23.078 1 97.81 94 VAL B C 1
ATOM 2972 O O . VAL B 1 94 ? -3.512 -14.828 -22.75 1 97.81 94 VAL B O 1
ATOM 2975 N N . ILE B 1 95 ? -5.625 -14.797 -23.438 1 97.38 95 ILE B N 1
ATOM 2976 C CA . ILE B 1 95 ? -5.652 -13.344 -23.531 1 97.38 95 ILE B CA 1
ATOM 2977 C C . ILE B 1 95 ? -5.434 -12.719 -22.156 1 97.38 95 ILE B C 1
ATOM 2979 O O . ILE B 1 95 ? -4.676 -11.758 -22.016 1 97.38 95 ILE B O 1
ATOM 2983 N N . ALA B 1 96 ? -6.082 -13.289 -21.156 1 96.62 96 ALA B N 1
ATOM 2984 C CA . ALA B 1 96 ? -5.965 -12.75 -19.797 1 96.62 96 ALA B CA 1
ATOM 2985 C C . ALA B 1 96 ? -4.527 -12.852 -19.297 1 96.62 96 ALA B C 1
ATOM 2987 O O . ALA B 1 96 ? -4.016 -11.922 -18.672 1 96.62 96 ALA B O 1
ATOM 2988 N N . VAL B 1 97 ? -3.922 -13.938 -19.578 1 97.62 97 VAL B N 1
ATOM 2989 C CA . VAL B 1 97 ? -2.555 -14.156 -19.109 1 97.62 97 VAL B CA 1
ATOM 2990 C C . VAL B 1 97 ? -1.604 -13.227 -19.875 1 97.62 97 VAL B C 1
ATOM 2992 O O . VAL B 1 97 ? -0.681 -12.656 -19.281 1 97.62 97 VAL B O 1
ATOM 2995 N N . ILE B 1 98 ? -1.789 -13.031 -21.156 1 98.5 98 ILE B N 1
ATOM 2996 C CA . ILE B 1 98 ? -0.969 -12.133 -21.953 1 98.5 98 ILE B CA 1
ATOM 2997 C C . ILE B 1 98 ? -1.132 -10.703 -21.453 1 98.5 98 ILE B C 1
ATOM 2999 O O . ILE B 1 98 ? -0.144 -9.984 -21.266 1 98.5 98 ILE B O 1
ATOM 3003 N N . LEU B 1 99 ? -2.35 -10.336 -21.188 1 97.94 99 LEU B N 1
ATOM 3004 C CA . LEU B 1 99 ? -2.605 -8.977 -20.719 1 97.94 99 LEU B CA 1
ATOM 3005 C C . LEU B 1 99 ? -2.01 -8.758 -19.328 1 97.94 99 LEU B C 1
ATOM 3007 O O . LEU B 1 99 ? -1.421 -7.711 -19.062 1 97.94 99 LEU B O 1
ATOM 3011 N N . GLY B 1 100 ? -2.23 -9.766 -18.469 1 98.38 100 GLY B N 1
ATOM 3012 C CA . GLY B 1 100 ? -1.582 -9.672 -17.172 1 98.38 100 GLY B CA 1
ATOM 3013 C C . GLY B 1 100 ? -0.079 -9.492 -17.266 1 98.38 100 GLY B C 1
ATOM 3014 O O . GLY B 1 100 ? 0.502 -8.68 -16.531 1 98.38 100 GLY B O 1
ATOM 3015 N N . SER B 1 101 ? 0.513 -10.242 -18.156 1 98.75 101 SER B N 1
ATOM 3016 C CA . SER B 1 101 ? 1.948 -10.117 -18.391 1 98.75 101 SER B CA 1
ATOM 3017 C C . SER B 1 101 ? 2.307 -8.727 -18.891 1 98.75 101 SER B C 1
ATOM 3019 O O . SER B 1 101 ? 3.316 -8.148 -18.484 1 98.75 101 SER B O 1
ATOM 3021 N N . LEU B 1 102 ? 1.53 -8.188 -19.75 1 98.69 102 LEU B N 1
ATOM 3022 C CA . LEU B 1 102 ? 1.762 -6.863 -20.312 1 98.69 102 LEU B CA 1
ATOM 3023 C C . LEU B 1 102 ? 1.606 -5.789 -19.234 1 98.69 102 LEU B C 1
ATOM 3025 O O . LEU B 1 102 ? 2.355 -4.809 -19.219 1 98.69 102 LEU B O 1
ATOM 3029 N N . PHE B 1 103 ? 0.608 -5.949 -18.359 1 98.5 103 PHE B N 1
ATOM 3030 C CA . PHE B 1 103 ? 0.442 -5.008 -17.266 1 98.5 103 PHE B CA 1
ATOM 3031 C C . PHE B 1 103 ? 1.671 -5.008 -16.359 1 98.5 103 PHE B C 1
ATOM 3033 O O . PHE B 1 103 ? 2.141 -3.945 -15.945 1 98.5 103 PHE B O 1
ATOM 3040 N N . GLY B 1 104 ? 2.141 -6.227 -16.078 1 98.5 104 GLY B N 1
ATOM 3041 C CA . GLY B 1 104 ? 3.383 -6.309 -15.336 1 98.5 104 GLY B CA 1
ATOM 3042 C C . GLY B 1 104 ? 4.559 -5.684 -16.062 1 98.5 104 GLY B C 1
ATOM 3043 O O . GLY B 1 104 ? 5.363 -4.977 -15.445 1 98.5 104 GLY B O 1
ATOM 3044 N N . LEU B 1 105 ? 4.602 -5.898 -17.328 1 98.5 105 LEU B N 1
ATOM 3045 C CA . LEU B 1 105 ? 5.684 -5.352 -18.141 1 98.5 105 LEU B CA 1
ATOM 3046 C C . LEU B 1 105 ? 5.648 -3.824 -18.125 1 98.5 105 LEU B C 1
ATOM 3048 O O . LEU B 1 105 ? 6.699 -3.178 -18.125 1 98.5 105 LEU B O 1
ATOM 3052 N N . LEU B 1 106 ? 4.527 -3.285 -18.188 1 97.62 106 LEU B N 1
ATOM 3053 C CA . LEU B 1 106 ? 4.395 -1.835 -18.109 1 97.62 106 LEU B CA 1
ATOM 3054 C C . LEU B 1 106 ? 5.043 -1.289 -16.844 1 97.62 106 LEU B C 1
ATOM 3056 O O . LEU B 1 106 ? 5.789 -0.31 -16.891 1 97.62 106 LEU B O 1
ATOM 3060 N N . ASN B 1 107 ? 4.75 -1.959 -15.766 1 97.19 107 ASN B N 1
ATOM 3061 C CA . ASN B 1 107 ? 5.418 -1.62 -14.516 1 97.19 107 ASN B CA 1
ATOM 3062 C C . ASN B 1 107 ? 6.934 -1.697 -14.648 1 97.19 107 ASN B C 1
ATOM 3064 O O . ASN B 1 107 ? 7.641 -0.745 -14.312 1 97.19 107 ASN B O 1
ATOM 3068 N N . GLY B 1 108 ? 7.316 -2.793 -15.148 1 97.69 108 GLY B N 1
ATOM 3069 C CA . GLY B 1 108 ? 8.742 -3.039 -15.281 1 97.69 108 GLY B CA 1
ATOM 3070 C C . GLY B 1 108 ? 9.445 -2.033 -16.172 1 97.69 108 GLY B C 1
ATOM 3071 O O . GLY B 1 108 ? 10.57 -1.616 -15.891 1 97.69 108 GLY B O 1
ATOM 3072 N N . VAL B 1 109 ? 8.82 -1.634 -17.203 1 97.44 109 VAL B N 1
ATOM 3073 C CA . VAL B 1 109 ? 9.406 -0.693 -18.156 1 97.44 109 VAL B CA 1
ATOM 3074 C C . VAL B 1 109 ? 9.578 0.67 -17.484 1 97.44 109 VAL B C 1
ATOM 3076 O O . VAL B 1 109 ? 10.641 1.289 -17.594 1 97.44 109 VAL B O 1
ATOM 3079 N N . PHE B 1 110 ? 8.609 1.104 -16.766 1 95.88 110 PHE B N 1
ATOM 3080 C CA . PHE B 1 110 ? 8.711 2.389 -16.078 1 95.88 110 PHE B CA 1
ATOM 3081 C C . PHE B 1 110 ? 9.812 2.348 -15.023 1 95.88 110 PHE B C 1
ATOM 3083 O O . PHE B 1 110 ? 10.586 3.293 -14.891 1 95.88 110 PHE B O 1
ATOM 3090 N N . ILE B 1 111 ? 9.859 1.242 -14.336 1 95.31 111 ILE B N 1
ATOM 3091 C CA . ILE B 1 111 ? 10.82 1.112 -13.25 1 95.31 111 ILE B CA 1
ATOM 3092 C C . ILE B 1 111 ? 12.234 1.021 -13.812 1 95.31 111 ILE B C 1
ATOM 3094 O O . ILE B 1 111 ? 13.141 1.737 -13.375 1 95.31 111 ILE B O 1
ATOM 3098 N N . SER B 1 112 ? 12.383 0.228 -14.844 1 95.44 112 SER B N 1
ATOM 3099 C CA . SER B 1 112 ? 13.727 -0.124 -15.289 1 95.44 112 SER B CA 1
ATOM 3100 C C . SER B 1 112 ? 14.258 0.885 -16.312 1 95.44 112 SER B C 1
ATOM 3102 O O . SER B 1 112 ? 15.438 1.229 -16.281 1 95.44 112 SER B O 1
ATOM 3104 N N . PHE B 1 113 ? 13.461 1.345 -17.156 1 94.69 113 PHE B N 1
ATOM 3105 C CA . PHE B 1 113 ? 13.953 2.195 -18.219 1 94.69 113 PHE B CA 1
ATOM 3106 C C . PHE B 1 113 ? 13.992 3.654 -17.781 1 94.69 113 PHE B C 1
ATOM 3108 O O . PHE B 1 113 ? 14.812 4.434 -18.281 1 94.69 113 PHE B O 1
ATOM 3115 N N . PHE B 1 114 ? 13.188 3.996 -16.844 1 92.25 114 PHE B N 1
ATOM 3116 C CA . PHE B 1 114 ? 13.195 5.375 -16.375 1 92.25 114 PHE B CA 1
ATOM 3117 C C . PHE B 1 114 ? 13.82 5.477 -15 1 92.25 114 PHE B C 1
ATOM 3119 O O . PHE B 1 114 ? 13.828 6.547 -14.391 1 92.25 114 PHE B O 1
ATOM 3126 N N . ASN B 1 115 ? 14.281 4.34 -14.523 1 90.31 115 ASN B N 1
ATOM 3127 C CA . ASN B 1 115 ? 14.984 4.266 -13.25 1 90.31 115 ASN B CA 1
ATOM 3128 C C . ASN B 1 115 ? 14.164 4.883 -12.117 1 90.31 115 ASN B C 1
ATOM 3130 O O . ASN B 1 115 ? 14.656 5.742 -11.391 1 90.31 115 ASN B O 1
ATOM 3134 N N . LEU B 1 116 ? 12.922 4.496 -12.102 1 90.25 116 LEU B N 1
ATOM 3135 C CA . LEU B 1 116 ? 12.016 4.977 -11.062 1 90.25 116 LEU B CA 1
ATOM 3136 C C . LEU B 1 116 ? 11.977 4.008 -9.891 1 90.25 116 LEU B C 1
ATOM 3138 O O . LEU B 1 116 ? 12.234 2.814 -10.055 1 90.25 116 LEU B O 1
ATOM 3142 N N . GLN B 1 117 ? 11.641 4.52 -8.711 1 86.69 117 GLN B N 1
ATOM 3143 C CA . GLN B 1 117 ? 11.523 3.691 -7.512 1 86.69 117 GLN B CA 1
ATOM 3144 C C . GLN B 1 117 ? 10.391 2.682 -7.645 1 86.69 117 GLN B C 1
ATOM 3146 O O . GLN B 1 117 ? 9.234 3.062 -7.852 1 86.69 117 GLN B O 1
ATOM 3151 N N . PRO B 1 118 ? 10.727 1.421 -7.547 1 92.06 118 PRO B N 1
ATOM 3152 C CA . PRO B 1 118 ? 9.75 0.358 -7.809 1 92.06 118 PRO B CA 1
ATOM 3153 C C . PRO B 1 118 ? 8.477 0.507 -6.98 1 92.06 118 PRO B C 1
ATOM 3155 O O . PRO B 1 118 ? 7.375 0.31 -7.496 1 92.06 118 PRO B O 1
ATOM 3158 N N . PHE B 1 119 ? 8.625 0.841 -5.793 1 86.81 119 PHE B N 1
ATOM 3159 C CA . PHE B 1 119 ? 7.477 0.894 -4.891 1 86.81 119 PHE B CA 1
ATOM 3160 C C . PHE B 1 119 ? 6.469 1.936 -5.355 1 86.81 119 PHE B C 1
ATOM 3162 O O . PHE B 1 119 ? 5.262 1.678 -5.367 1 86.81 119 PHE B O 1
ATOM 3169 N N . ILE B 1 120 ? 6.867 3.082 -5.691 1 85.5 120 ILE B N 1
ATOM 3170 C CA . ILE B 1 120 ? 5.98 4.184 -6.059 1 85.5 120 ILE B CA 1
ATOM 3171 C C . ILE B 1 120 ? 5.297 3.871 -7.387 1 85.5 120 ILE B C 1
ATOM 3173 O O . ILE B 1 120 ? 4.09 4.074 -7.535 1 85.5 120 ILE B O 1
ATOM 3177 N N . VAL B 1 121 ? 6.109 3.34 -8.312 1 92.38 121 VAL B N 1
ATOM 3178 C CA . VAL B 1 121 ? 5.566 3.014 -9.625 1 92.38 121 VAL B CA 1
ATOM 3179 C C . VAL B 1 121 ? 4.508 1.921 -9.492 1 92.38 121 VAL B C 1
ATOM 3181 O O . VAL B 1 121 ? 3.41 2.039 -10.047 1 92.38 121 VAL B O 1
ATOM 3184 N N . SER B 1 122 ? 4.879 0.931 -8.734 1 94.44 122 SER B N 1
ATOM 3185 C CA . SER B 1 122 ? 3.951 -0.188 -8.602 1 94.44 122 SER B CA 1
ATOM 3186 C C . SER B 1 122 ? 2.695 0.219 -7.84 1 94.44 122 SER B C 1
ATOM 3188 O O . SER B 1 122 ? 1.604 -0.285 -8.109 1 94.44 122 SER B O 1
ATOM 3190 N N . MET B 1 123 ? 2.842 1.106 -6.906 1 89.69 123 MET B N 1
ATOM 3191 C CA . MET B 1 123 ? 1.672 1.608 -6.191 1 89.69 123 MET B CA 1
ATOM 3192 C C . MET B 1 123 ? 0.786 2.439 -7.113 1 89.69 123 MET B C 1
ATOM 3194 O O . MET B 1 123 ? -0.441 2.373 -7.027 1 89.69 123 MET B O 1
ATOM 3198 N N . ALA B 1 124 ? 1.421 3.287 -7.883 1 91.75 124 ALA B N 1
ATOM 3199 C CA . ALA B 1 124 ? 0.667 4.074 -8.852 1 91.75 124 ALA B CA 1
ATOM 3200 C C . ALA B 1 124 ? -0.134 3.176 -9.789 1 91.75 124 ALA B C 1
ATOM 3202 O O . ALA B 1 124 ? -1.333 3.387 -9.992 1 91.75 124 ALA B O 1
ATOM 3203 N N . PHE B 1 125 ? 0.511 2.154 -10.273 1 96.38 125 PHE B N 1
ATOM 3204 C CA . PHE B 1 125 ? -0.168 1.237 -11.18 1 96.38 125 PHE B CA 1
ATOM 3205 C C . PHE B 1 125 ? -1.213 0.414 -10.438 1 96.38 125 PHE B C 1
ATOM 3207 O O . PHE B 1 125 ? -2.256 0.073 -11 1 96.38 125 PHE B O 1
ATOM 3214 N N . MET B 1 126 ? -0.89 0.075 -9.172 1 94.56 126 MET B N 1
ATOM 3215 C CA . MET B 1 126 ? -1.884 -0.617 -8.352 1 94.56 126 MET B CA 1
ATOM 3216 C C . MET B 1 126 ? -3.193 0.163 -8.312 1 94.56 126 MET B C 1
ATOM 3218 O O . MET B 1 126 ? -4.266 -0.401 -8.547 1 94.56 126 MET B O 1
ATOM 3222 N N . THR B 1 127 ? -3.045 1.445 -8.102 1 91.75 127 THR B N 1
ATOM 3223 C CA . THR B 1 127 ? -4.215 2.312 -8.008 1 91.75 127 THR B CA 1
ATOM 3224 C C . THR B 1 127 ? -4.891 2.455 -9.367 1 91.75 127 THR B C 1
ATOM 3226 O O . THR B 1 127 ? -6.117 2.402 -9.469 1 91.75 127 THR B O 1
ATOM 3229 N N . MET B 1 128 ? -4.137 2.613 -10.367 1 95.12 128 MET B N 1
ATOM 3230 C CA . MET B 1 128 ? -4.676 2.789 -11.711 1 95.12 128 MET B CA 1
ATOM 3231 C C . MET B 1 128 ? -5.395 1.527 -12.18 1 95.12 128 MET B C 1
ATOM 3233 O O . MET B 1 128 ? -6.508 1.599 -12.703 1 95.12 128 MET B O 1
ATOM 3237 N N . PHE B 1 129 ? -4.758 0.392 -11.977 1 97.44 129 PHE B N 1
ATOM 3238 C CA . PHE B 1 129 ? -5.363 -0.86 -12.422 1 97.44 129 PHE B CA 1
ATOM 3239 C C . PHE B 1 129 ? -6.605 -1.182 -11.602 1 97.44 129 PHE B C 1
ATOM 3241 O O . PHE B 1 129 ? -7.574 -1.736 -12.125 1 97.44 129 PHE B O 1
ATOM 3248 N N . ARG B 1 130 ? -6.559 -0.917 -10.336 1 95.81 130 ARG B N 1
ATOM 3249 C CA . ARG B 1 130 ? -7.754 -1.089 -9.523 1 95.81 130 ARG B CA 1
ATOM 3250 C C . ARG B 1 130 ? -8.891 -0.199 -10.016 1 95.81 130 ARG B C 1
ATOM 3252 O O . ARG B 1 130 ? -10.031 -0.655 -10.156 1 95.81 130 ARG B O 1
ATOM 3259 N N . GLY B 1 131 ? -8.586 1.079 -10.273 1 94.38 131 GLY B N 1
ATOM 3260 C CA . GLY B 1 131 ? -9.57 1.979 -10.852 1 94.38 131 GLY B CA 1
ATOM 3261 C C . GLY B 1 131 ? -10.117 1.489 -12.18 1 94.38 131 GLY B C 1
ATOM 3262 O O . GLY B 1 131 ? -11.328 1.535 -12.414 1 94.38 131 GLY B O 1
ATOM 3263 N N . ALA B 1 132 ? -9.266 0.993 -12.969 1 96.88 132 ALA B N 1
ATOM 3264 C CA . ALA B 1 132 ? -9.68 0.455 -14.266 1 96.88 132 ALA B CA 1
ATOM 3265 C C . ALA B 1 132 ? -10.625 -0.728 -14.086 1 96.88 132 ALA B C 1
ATOM 3267 O O . ALA B 1 132 ? -11.578 -0.883 -14.852 1 96.88 132 ALA B O 1
ATOM 3268 N N . THR B 1 133 ? -10.305 -1.537 -13.109 1 97.56 133 THR B N 1
ATOM 3269 C CA . THR B 1 133 ? -11.18 -2.67 -12.828 1 97.56 133 THR B CA 1
ATOM 3270 C C . THR B 1 133 ? -12.57 -2.189 -12.422 1 97.56 133 THR B C 1
ATOM 3272 O O . THR B 1 133 ? -13.578 -2.713 -12.898 1 97.56 133 THR B O 1
ATOM 3275 N N . PHE B 1 134 ? -12.586 -1.183 -11.562 1 95.44 134 PHE B N 1
ATOM 3276 C CA . PHE B 1 134 ? -13.867 -0.635 -11.125 1 95.44 134 PHE B CA 1
ATOM 3277 C C . PHE B 1 134 ? -14.633 -0.044 -12.297 1 95.44 134 PHE B C 1
ATOM 3279 O O . PHE B 1 134 ? -15.844 -0.246 -12.422 1 95.44 134 PHE B O 1
ATOM 3286 N N . VAL B 1 135 ? -13.953 0.675 -13.133 1 94.31 135 VAL B N 1
ATOM 3287 C CA . VAL B 1 135 ? -14.594 1.277 -14.297 1 94.31 135 VAL B CA 1
ATOM 3288 C C . VAL B 1 135 ? -15.117 0.182 -15.227 1 94.31 135 VAL B C 1
ATOM 3290 O O . VAL B 1 135 ? -16.281 0.227 -15.656 1 94.31 135 VAL B O 1
ATOM 3293 N N . PHE B 1 136 ? -14.25 -0.789 -15.414 1 94.31 136 PHE B N 1
ATOM 3294 C CA . PHE B 1 136 ? -14.555 -1.87 -16.344 1 94.31 136 PHE B CA 1
ATOM 3295 C C . PHE B 1 136 ? -15.742 -2.688 -15.852 1 94.31 136 PHE B C 1
ATOM 3297 O O . PHE B 1 136 ? -16.562 -3.139 -16.656 1 94.31 136 PHE B O 1
ATOM 3304 N N . THR B 1 137 ? -15.93 -2.891 -14.594 1 95.94 137 THR B N 1
ATOM 3305 C CA . THR B 1 137 ? -16.969 -3.732 -14.016 1 95.94 137 THR B CA 1
ATOM 3306 C C . THR B 1 137 ? -18.141 -2.885 -13.5 1 95.94 137 THR B C 1
ATOM 3308 O O . THR B 1 137 ? -19.141 -3.418 -13.031 1 95.94 137 THR B O 1
ATOM 3311 N N . GLN B 1 138 ? -17.938 -1.549 -13.57 1 93.25 138 GLN B N 1
ATOM 3312 C CA . GLN B 1 138 ? -18.891 -0.618 -12.977 1 93.25 138 GLN B CA 1
ATOM 3313 C C . GLN B 1 138 ? -19.062 -0.887 -11.484 1 93.25 138 GLN B C 1
ATOM 3315 O O . GLN B 1 138 ? -20.172 -0.79 -10.953 1 93.25 138 GLN B O 1
ATOM 3320 N N . GLY B 1 139 ? -17.984 -1.414 -10.914 1 92.12 139 GLY B N 1
ATOM 3321 C CA . GLY B 1 139 ? -17.953 -1.648 -9.484 1 92.12 139 GLY B CA 1
ATOM 3322 C C . GLY B 1 139 ? -18.734 -2.887 -9.07 1 92.12 139 GLY B C 1
ATOM 3323 O O . GLY B 1 139 ? -18.906 -3.148 -7.875 1 92.12 139 GLY B O 1
ATOM 3324 N N . ARG B 1 140 ? -19.156 -3.664 -10.062 1 94.75 140 ARG B N 1
ATOM 3325 C CA . ARG B 1 140 ? -19.969 -4.844 -9.766 1 94.75 140 ARG B CA 1
ATOM 3326 C C . ARG B 1 140 ? -19.25 -6.117 -10.203 1 94.75 140 ARG B C 1
ATOM 3328 O O . ARG B 1 140 ? -18.516 -6.113 -11.195 1 94.75 140 ARG B O 1
ATOM 3335 N N . PRO B 1 141 ? -19.531 -7.199 -9.461 1 96.44 141 PRO B N 1
ATOM 3336 C CA . PRO B 1 141 ? -18.953 -8.477 -9.891 1 96.44 141 PRO B CA 1
ATOM 3337 C C . PRO B 1 141 ? -19.516 -8.961 -11.227 1 96.44 141 PRO B C 1
ATOM 3339 O O . PRO B 1 141 ? -20.656 -8.641 -11.57 1 96.44 141 PRO B O 1
ATOM 3342 N N . ILE B 1 142 ? -18.703 -9.625 -11.961 1 96.81 142 ILE B N 1
ATOM 3343 C CA . ILE B 1 142 ? -19.156 -10.32 -13.156 1 96.81 142 ILE B CA 1
ATOM 3344 C C . ILE B 1 142 ? -19.297 -11.812 -12.867 1 96.81 142 ILE B C 1
ATOM 3346 O O . ILE B 1 142 ? -18.312 -12.508 -12.617 1 96.81 142 ILE B O 1
ATOM 3350 N N . THR B 1 143 ? -20.562 -12.281 -12.891 1 95.5 143 THR B N 1
ATOM 3351 C CA . THR B 1 143 ? -20.844 -13.641 -12.438 1 95.5 143 THR B CA 1
ATOM 3352 C C . THR B 1 143 ? -21.438 -14.477 -13.562 1 95.5 143 THR B C 1
ATOM 3354 O O . THR B 1 143 ? -21.688 -13.969 -14.656 1 95.5 143 THR B O 1
ATOM 3357 N N . GLY B 1 144 ? -21.609 -15.758 -13.289 1 92.38 144 GLY B N 1
ATOM 3358 C CA . GLY B 1 144 ? -22.219 -16.656 -14.266 1 92.38 144 GLY B CA 1
ATOM 3359 C C . GLY B 1 144 ? -21.312 -16.922 -15.461 1 92.38 144 GLY B C 1
ATOM 3360 O O . GLY B 1 144 ? -21.703 -16.656 -16.594 1 92.38 144 GLY B O 1
ATOM 3361 N N . LEU B 1 145 ? -20.094 -17.484 -15.18 1 91.75 145 LEU B N 1
ATOM 3362 C CA . LEU B 1 145 ? -19.062 -17.578 -16.188 1 91.75 145 LEU B CA 1
ATOM 3363 C C . LEU B 1 145 ? -19.062 -18.953 -16.844 1 91.75 145 LEU B C 1
ATOM 3365 O O . LEU B 1 145 ? -18.188 -19.266 -17.656 1 91.75 145 LEU B O 1
ATOM 3369 N N . GLY B 1 146 ? -20.016 -19.719 -16.484 1 83.62 146 GLY B N 1
ATOM 3370 C CA . GLY B 1 146 ? -20.156 -21.016 -17.141 1 83.62 146 GLY B CA 1
ATOM 3371 C C . GLY B 1 146 ? -19.906 -22.172 -16.203 1 83.62 146 GLY B C 1
ATOM 3372 O O . GLY B 1 146 ? -19.391 -22 -15.094 1 83.62 146 GLY B O 1
ATOM 3373 N N . ASP B 1 147 ? -20.25 -23.312 -16.766 1 81.62 147 ASP B N 1
ATOM 3374 C CA . ASP B 1 147 ? -20.203 -24.484 -15.891 1 81.62 147 ASP B CA 1
ATOM 3375 C C . ASP B 1 147 ? -19.344 -25.594 -16.516 1 81.62 147 ASP B C 1
ATOM 3377 O O . ASP B 1 147 ? -19.25 -26.703 -15.969 1 81.62 147 ASP B O 1
ATOM 3381 N N . SER B 1 148 ? -18.766 -25.219 -17.625 1 79.44 148 SER B N 1
ATOM 3382 C CA . SER B 1 148 ? -17.953 -26.234 -18.266 1 79.44 148 SER B CA 1
ATOM 3383 C C . SER B 1 148 ? -16.75 -25.609 -18.984 1 79.44 148 SER B C 1
ATOM 3385 O O . SER B 1 148 ? -16.625 -24.391 -19.047 1 79.44 148 SER B O 1
ATOM 3387 N N . GLY B 1 149 ? -15.797 -26.609 -19.25 1 86.12 149 GLY B N 1
ATOM 3388 C CA . GLY B 1 149 ? -14.656 -26.156 -20.031 1 86.12 149 GLY B CA 1
ATOM 3389 C C . GLY B 1 149 ? -13.391 -25.984 -19.203 1 86.12 149 GLY B C 1
ATOM 3390 O O . GLY B 1 149 ? -13.383 -26.297 -18 1 86.12 149 GLY B O 1
ATOM 3391 N N . MET B 1 150 ? -12.383 -25.609 -19.828 1 88.06 150 MET B N 1
ATOM 3392 C CA . MET B 1 150 ? -11.055 -25.5 -19.219 1 88.06 150 MET B CA 1
ATOM 3393 C C . MET B 1 150 ? -11.047 -24.453 -18.109 1 88.06 150 MET B C 1
ATOM 3395 O O . MET B 1 150 ? -10.383 -24.641 -17.078 1 88.06 150 MET B O 1
ATOM 3399 N N . PHE B 1 151 ? -11.883 -23.469 -18.297 1 91.75 151 PHE B N 1
ATOM 3400 C CA . PHE B 1 151 ? -11.961 -22.406 -17.297 1 91.75 151 PHE B CA 1
ATOM 3401 C C . PHE B 1 151 ? -12.492 -22.953 -15.984 1 91.75 151 PHE B C 1
ATOM 3403 O O . PHE B 1 151 ? -11.922 -22.688 -14.922 1 91.75 151 PHE B O 1
ATOM 3410 N N . VAL B 1 152 ? -13.477 -23.734 -16.078 1 89.75 152 VAL B N 1
ATOM 3411 C CA . VAL B 1 152 ? -14.086 -24.312 -14.891 1 89.75 152 VAL B CA 1
ATOM 3412 C C . VAL B 1 152 ? -13.141 -25.328 -14.258 1 89.75 152 VAL B C 1
ATOM 3414 O O . VAL B 1 152 ? -12.984 -25.375 -13.039 1 89.75 152 VAL B O 1
ATOM 3417 N N . ALA B 1 153 ? -12.461 -26.047 -15.031 1 88 153 ALA B N 1
ATOM 3418 C CA . ALA B 1 153 ? -11.562 -27.094 -14.555 1 88 153 ALA B CA 1
ATOM 3419 C C . ALA B 1 153 ? -10.391 -26.5 -13.766 1 88 153 ALA B C 1
ATOM 3421 O O . ALA B 1 153 ? -9.992 -27.047 -12.734 1 88 153 ALA B O 1
ATOM 3422 N N . VAL B 1 154 ? -9.93 -25.406 -14.164 1 89.62 154 VAL B N 1
ATOM 3423 C CA . VAL B 1 154 ? -8.75 -24.797 -13.57 1 89.62 154 VAL B CA 1
ATOM 3424 C C . VAL B 1 154 ? -9.062 -24.328 -12.141 1 89.62 154 VAL B C 1
ATOM 3426 O O . VAL B 1 154 ? -8.211 -24.438 -11.25 1 89.62 154 VAL B O 1
ATOM 3429 N N . GLY B 1 155 ? -10.242 -23.906 -11.891 1 89.31 155 GLY B N 1
ATOM 3430 C CA . GLY B 1 155 ? -10.578 -23.359 -10.586 1 89.31 155 GLY B CA 1
ATOM 3431 C C . GLY B 1 155 ? -11.391 -24.312 -9.727 1 89.31 155 GLY B C 1
ATOM 3432 O O . GLY B 1 155 ? -11.336 -24.25 -8.5 1 89.31 155 GLY B O 1
ATOM 3433 N N . ARG B 1 156 ? -12.109 -25.234 -10.398 1 87.62 156 ARG B N 1
ATOM 3434 C CA . ARG B 1 156 ? -13.062 -26.047 -9.648 1 87.62 156 ARG B CA 1
ATOM 3435 C C . ARG B 1 156 ? -12.789 -27.531 -9.852 1 87.62 156 ARG B C 1
ATOM 3437 O O . ARG B 1 156 ? -13.375 -28.375 -9.164 1 87.62 156 ARG B O 1
ATOM 3444 N N . GLY B 1 157 ? -11.875 -27.828 -10.688 1 87.5 157 GLY B N 1
ATOM 3445 C CA . GLY B 1 157 ? -11.625 -29.234 -11.008 1 87.5 157 GLY B CA 1
ATOM 3446 C C . GLY B 1 157 ? -10.562 -29.859 -10.125 1 87.5 157 GLY B C 1
ATOM 3447 O O . GLY B 1 157 ? -9.898 -29.172 -9.359 1 87.5 157 GLY B O 1
ATOM 3448 N N . GLU B 1 158 ? -10.602 -31.203 -10.156 1 88.88 158 GLU B N 1
ATOM 3449 C CA . GLU B 1 158 ? -9.609 -31.953 -9.391 1 88.88 158 GLU B CA 1
ATOM 3450 C C . GLU B 1 158 ? -9.141 -33.188 -10.164 1 88.88 158 GLU B C 1
ATOM 3452 O O . GLU B 1 158 ? -9.812 -33.656 -11.086 1 88.88 158 GLU B O 1
ATOM 3457 N N . ILE B 1 159 ? -7.984 -33.594 -9.906 1 88.44 159 ILE B N 1
ATOM 3458 C CA . ILE B 1 159 ? -7.449 -34.875 -10.391 1 88.44 159 ILE B CA 1
ATOM 3459 C C . ILE B 1 159 ? -7.078 -35.75 -9.203 1 88.44 159 ILE B C 1
ATOM 3461 O O . ILE B 1 159 ? -6.137 -35.469 -8.469 1 88.44 159 ILE B O 1
ATOM 3465 N N . VAL B 1 160 ? -7.793 -36.875 -8.977 1 89 160 VAL B N 1
ATOM 3466 C CA . VAL B 1 160 ? -7.562 -37.844 -7.906 1 89 160 VAL B CA 1
ATOM 3467 C C . VAL B 1 160 ? -7.57 -37.156 -6.555 1 89 160 VAL B C 1
ATOM 3469 O O . VAL B 1 160 ? -6.641 -37.312 -5.758 1 89 160 VAL B O 1
ATOM 3472 N N . GLY B 1 161 ? -8.453 -36.156 -6.445 1 88.94 161 GLY B N 1
ATOM 3473 C CA . GLY B 1 161 ? -8.633 -35.5 -5.168 1 88.94 161 GLY B CA 1
ATOM 3474 C C . GLY B 1 161 ? -7.773 -34.25 -5.016 1 88.94 161 GLY B C 1
ATOM 3475 O O . GLY B 1 161 ? -7.953 -33.469 -4.078 1 8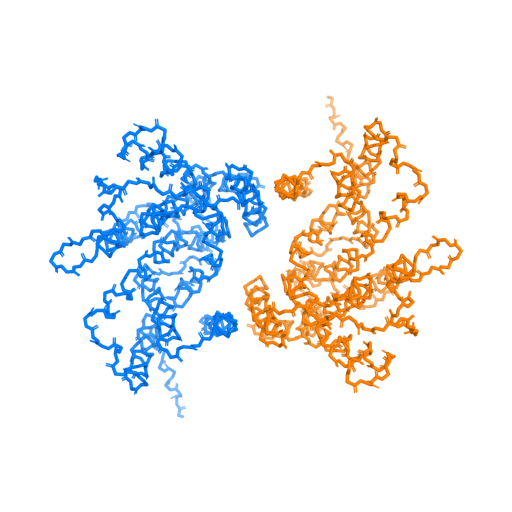8.94 161 GLY B O 1
ATOM 3476 N N . VAL B 1 162 ? -6.824 -34.031 -5.863 1 92.31 162 VAL B N 1
ATOM 3477 C CA . VAL B 1 162 ? -5.957 -32.875 -5.812 1 92.31 162 VAL B CA 1
ATOM 3478 C C . VAL B 1 162 ? -6.508 -31.781 -6.727 1 92.31 162 VAL B C 1
ATOM 3480 O O . VAL B 1 162 ? -6.727 -32 -7.918 1 92.31 162 VAL B O 1
ATOM 3483 N N . PRO B 1 163 ? -6.738 -30.641 -6.117 1 94.38 163 PRO B N 1
ATOM 3484 C CA . PRO B 1 163 ? -7.277 -29.562 -6.957 1 94.38 163 PRO B CA 1
ATOM 3485 C C . PRO B 1 163 ? -6.309 -29.125 -8.055 1 94.38 163 PRO B C 1
ATOM 3487 O O . PRO B 1 163 ? -5.094 -29.094 -7.836 1 94.38 163 PRO B O 1
ATOM 3490 N N . TRP B 1 164 ? -6.832 -28.781 -9.234 1 94.62 164 TRP B N 1
ATOM 3491 C CA . TRP B 1 164 ? -6.035 -28.312 -10.359 1 94.62 164 TRP B CA 1
ATOM 3492 C C . TRP B 1 164 ? -5.18 -27.109 -9.961 1 94.62 164 TRP B C 1
ATOM 3494 O O . TRP B 1 164 ? -4.066 -26.938 -10.461 1 94.62 164 TRP B O 1
ATOM 3504 N N . SER B 1 165 ? -5.742 -26.25 -9.062 1 95.88 165 SER B N 1
ATOM 3505 C CA . SER B 1 165 ? -4.992 -25.094 -8.602 1 95.88 165 SER B CA 1
ATOM 3506 C C . SER B 1 165 ? -3.666 -25.5 -7.969 1 95.88 165 SER B C 1
ATOM 3508 O O . SER B 1 165 ? -2.643 -24.859 -8.188 1 95.88 165 SER B O 1
ATOM 3510 N N . GLY B 1 166 ? -3.668 -26.609 -7.207 1 96.44 166 GLY B N 1
ATOM 3511 C CA . GLY B 1 166 ? -2.449 -27.109 -6.594 1 96.44 166 GLY B CA 1
ATOM 3512 C C . GLY B 1 166 ? -1.445 -27.625 -7.605 1 96.44 166 GLY B C 1
ATOM 3513 O O . GLY B 1 166 ? -0.242 -27.391 -7.469 1 96.44 166 GLY B O 1
ATOM 3514 N N . ILE B 1 167 ? -1.939 -28.297 -8.578 1 96.44 167 ILE B N 1
ATOM 3515 C CA . ILE B 1 167 ? -1.09 -28.859 -9.625 1 96.44 167 ILE B CA 1
ATOM 3516 C C . ILE B 1 167 ? -0.425 -27.719 -10.406 1 96.44 167 ILE B C 1
ATOM 3518 O O . ILE B 1 167 ? 0.773 -27.781 -10.695 1 96.44 167 ILE B O 1
ATOM 3522 N N . ILE B 1 168 ? -1.205 -26.719 -10.703 1 97.19 168 ILE B N 1
ATOM 3523 C CA . ILE B 1 168 ? -0.681 -25.562 -11.438 1 97.19 168 ILE B CA 1
ATOM 3524 C C . ILE B 1 168 ? 0.403 -24.875 -10.609 1 97.19 168 ILE B C 1
ATOM 3526 O O . ILE B 1 168 ? 1.441 -24.484 -11.141 1 97.19 168 ILE B O 1
ATOM 3530 N N . LEU B 1 169 ? 0.151 -24.734 -9.312 1 97.88 169 LEU B N 1
ATOM 3531 C CA . LEU B 1 169 ? 1.158 -24.141 -8.43 1 97.88 169 LEU B CA 1
ATOM 3532 C C . LEU B 1 169 ? 2.439 -24.969 -8.445 1 97.88 169 LEU B C 1
ATOM 3534 O O . LEU B 1 169 ? 3.537 -24.422 -8.562 1 97.88 169 LEU B O 1
ATOM 3538 N N . LEU B 1 170 ? 2.307 -26.297 -8.352 1 97.06 170 LEU B N 1
ATOM 3539 C CA . LEU B 1 170 ? 3.467 -27.188 -8.328 1 97.06 170 LEU B CA 1
ATOM 3540 C C . LEU B 1 170 ? 4.266 -27.062 -9.617 1 97.06 170 LEU B C 1
ATOM 3542 O O . LEU B 1 170 ? 5.496 -26.984 -9.586 1 97.06 170 LEU B O 1
ATOM 3546 N N . ILE B 1 171 ? 3.6 -27.094 -10.719 1 97.94 171 ILE B N 1
ATOM 3547 C CA . ILE B 1 171 ? 4.258 -26.984 -12.016 1 97.94 171 ILE B CA 1
ATOM 3548 C C . ILE B 1 171 ? 4.973 -25.641 -12.109 1 97.94 171 ILE B C 1
ATOM 3550 O O . ILE B 1 171 ? 6.121 -25.562 -12.555 1 97.94 171 ILE B O 1
ATOM 3554 N N . SER B 1 172 ? 4.266 -24.547 -11.695 1 98.38 172 SER B N 1
ATOM 3555 C CA . SER B 1 172 ? 4.844 -23.203 -11.711 1 98.38 172 SER B CA 1
ATOM 3556 C C . SER B 1 172 ? 6.086 -23.141 -10.836 1 98.38 172 SER B C 1
ATOM 3558 O O . SER B 1 172 ? 7.102 -22.547 -11.227 1 98.38 172 SER B O 1
ATOM 3560 N N . PHE B 1 173 ? 5.953 -23.781 -9.688 1 97.75 173 PHE B N 1
ATOM 3561 C CA . PHE B 1 173 ? 7.07 -23.812 -8.75 1 97.75 173 PHE B CA 1
ATOM 3562 C C . PHE B 1 173 ? 8.273 -24.516 -9.359 1 97.75 173 PHE B C 1
ATOM 3564 O O . PHE B 1 173 ? 9.383 -23.984 -9.352 1 97.75 173 PHE B O 1
ATOM 3571 N N . ILE B 1 174 ? 8.07 -25.672 -9.883 1 98.06 174 ILE B N 1
ATOM 3572 C CA . ILE B 1 174 ? 9.156 -26.469 -10.453 1 98.06 174 ILE B CA 1
ATOM 3573 C C . ILE B 1 174 ? 9.781 -25.719 -11.633 1 98.06 174 ILE B C 1
ATOM 3575 O O . ILE B 1 174 ? 11.008 -25.609 -11.734 1 98.06 174 ILE B O 1
ATOM 3579 N N . ALA B 1 175 ? 8.945 -25.156 -12.477 1 98.38 175 ALA B N 1
ATOM 3580 C CA . ALA B 1 175 ? 9.43 -24.422 -13.648 1 98.38 175 ALA B CA 1
ATOM 3581 C C . ALA B 1 175 ? 10.258 -23.219 -13.234 1 98.38 175 ALA B C 1
ATOM 3583 O O . ALA B 1 175 ? 11.359 -23 -13.758 1 98.38 175 ALA B O 1
ATOM 3584 N N . THR B 1 176 ? 9.766 -22.484 -12.297 1 98.44 176 THR B N 1
ATOM 3585 C CA . THR B 1 176 ? 10.445 -21.25 -11.922 1 98.44 176 THR B CA 1
ATOM 3586 C C . THR B 1 176 ? 11.688 -21.562 -11.078 1 98.44 176 THR B C 1
ATOM 3588 O O . THR B 1 176 ? 12.688 -20.844 -11.164 1 98.44 176 THR B O 1
ATOM 3591 N N . ALA B 1 177 ? 11.586 -22.656 -10.289 1 97.62 177 ALA B N 1
ATOM 3592 C CA . ALA B 1 177 ? 12.781 -23.078 -9.562 1 97.62 177 ALA B CA 1
ATOM 3593 C C . ALA B 1 177 ? 13.891 -23.469 -10.531 1 97.62 177 ALA B C 1
ATOM 3595 O O . ALA B 1 177 ? 15.055 -23.125 -10.32 1 97.62 177 ALA B O 1
ATOM 3596 N N . PHE B 1 178 ? 13.523 -24.141 -11.602 1 97.75 178 PHE B N 1
ATOM 3597 C CA . PHE B 1 178 ? 14.484 -24.531 -12.633 1 97.75 178 PHE B CA 1
ATOM 3598 C C . PHE B 1 178 ? 15.07 -23.297 -13.312 1 97.75 178 PHE B C 1
ATOM 3600 O O . PHE B 1 178 ? 16.281 -23.203 -13.5 1 97.75 178 PHE B O 1
ATOM 3607 N N . ILE B 1 179 ? 14.227 -22.328 -13.648 1 98 179 ILE B N 1
ATOM 3608 C CA . ILE B 1 179 ? 14.656 -21.125 -14.344 1 98 179 ILE B CA 1
ATOM 3609 C C . ILE B 1 179 ? 15.641 -20.344 -13.469 1 98 179 ILE B C 1
ATOM 3611 O O . ILE B 1 179 ? 16.688 -19.906 -13.938 1 98 179 ILE B O 1
ATOM 3615 N N . LEU B 1 180 ? 15.344 -20.203 -12.203 1 97.06 180 LEU B N 1
ATOM 3616 C CA . LEU B 1 180 ? 16.156 -19.406 -11.289 1 97.06 180 LEU B CA 1
ATOM 3617 C C . LEU B 1 180 ? 17.484 -20.094 -11.008 1 97.06 180 LEU B C 1
ATOM 3619 O O . LEU B 1 180 ? 18.516 -19.422 -10.891 1 97.06 180 LEU B O 1
ATOM 3623 N N . ASN B 1 181 ? 17.484 -21.469 -10.984 1 95.81 181 ASN B N 1
ATOM 3624 C CA . ASN B 1 181 ? 18.672 -22.172 -10.492 1 95.81 181 ASN B CA 1
ATOM 3625 C C . ASN B 1 181 ? 19.516 -22.703 -11.633 1 95.81 181 ASN B C 1
ATOM 3627 O O . ASN B 1 181 ? 20.719 -22.922 -11.469 1 95.81 181 ASN B O 1
ATOM 3631 N N . LYS B 1 182 ? 18.891 -22.875 -12.82 1 97.25 182 LYS B N 1
ATOM 3632 C CA . LYS B 1 182 ? 19.609 -23.656 -13.812 1 97.25 182 LYS B CA 1
ATOM 3633 C C . LYS B 1 182 ? 19.781 -22.875 -15.109 1 97.25 182 LYS B C 1
ATOM 3635 O O . LYS B 1 182 ? 20.406 -23.359 -16.062 1 97.25 182 LYS B O 1
ATOM 3640 N N . THR B 1 183 ? 19.328 -21.672 -15.203 1 97.81 183 THR B N 1
ATOM 3641 C CA . THR B 1 183 ? 19.438 -20.938 -16.469 1 97.81 183 THR B CA 1
ATOM 3642 C C . THR B 1 183 ? 20.25 -19.656 -16.281 1 97.81 183 THR B C 1
ATOM 3644 O O . THR B 1 183 ? 20.469 -19.219 -15.156 1 97.81 183 THR B O 1
ATOM 3647 N N . VAL B 1 184 ? 20.766 -19.094 -17.422 1 97.38 184 VAL B N 1
ATOM 3648 C CA . VAL B 1 184 ? 21.516 -17.844 -17.438 1 97.38 184 VAL B CA 1
ATOM 3649 C C . VAL B 1 184 ? 20.609 -16.688 -17 1 97.38 184 VAL B C 1
ATOM 3651 O O . VAL B 1 184 ? 21.062 -15.75 -16.344 1 97.38 184 VAL B O 1
ATOM 3654 N N . TYR B 1 185 ? 19.359 -16.891 -17.281 1 98.12 185 TYR B N 1
ATOM 3655 C CA . TYR B 1 185 ? 18.391 -15.883 -16.875 1 98.12 185 TYR B CA 1
ATOM 3656 C C . TYR B 1 185 ? 18.344 -15.75 -15.359 1 98.12 185 TYR B C 1
ATOM 3658 O O . TYR B 1 185 ? 18.406 -14.641 -14.828 1 98.12 185 TYR B O 1
ATOM 3666 N N . GLY B 1 186 ? 18.219 -16.859 -14.695 1 97.88 186 GLY B N 1
ATOM 3667 C CA . GLY B 1 186 ? 18.219 -16.859 -13.242 1 97.88 186 GLY B CA 1
ATOM 3668 C C . GLY B 1 186 ? 19.469 -16.25 -12.633 1 97.88 186 GLY B C 1
ATOM 3669 O O . GLY B 1 186 ? 19.375 -15.422 -11.719 1 97.88 186 GLY B O 1
ATOM 3670 N N . LYS B 1 187 ? 20.594 -16.594 -13.211 1 97.31 187 LYS B N 1
ATOM 3671 C CA . LYS B 1 187 ? 21.859 -16.031 -12.742 1 97.31 187 LYS B CA 1
ATOM 3672 C C . LYS B 1 187 ? 21.875 -14.508 -12.906 1 97.31 187 LYS B C 1
ATOM 3674 O O . LYS B 1 187 ? 22.406 -13.789 -12.055 1 97.31 187 LYS B O 1
ATOM 3679 N N . GLY B 1 188 ? 21.344 -14.156 -13.984 1 98.06 188 GLY B N 1
ATOM 3680 C CA . GLY B 1 188 ? 21.266 -12.727 -14.234 1 98.06 188 GLY B CA 1
ATOM 3681 C C . GLY B 1 188 ? 20.406 -11.992 -13.211 1 98.06 188 GLY B C 1
ATOM 3682 O O . GLY B 1 188 ? 20.766 -10.898 -12.773 1 98.06 188 GLY B O 1
ATOM 3683 N N . ILE B 1 189 ? 19.312 -12.602 -12.789 1 98.06 189 ILE B N 1
ATOM 3684 C CA . ILE B 1 189 ? 18.422 -11.992 -11.82 1 98.06 189 ILE B CA 1
ATOM 3685 C C . ILE B 1 189 ? 19.109 -11.859 -10.469 1 98.06 189 ILE B C 1
ATOM 3687 O O . ILE B 1 189 ? 19.031 -10.82 -9.82 1 98.06 189 ILE B O 1
ATOM 3691 N N . TYR B 1 190 ? 19.875 -12.875 -10.102 1 97.75 190 TYR B N 1
ATOM 3692 C CA . TYR B 1 190 ? 20.625 -12.82 -8.852 1 97.75 190 TYR B CA 1
ATOM 3693 C C . TYR B 1 190 ? 21.703 -11.758 -8.906 1 97.75 190 TYR B C 1
ATOM 3695 O O . TYR B 1 190 ? 21.938 -11.039 -7.926 1 97.75 190 TYR B O 1
ATOM 3703 N N . ALA B 1 191 ? 22.312 -11.617 -10.016 1 97.69 191 ALA B N 1
ATOM 3704 C CA . ALA B 1 191 ? 23.391 -10.641 -10.188 1 97.69 191 ALA B CA 1
ATOM 3705 C C . ALA B 1 191 ? 22.859 -9.219 -10.055 1 97.69 191 ALA B C 1
ATOM 3707 O O . ALA B 1 191 ? 23.469 -8.375 -9.391 1 97.69 191 ALA B O 1
ATOM 3708 N N . ILE B 1 192 ? 21.734 -9.023 -10.672 1 97.44 192 ILE B N 1
ATOM 3709 C CA . ILE B 1 192 ? 21.125 -7.695 -10.617 1 97.44 192 ILE B CA 1
ATOM 3710 C C . ILE B 1 192 ? 20.766 -7.359 -9.172 1 97.44 192 ILE B C 1
ATOM 3712 O O . ILE B 1 192 ? 20.969 -6.23 -8.727 1 97.44 192 ILE B O 1
ATOM 3716 N N . GLY B 1 193 ? 20.219 -8.328 -8.508 1 96.06 193 GLY B N 1
ATOM 3717 C CA . GLY B 1 193 ? 19.828 -8.117 -7.121 1 96.06 193 GLY B CA 1
ATOM 3718 C C . GLY B 1 193 ? 21.016 -7.867 -6.211 1 96.06 193 GLY B C 1
ATOM 3719 O O . GLY B 1 193 ? 20.891 -7.168 -5.203 1 96.06 193 GLY B O 1
ATOM 3720 N N . GLY B 1 194 ? 22.125 -8.445 -6.523 1 95 194 GLY B N 1
ATOM 3721 C CA . GLY B 1 194 ? 23.328 -8.219 -5.742 1 95 194 GLY B CA 1
ATOM 3722 C C . GLY B 1 194 ? 23.953 -6.852 -5.969 1 95 194 GLY B C 1
ATOM 3723 O O . GLY B 1 194 ? 24.156 -6.102 -5.016 1 95 194 GLY B O 1
ATOM 3724 N N . ASN B 1 195 ? 24.234 -6.586 -7.176 1 96 195 ASN B N 1
ATOM 3725 C CA . ASN B 1 195 ? 24.797 -5.301 -7.578 1 96 195 ASN B CA 1
ATOM 3726 C C . ASN B 1 195 ? 24.469 -4.977 -9.031 1 96 195 ASN B C 1
ATOM 3728 O O . ASN B 1 195 ? 25.172 -5.438 -9.945 1 96 195 ASN B O 1
ATOM 3732 N N . ALA B 1 196 ? 23.547 -4.113 -9.164 1 95.12 196 ALA B N 1
ATOM 3733 C CA . ALA B 1 196 ? 23.062 -3.805 -10.508 1 95.12 196 ALA B CA 1
ATOM 3734 C C . ALA B 1 196 ? 24.172 -3.162 -11.352 1 95.12 196 ALA B C 1
ATOM 3736 O O . ALA B 1 196 ? 24.266 -3.422 -12.547 1 95.12 196 ALA B O 1
ATOM 3737 N N . GLU B 1 197 ? 24.906 -2.291 -10.711 1 95 197 GLU B N 1
ATOM 3738 C CA . GLU B 1 197 ? 25.984 -1.615 -11.438 1 95 197 GLU B CA 1
ATOM 3739 C C . GLU B 1 197 ? 27.062 -2.604 -11.883 1 95 197 GLU B C 1
ATOM 3741 O O . GLU B 1 197 ? 27.531 -2.539 -13.023 1 95 197 GLU B O 1
ATOM 3746 N N . ALA B 1 198 ? 27.391 -3.451 -11.023 1 96.69 198 ALA B N 1
ATOM 3747 C CA . ALA B 1 198 ? 28.375 -4.484 -11.375 1 96.69 198 ALA B CA 1
ATOM 3748 C C . ALA B 1 198 ? 27.828 -5.395 -12.477 1 96.69 198 ALA B C 1
ATOM 3750 O O . ALA B 1 198 ? 28.562 -5.785 -13.383 1 96.69 198 ALA B O 1
ATOM 3751 N N . ALA B 1 199 ? 26.578 -5.715 -12.375 1 97.19 199 ALA B N 1
ATOM 3752 C CA . ALA B 1 199 ? 25.938 -6.543 -13.398 1 97.19 199 ALA B CA 1
ATOM 3753 C C . ALA B 1 199 ? 25.969 -5.852 -14.758 1 97.19 199 ALA B C 1
ATOM 3755 O O . ALA B 1 199 ? 26.266 -6.484 -15.781 1 97.19 199 ALA B O 1
ATOM 3756 N N . ARG B 1 200 ? 25.688 -4.59 -14.742 1 96.5 200 ARG B N 1
ATOM 3757 C CA . ARG B 1 200 ? 25.703 -3.807 -15.977 1 96.5 200 ARG B CA 1
ATOM 3758 C C . ARG B 1 200 ? 27.094 -3.795 -16.594 1 96.5 200 ARG B C 1
ATOM 3760 O O . ARG B 1 200 ? 27.25 -3.984 -17.797 1 96.5 200 ARG B O 1
ATOM 3767 N N . LEU B 1 201 ? 28.078 -3.611 -15.781 1 96.5 201 LEU B N 1
ATOM 3768 C CA . LEU B 1 201 ? 29.469 -3.559 -16.234 1 96.5 201 LEU B CA 1
ATOM 3769 C C . LEU B 1 201 ? 29.922 -4.918 -16.75 1 96.5 201 LEU B C 1
ATOM 3771 O O . LEU B 1 201 ? 30.844 -4.996 -17.562 1 96.5 201 LEU B O 1
ATOM 3775 N N . SER B 1 202 ? 29.25 -5.957 -16.328 1 96.75 202 SER B N 1
ATOM 3776 C CA . SER B 1 202 ? 29.594 -7.305 -16.781 1 96.75 202 SER B CA 1
ATOM 3777 C C . SER B 1 202 ? 28.859 -7.664 -18.062 1 96.75 202 SER B C 1
ATOM 3779 O O . SER B 1 202 ? 28.938 -8.805 -18.531 1 96.75 202 SER B O 1
ATOM 3781 N N . GLY B 1 203 ? 28.047 -6.699 -18.594 1 96.62 203 GLY B N 1
ATOM 3782 C CA . GLY B 1 203 ? 27.453 -6.879 -19.906 1 96.62 203 GLY B CA 1
ATOM 3783 C C . GLY B 1 203 ? 26.016 -7.352 -19.859 1 96.62 203 GLY B C 1
ATOM 3784 O O . GLY B 1 203 ? 25.406 -7.629 -20.891 1 96.62 203 GLY B O 1
ATOM 3785 N N . LEU B 1 204 ? 25.469 -7.469 -18.719 1 97.31 204 LEU B N 1
ATOM 3786 C CA . LEU B 1 204 ? 24.094 -7.918 -18.609 1 97.31 204 LEU B CA 1
ATOM 3787 C C . LEU B 1 204 ? 23.125 -6.793 -18.969 1 97.31 204 LEU B C 1
ATOM 3789 O O . LEU B 1 204 ? 23.359 -5.637 -18.609 1 97.31 204 LEU B O 1
ATOM 3793 N N . PRO B 1 205 ? 22.109 -7.137 -19.734 1 97.94 205 PRO B N 1
ATOM 3794 C CA . PRO B 1 205 ? 21.078 -6.129 -20 1 97.94 205 PRO B CA 1
ATOM 3795 C C . PRO B 1 205 ? 20.156 -5.898 -18.812 1 97.94 205 PRO B C 1
ATOM 3797 O O . PRO B 1 205 ? 19 -6.344 -18.828 1 97.94 205 PRO B O 1
ATOM 3800 N N . VAL B 1 206 ? 20.594 -5.156 -17.922 1 97.75 206 VAL B N 1
ATOM 3801 C CA . VAL B 1 206 ? 19.953 -4.977 -16.625 1 97.75 206 VAL B CA 1
ATOM 3802 C C . VAL B 1 206 ? 18.531 -4.449 -16.812 1 97.75 206 VAL B C 1
ATOM 3804 O O . VAL B 1 206 ? 17.578 -4.961 -16.219 1 97.75 206 VAL B O 1
ATOM 3807 N N . LYS B 1 207 ? 18.328 -3.48 -17.688 1 97.69 207 LYS B N 1
ATOM 3808 C CA . LYS B 1 207 ? 17.016 -2.863 -17.875 1 97.69 207 LYS B CA 1
ATOM 3809 C C . LYS B 1 207 ? 16 -3.877 -18.406 1 97.69 207 LYS B C 1
ATOM 3811 O O . LYS B 1 207 ? 14.875 -3.957 -17.891 1 97.69 207 LYS B O 1
ATOM 3816 N N . ARG B 1 208 ? 16.391 -4.66 -19.297 1 98.12 208 ARG B N 1
ATOM 3817 C CA . ARG B 1 208 ? 15.492 -5.648 -19.891 1 98.12 208 ARG B CA 1
ATOM 3818 C C . ARG B 1 208 ? 15.172 -6.762 -18.891 1 98.12 208 ARG B C 1
ATOM 3820 O O . ARG B 1 208 ? 14.031 -7.223 -18.812 1 98.12 208 ARG B O 1
ATOM 3827 N N . LEU B 1 209 ? 16.156 -7.191 -18.203 1 98.25 209 LEU B N 1
ATOM 3828 C CA . LEU B 1 209 ? 15.961 -8.258 -17.219 1 98.25 209 LEU B CA 1
ATOM 3829 C C . LEU B 1 209 ? 15.031 -7.805 -16.109 1 98.25 209 LEU B C 1
ATOM 3831 O O . LEU B 1 209 ? 14.125 -8.547 -15.703 1 98.25 209 LEU B O 1
ATOM 3835 N N . ARG B 1 210 ? 15.234 -6.598 -15.672 1 97.44 210 ARG B N 1
ATOM 3836 C CA . ARG B 1 210 ? 14.367 -6.047 -14.633 1 97.44 210 ARG B CA 1
ATOM 3837 C C . ARG B 1 210 ? 12.938 -5.914 -15.125 1 97.44 210 ARG B C 1
ATOM 3839 O O . ARG B 1 210 ? 11.992 -6.246 -14.406 1 97.44 210 ARG B O 1
ATOM 3846 N N . ALA B 1 211 ? 12.828 -5.43 -16.266 1 98.31 211 ALA B N 1
ATOM 3847 C CA . ALA B 1 211 ? 11.484 -5.301 -16.828 1 98.31 211 ALA B CA 1
ATOM 3848 C C . ALA B 1 211 ? 10.812 -6.664 -16.953 1 98.31 211 ALA B C 1
ATOM 3850 O O . ALA B 1 211 ? 9.617 -6.805 -16.688 1 98.31 211 ALA B O 1
ATOM 3851 N N . SER B 1 212 ? 11.57 -7.625 -17.297 1 98.62 212 SER B N 1
ATOM 3852 C CA . SER B 1 212 ? 11.031 -8.961 -17.547 1 98.62 212 SER B CA 1
ATOM 3853 C C . SER B 1 212 ? 10.508 -9.594 -16.266 1 98.62 212 SER B C 1
ATOM 3855 O O . SER B 1 212 ? 9.539 -10.359 -16.297 1 98.62 212 SER B O 1
ATOM 3857 N N . VAL B 1 213 ? 11.125 -9.32 -15.148 1 98.69 213 VAL B N 1
ATOM 3858 C CA . VAL B 1 213 ? 10.672 -9.961 -13.914 1 98.69 213 VAL B CA 1
ATOM 3859 C C . VAL B 1 213 ? 9.297 -9.414 -13.531 1 98.69 21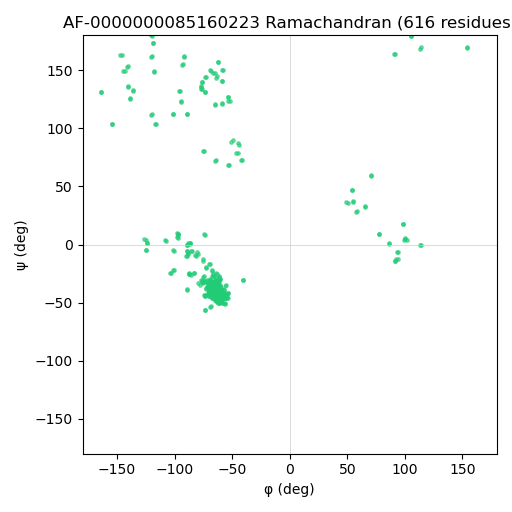3 VAL B C 1
ATOM 3861 O O . VAL B 1 213 ? 8.484 -10.141 -12.945 1 98.69 213 VAL B O 1
ATOM 3864 N N . TYR B 1 214 ? 9.008 -8.188 -13.867 1 98.75 214 TYR B N 1
ATOM 3865 C CA . TYR B 1 214 ? 7.68 -7.645 -13.609 1 98.75 214 TYR B CA 1
ATOM 3866 C C . TYR B 1 214 ? 6.645 -8.25 -14.555 1 98.75 214 TYR B C 1
ATOM 3868 O O . TYR B 1 214 ? 5.484 -8.43 -14.18 1 98.75 214 TYR B O 1
ATOM 3876 N N . ALA B 1 215 ? 7.086 -8.586 -15.727 1 98.81 215 ALA B N 1
ATOM 3877 C CA . ALA B 1 215 ? 6.207 -9.312 -16.641 1 98.81 215 ALA B CA 1
ATOM 3878 C C . ALA B 1 215 ? 5.852 -10.688 -16.078 1 98.81 215 ALA B C 1
ATOM 3880 O O . ALA B 1 215 ? 4.699 -11.117 -16.156 1 98.81 215 ALA B O 1
ATOM 3881 N N . ILE B 1 216 ? 6.836 -11.312 -15.523 1 98.81 216 ILE B N 1
ATOM 3882 C CA . ILE B 1 216 ? 6.633 -12.617 -14.906 1 98.81 216 ILE B CA 1
ATOM 3883 C C . ILE B 1 216 ? 5.656 -12.492 -13.734 1 98.81 216 ILE B C 1
ATOM 3885 O O . ILE B 1 216 ? 4.754 -13.312 -13.578 1 98.81 216 ILE B O 1
ATOM 3889 N N . SER B 1 217 ? 5.824 -11.461 -12.945 1 98.75 217 SER B N 1
ATOM 3890 C CA . SER B 1 217 ? 4.918 -11.195 -11.828 1 98.75 217 SER B CA 1
ATOM 3891 C C . SER B 1 217 ? 3.484 -11.016 -12.32 1 98.75 217 SER B C 1
ATOM 3893 O O . SER B 1 217 ? 2.551 -11.57 -11.734 1 98.75 217 SER B O 1
ATOM 3895 N N . GLY B 1 218 ? 3.342 -10.25 -13.43 1 98.81 218 GLY B N 1
ATOM 3896 C CA . GLY B 1 218 ? 2.021 -10.062 -14.008 1 98.81 218 GLY B CA 1
ATOM 3897 C C . GLY B 1 218 ? 1.418 -11.344 -14.547 1 98.81 218 GLY B C 1
ATOM 3898 O O . GLY B 1 218 ? 0.213 -11.57 -14.422 1 98.81 218 GLY B O 1
ATOM 3899 N N . PHE B 1 219 ? 2.256 -12.18 -15.102 1 98.81 219 PHE B N 1
ATOM 3900 C CA . PHE B 1 219 ? 1.825 -13.477 -15.625 1 98.81 219 PHE B CA 1
ATOM 3901 C C . PHE B 1 219 ? 1.212 -14.328 -14.523 1 98.81 219 PHE B C 1
ATOM 3903 O O . PHE B 1 219 ? 0.112 -14.859 -14.68 1 98.81 219 PHE B O 1
ATOM 3910 N N . PHE B 1 220 ? 1.875 -14.398 -13.43 1 98.81 220 PHE B N 1
ATOM 3911 C CA . PHE B 1 220 ? 1.416 -15.258 -12.344 1 98.81 220 PHE B CA 1
ATOM 3912 C C . PHE B 1 220 ? 0.223 -14.641 -11.633 1 98.81 220 PHE B C 1
ATOM 3914 O O . PHE B 1 220 ? -0.657 -15.352 -11.148 1 98.81 220 PHE B O 1
ATOM 3921 N N . ALA B 1 221 ? 0.161 -13.297 -11.562 1 98.69 221 ALA B N 1
ATOM 3922 C CA . ALA B 1 221 ? -1.025 -12.641 -11.023 1 98.69 221 ALA B CA 1
ATOM 3923 C C . ALA B 1 221 ? -2.264 -12.977 -11.852 1 98.69 221 ALA B C 1
ATOM 3925 O O . ALA B 1 221 ? -3.33 -13.258 -11.297 1 98.69 221 ALA B O 1
ATOM 3926 N N . ALA B 1 222 ? -2.068 -12.969 -13.133 1 98.62 222 ALA B N 1
ATOM 3927 C CA . ALA B 1 222 ? -3.178 -13.289 -14.031 1 98.62 222 ALA B CA 1
ATOM 3928 C C . ALA B 1 222 ? -3.588 -14.75 -13.898 1 98.62 222 ALA B C 1
ATOM 3930 O O . ALA B 1 222 ? -4.777 -15.078 -13.914 1 98.62 222 ALA B O 1
ATOM 3931 N N . LEU B 1 223 ? -2.609 -15.602 -13.797 1 98.12 223 LEU B N 1
ATOM 3932 C CA . LEU B 1 223 ? -2.895 -17.031 -13.625 1 98.12 223 LEU B CA 1
ATOM 3933 C C . LEU B 1 223 ? -3.68 -17.266 -12.336 1 98.12 223 LEU B C 1
ATOM 3935 O O . LEU B 1 223 ? -4.656 -18.016 -12.336 1 98.12 223 LEU B O 1
ATOM 3939 N N . ALA B 1 224 ? -3.262 -16.625 -11.281 1 98.25 224 ALA B N 1
ATOM 3940 C CA . ALA B 1 224 ? -3.99 -16.719 -10.023 1 98.25 224 ALA B CA 1
ATOM 3941 C C . ALA B 1 224 ? -5.406 -16.172 -10.164 1 98.25 224 ALA B C 1
ATOM 3943 O O . ALA B 1 224 ? -6.348 -16.703 -9.57 1 98.25 224 ALA B O 1
ATOM 3944 N N . SER B 1 225 ? -5.5 -15.156 -10.945 1 98.12 225 SER B N 1
ATOM 3945 C CA . SER B 1 225 ? -6.793 -14.523 -11.18 1 98.12 225 SER B CA 1
ATOM 3946 C C . SER B 1 225 ? -7.766 -15.492 -11.852 1 98.12 225 SER B C 1
ATOM 3948 O O . SER B 1 225 ? -8.938 -15.562 -11.477 1 98.12 225 SER B O 1
ATOM 3950 N N . ILE B 1 226 ? -7.273 -16.188 -12.852 1 97.25 226 ILE B N 1
ATOM 3951 C CA . ILE B 1 226 ? -8.102 -17.141 -13.586 1 97.25 226 ILE B CA 1
ATOM 3952 C C . ILE B 1 226 ? -8.609 -18.219 -12.633 1 97.25 226 ILE B C 1
ATOM 3954 O O . ILE B 1 226 ? -9.797 -18.562 -12.648 1 97.25 226 ILE B O 1
ATOM 3958 N N . ILE B 1 227 ? -7.766 -18.688 -11.805 1 97.12 227 ILE B N 1
ATOM 3959 C CA . ILE B 1 227 ? -8.133 -19.734 -10.852 1 97.12 227 ILE B CA 1
ATOM 3960 C C . ILE B 1 227 ? -9.156 -19.188 -9.859 1 97.12 227 ILE B C 1
ATOM 3962 O O . ILE B 1 227 ? -10.188 -19.812 -9.617 1 97.12 227 ILE B O 1
ATOM 3966 N N . LEU B 1 228 ? -8.914 -18.031 -9.359 1 96.44 228 LEU B N 1
ATOM 3967 C CA . LEU B 1 228 ? -9.805 -17.422 -8.367 1 96.44 228 LEU B CA 1
ATOM 3968 C C . LEU B 1 228 ? -11.172 -17.141 -8.977 1 96.44 228 LEU B C 1
ATOM 3970 O O . LEU B 1 228 ? -12.203 -17.453 -8.367 1 96.44 228 LEU B O 1
ATOM 3974 N N . THR B 1 229 ? -11.156 -16.547 -10.141 1 96.94 229 THR B N 1
ATOM 3975 C CA . THR B 1 229 ? -12.406 -16.203 -10.82 1 96.94 229 THR B CA 1
ATOM 3976 C C . THR B 1 229 ? -13.219 -17.453 -11.125 1 96.94 229 THR B C 1
ATOM 3978 O O . THR B 1 229 ? -14.445 -17.453 -10.984 1 96.94 229 THR B O 1
ATOM 3981 N N . SER B 1 230 ? -12.555 -18.469 -11.523 1 96.12 230 SER B N 1
ATOM 3982 C CA . SER B 1 230 ? -13.211 -19.734 -11.789 1 96.12 230 SER B CA 1
ATOM 3983 C C . SER B 1 230 ? -13.805 -20.328 -10.516 1 96.12 230 SER B C 1
ATOM 3985 O O . SER B 1 230 ? -14.977 -20.719 -10.492 1 96.12 230 SER B O 1
ATOM 3987 N N . ARG B 1 231 ? -13.039 -20.344 -9.516 1 93.69 231 ARG B N 1
ATOM 3988 C CA . ARG B 1 231 ? -13.477 -20.906 -8.25 1 93.69 231 ARG B CA 1
ATOM 3989 C C . ARG B 1 231 ? -14.711 -20.172 -7.723 1 93.69 231 ARG B C 1
ATOM 3991 O O . ARG B 1 231 ? -15.609 -20.797 -7.156 1 93.69 231 ARG B O 1
ATOM 3998 N N . LEU B 1 232 ? -14.711 -18.891 -7.895 1 92.69 232 LEU B N 1
ATOM 3999 C CA . LEU B 1 232 ? -15.797 -18.078 -7.367 1 92.69 232 LEU B CA 1
ATOM 4000 C C . LEU B 1 232 ? -16.938 -17.953 -8.383 1 92.69 232 LEU B C 1
ATOM 4002 O O . LEU B 1 232 ? -18 -17.453 -8.062 1 92.69 232 LEU B O 1
ATOM 4006 N N . ASP B 1 233 ? -16.703 -18.375 -9.508 1 95.75 233 ASP B N 1
ATOM 4007 C CA . ASP B 1 233 ? -17.625 -18.141 -10.617 1 95.75 233 ASP B CA 1
ATOM 4008 C C . ASP B 1 233 ? -18.016 -16.656 -10.688 1 95.75 233 ASP B C 1
ATOM 4010 O O . ASP B 1 233 ? -19.188 -16.328 -10.898 1 95.75 233 ASP B O 1
ATOM 4014 N N . SER B 1 234 ? -17.016 -15.875 -10.375 1 96.5 234 SER B N 1
ATOM 4015 C CA . SER B 1 234 ? -17.266 -14.438 -10.305 1 96.5 234 SER B CA 1
ATOM 4016 C C . SER B 1 234 ? -15.953 -13.656 -10.32 1 96.5 234 SER B C 1
ATOM 4018 O O . SER B 1 234 ? -14.984 -14.039 -9.656 1 96.5 234 SER B O 1
ATOM 4020 N N . ALA B 1 235 ? -15.898 -12.672 -11.164 1 97.19 235 ALA B N 1
ATOM 4021 C CA . ALA B 1 235 ? -14.812 -11.695 -11.109 1 97.19 235 ALA B CA 1
ATOM 4022 C C . ALA B 1 235 ? -15.172 -10.539 -10.18 1 97.19 235 ALA B C 1
ATOM 4024 O O . ALA B 1 235 ? -16.078 -9.766 -10.469 1 97.19 235 ALA B O 1
ATOM 4025 N N . GLN B 1 236 ? -14.477 -10.484 -9.117 1 96.75 236 GLN B N 1
ATOM 4026 C CA . GLN B 1 236 ? -14.734 -9.453 -8.125 1 96.75 236 GLN B CA 1
ATOM 4027 C C . GLN B 1 236 ? -13.82 -8.25 -8.32 1 96.75 236 GLN B C 1
ATOM 4029 O O . GLN B 1 236 ? -12.602 -8.406 -8.438 1 96.75 236 GLN B O 1
ATOM 4034 N N . PRO B 1 237 ? -14.445 -7.055 -8.305 1 95.06 237 PRO B N 1
ATOM 4035 C CA . PRO B 1 237 ? -13.617 -5.867 -8.492 1 95.06 237 PRO B CA 1
ATOM 4036 C C . PRO B 1 237 ? -12.562 -5.703 -7.402 1 95.06 237 PRO B C 1
ATOM 4038 O O . PRO B 1 237 ? -11.492 -5.141 -7.648 1 95.06 237 PRO B O 1
ATOM 4041 N N . LEU B 1 238 ? -12.789 -6.199 -6.199 1 92.19 238 LEU B N 1
ATOM 4042 C CA . LEU B 1 238 ? -11.875 -6.051 -5.07 1 92.19 238 LEU B CA 1
ATOM 4043 C C . LEU B 1 238 ? -11 -7.289 -4.914 1 92.19 238 LEU B C 1
ATOM 4045 O O . LEU B 1 238 ? -10.273 -7.418 -3.93 1 92.19 238 LEU B O 1
ATOM 4049 N N . ALA B 1 239 ? -11.086 -8.148 -5.902 1 94.88 239 ALA B N 1
ATOM 4050 C CA . ALA B 1 239 ? -10.281 -9.367 -5.812 1 94.88 239 ALA B CA 1
ATOM 4051 C C . ALA B 1 239 ?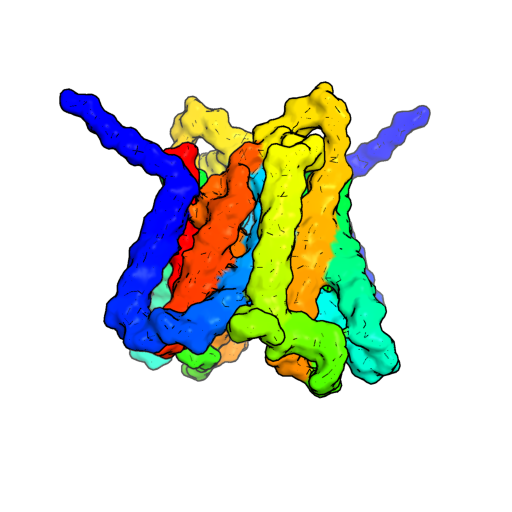 -8.797 -9.039 -5.703 1 94.88 239 ALA B C 1
ATOM 4053 O O . ALA B 1 239 ? -8.312 -8.102 -6.348 1 94.88 239 ALA B O 1
ATOM 4054 N N . GLY B 1 240 ? -8.141 -9.781 -4.902 1 94.12 240 GLY B N 1
ATOM 4055 C CA . GLY B 1 240 ? -6.688 -9.688 -4.84 1 94.12 240 GLY B CA 1
ATOM 4056 C C . GLY B 1 240 ? -6.195 -8.609 -3.898 1 94.12 240 GLY B C 1
ATOM 4057 O O . GLY B 1 240 ? -4.988 -8.375 -3.785 1 94.12 240 GLY B O 1
ATOM 4058 N N . GLN B 1 241 ? -7.078 -7.887 -3.236 1 88.5 241 GLN B N 1
ATOM 4059 C CA . GLN B 1 241 ? -6.648 -6.895 -2.256 1 88.5 241 GLN B CA 1
ATOM 4060 C C . GLN B 1 241 ? -5.82 -7.535 -1.149 1 88.5 241 GLN B C 1
ATOM 4062 O O . GLN B 1 241 ? -6.25 -8.508 -0.528 1 88.5 241 GLN B O 1
ATOM 4067 N N . GLY B 1 242 ? -4.602 -7.074 -0.993 1 85.94 242 GLY B N 1
ATOM 4068 C CA . GLY B 1 242 ? -3.75 -7.59 0.066 1 85.94 242 GLY B CA 1
ATOM 4069 C C . GLY B 1 242 ? -2.855 -8.727 -0.389 1 85.94 242 GLY B C 1
ATOM 4070 O O . GLY B 1 242 ? -1.952 -9.148 0.339 1 85.94 242 GLY B O 1
ATOM 4071 N N . TYR B 1 243 ? -3.07 -9.172 -1.619 1 92.5 243 TYR B N 1
ATOM 4072 C CA . TYR B 1 243 ? -2.277 -10.289 -2.107 1 92.5 243 TYR B CA 1
ATOM 4073 C C . TYR B 1 243 ? -0.809 -9.906 -2.24 1 92.5 243 TYR B C 1
ATOM 4075 O O . TYR B 1 243 ? 0.077 -10.75 -2.096 1 92.5 243 TYR B O 1
ATOM 4083 N N . GLU B 1 244 ? -0.602 -8.68 -2.543 1 92.62 244 GLU B N 1
ATOM 4084 C CA . GLU B 1 244 ? 0.783 -8.227 -2.639 1 92.62 244 GLU B CA 1
ATOM 4085 C C . GLU B 1 244 ? 1.506 -8.375 -1.304 1 92.62 244 GLU B C 1
ATOM 4087 O O . GLU B 1 244 ? 2.658 -8.812 -1.26 1 92.62 244 GLU B O 1
ATOM 4092 N N . LEU B 1 245 ? 0.816 -8.062 -0.194 1 87.12 245 LEU B N 1
ATOM 4093 C CA . LEU B 1 245 ? 1.421 -8.156 1.131 1 87.12 245 LEU B CA 1
ATOM 4094 C C . LEU B 1 245 ? 1.649 -9.609 1.523 1 87.12 245 LEU B C 1
ATOM 4096 O O . LEU B 1 245 ? 2.689 -9.953 2.092 1 87.12 245 LEU B O 1
ATOM 4100 N N . ASP B 1 246 ? 0.645 -10.414 1.169 1 91.31 246 ASP B N 1
ATOM 4101 C CA . ASP B 1 246 ? 0.787 -11.844 1.446 1 91.31 246 ASP B CA 1
ATOM 4102 C C . ASP B 1 246 ? 1.96 -12.438 0.671 1 91.31 246 ASP B C 1
ATOM 4104 O O . ASP B 1 246 ? 2.727 -13.234 1.212 1 91.31 246 ASP B O 1
ATOM 4108 N N . ALA B 1 247 ? 2.029 -12.047 -0.542 1 95.25 247 ALA B N 1
ATOM 4109 C CA . ALA B 1 247 ? 3.104 -12.562 -1.387 1 95.25 247 ALA B CA 1
ATOM 4110 C C . ALA B 1 247 ? 4.469 -12.109 -0.879 1 95.25 247 ALA B C 1
ATOM 4112 O O . ALA B 1 247 ? 5.41 -12.898 -0.817 1 95.25 247 ALA B O 1
ATOM 4113 N N . ILE B 1 248 ? 4.57 -10.867 -0.554 1 91.31 248 ILE B N 1
ATOM 4114 C CA . ILE B 1 248 ? 5.824 -10.344 -0.018 1 91.31 248 ILE B CA 1
ATOM 4115 C C . ILE B 1 248 ? 6.184 -11.086 1.269 1 91.31 248 ILE B C 1
ATOM 4117 O O . ILE B 1 248 ? 7.328 -11.508 1.449 1 91.31 248 ILE B O 1
ATOM 4121 N N . ALA B 1 249 ? 5.156 -11.273 2.117 1 90 249 ALA B N 1
ATOM 4122 C CA . ALA B 1 249 ? 5.375 -11.984 3.375 1 90 249 ALA B CA 1
ATOM 4123 C C . ALA B 1 249 ? 5.891 -13.398 3.121 1 90 249 ALA B C 1
ATOM 4125 O O . ALA B 1 249 ? 6.828 -13.852 3.779 1 90 249 ALA B O 1
ATOM 4126 N N . ALA B 1 250 ? 5.285 -14.016 2.174 1 93.75 250 ALA B N 1
ATOM 4127 C CA . ALA B 1 250 ? 5.688 -15.383 1.847 1 93.75 250 ALA B CA 1
ATOM 4128 C C . ALA B 1 250 ? 7.137 -15.43 1.37 1 93.75 250 ALA B C 1
ATOM 4130 O O . ALA B 1 250 ? 7.91 -16.281 1.809 1 93.75 250 ALA B O 1
ATOM 4131 N N . VAL B 1 251 ? 7.508 -14.531 0.489 1 94.62 251 VAL B N 1
ATOM 4132 C CA . VAL B 1 251 ? 8.844 -14.5 -0.099 1 94.62 251 VAL B CA 1
ATOM 4133 C C . VAL B 1 251 ? 9.875 -14.188 0.98 1 94.62 251 VAL B C 1
ATOM 4135 O O . VAL B 1 251 ? 10.922 -14.844 1.057 1 94.62 251 VAL B O 1
ATOM 4138 N N . VAL B 1 252 ? 9.555 -13.289 1.847 1 89.62 252 VAL B N 1
ATOM 4139 C CA . VAL B 1 252 ? 10.484 -12.867 2.885 1 89.62 252 VAL B CA 1
ATOM 4140 C C . VAL B 1 252 ? 10.602 -13.945 3.953 1 89.62 252 VAL B C 1
ATOM 4142 O O . VAL B 1 252 ? 11.703 -14.273 4.406 1 89.62 252 VAL B O 1
ATOM 4145 N N . LEU B 1 253 ? 9.461 -14.492 4.32 1 88.44 253 LEU B N 1
ATOM 4146 C CA . LEU B 1 253 ? 9.469 -15.594 5.27 1 88.44 253 LEU B CA 1
ATOM 4147 C C . LEU B 1 253 ? 10.25 -16.781 4.715 1 88.44 253 LEU B C 1
ATOM 4149 O O . LEU B 1 253 ? 10.859 -17.547 5.469 1 88.44 253 LEU B O 1
ATOM 4153 N N . GLY B 1 254 ? 10.203 -16.844 3.432 1 90.81 254 GLY B N 1
ATOM 4154 C CA . GLY B 1 254 ? 10.898 -17.922 2.746 1 90.81 254 GLY B CA 1
ATOM 4155 C C . GLY B 1 254 ? 12.406 -17.734 2.703 1 90.81 254 GLY B C 1
ATOM 4156 O O . GLY B 1 254 ? 13.141 -18.625 2.287 1 90.81 254 GLY B O 1
ATOM 4157 N N . GLY B 1 255 ? 12.875 -16.562 2.998 1 88.38 255 GLY B N 1
ATOM 4158 C CA . GLY B 1 255 ? 14.312 -16.375 3.117 1 88.38 255 GLY B CA 1
ATOM 4159 C C . GLY B 1 255 ? 14.883 -15.469 2.039 1 88.38 255 GLY B C 1
ATOM 4160 O O . GLY B 1 255 ? 16.094 -15.266 1.976 1 88.38 255 GLY B O 1
ATOM 4161 N N . THR B 1 256 ? 14 -15.023 1.181 1 91.62 256 THR B N 1
ATOM 4162 C CA . THR B 1 256 ? 14.484 -14.109 0.154 1 91.62 256 THR B CA 1
ATOM 4163 C C . THR B 1 256 ? 14.711 -12.711 0.732 1 91.62 256 THR B C 1
ATOM 4165 O O . THR B 1 256 ? 13.875 -12.211 1.491 1 91.62 256 THR B O 1
ATOM 4168 N N . SER B 1 257 ? 15.867 -12.133 0.403 1 90.44 257 SER B N 1
ATOM 4169 C CA . SER B 1 257 ? 16.203 -10.805 0.912 1 90.44 257 SER B CA 1
ATOM 4170 C C . SER B 1 257 ? 15.445 -9.719 0.169 1 90.44 257 SER B C 1
ATOM 4172 O O . SER B 1 257 ? 15.352 -9.742 -1.061 1 90.44 257 SER B O 1
ATOM 4174 N N . LEU B 1 258 ? 15.008 -8.758 0.926 1 87.75 258 LEU B N 1
ATOM 4175 C CA . LEU B 1 258 ? 14.289 -7.641 0.327 1 87.75 258 LEU B CA 1
ATOM 4176 C C . LEU B 1 258 ? 15.242 -6.738 -0.455 1 87.75 258 LEU B C 1
ATOM 4178 O O . LEU B 1 258 ? 14.805 -5.949 -1.295 1 87.75 258 LEU B O 1
ATOM 4182 N N . SER B 1 259 ? 16.516 -6.809 -0.167 1 87.44 259 SER B N 1
ATOM 4183 C CA . SER B 1 259 ? 17.516 -6.02 -0.883 1 87.44 259 SER B CA 1
ATOM 4184 C C . SER B 1 259 ? 17.891 -6.676 -2.207 1 87.44 259 SER B C 1
ATOM 4186 O O . SER B 1 259 ? 18.578 -6.066 -3.037 1 87.44 259 SER B O 1
ATOM 4188 N N . GLY B 1 260 ? 17.438 -7.891 -2.406 1 91.75 260 GLY B N 1
ATOM 4189 C CA . GLY B 1 260 ? 17.703 -8.602 -3.645 1 91.75 260 GLY B CA 1
ATOM 4190 C C . GLY B 1 260 ? 18.969 -9.438 -3.588 1 91.75 260 GLY B C 1
ATOM 4191 O O . GLY B 1 260 ? 19.75 -9.336 -2.635 1 91.75 260 GLY B O 1
ATOM 4192 N N . GLY B 1 261 ? 19.125 -10.352 -4.516 1 94.62 261 GLY B N 1
ATOM 4193 C CA . GLY B 1 261 ? 20.375 -11.07 -4.75 1 94.62 261 GLY B CA 1
ATOM 4194 C C . GLY B 1 261 ? 20.469 -12.367 -3.969 1 94.62 261 GLY B C 1
ATOM 4195 O O . GLY B 1 261 ? 21.359 -13.188 -4.227 1 94.62 261 GLY B O 1
ATOM 4196 N N . ARG B 1 262 ? 19.641 -12.523 -3.043 1 93.81 262 ARG B N 1
ATOM 4197 C CA . ARG B 1 262 ? 19.688 -13.742 -2.242 1 93.81 262 ARG B CA 1
ATOM 4198 C C . ARG B 1 262 ? 18.281 -14.305 -2.02 1 93.81 262 ARG B C 1
ATOM 4200 O O . ARG B 1 262 ? 17.375 -13.578 -1.606 1 93.81 262 ARG B O 1
ATOM 4207 N N . GLY B 1 263 ? 18.109 -15.555 -2.221 1 93.25 263 GLY B N 1
ATOM 4208 C CA . GLY B 1 263 ? 16.844 -16.219 -2.002 1 93.25 263 GLY B CA 1
ATOM 4209 C C . GLY B 1 263 ? 16.672 -17.469 -2.854 1 93.25 263 GLY B C 1
ATOM 4210 O O . GLY B 1 263 ? 17.516 -17.781 -3.68 1 93.25 263 GLY B O 1
ATOM 4211 N N . TYR B 1 264 ? 15.609 -18.203 -2.52 1 93.06 264 TYR B N 1
ATOM 4212 C CA . TYR B 1 264 ? 15.32 -19.438 -3.246 1 93.06 264 TYR B CA 1
ATOM 4213 C C . TYR B 1 264 ? 13.812 -19.641 -3.377 1 93.06 264 TYR B C 1
ATOM 4215 O O . TYR B 1 264 ? 13.047 -19.281 -2.484 1 93.06 264 TYR B O 1
ATOM 4223 N N . MET B 1 265 ? 13.5 -20.281 -4.465 1 96.38 265 MET B N 1
ATOM 4224 C CA . MET B 1 265 ? 12.086 -20.531 -4.742 1 96.38 265 MET B CA 1
ATOM 4225 C C . MET B 1 265 ? 11.492 -21.5 -3.713 1 96.38 265 MET B C 1
ATOM 4227 O O . MET B 1 265 ? 10.328 -21.359 -3.332 1 96.38 265 MET B O 1
ATOM 4231 N N . VAL B 1 266 ? 12.281 -22.422 -3.246 1 94.88 266 VAL B N 1
ATOM 4232 C CA . VAL B 1 266 ? 11.812 -23.391 -2.264 1 94.88 266 VAL B CA 1
ATOM 4233 C C . VAL B 1 266 ? 11.383 -22.656 -0.987 1 94.88 266 VAL B C 1
ATOM 4235 O O . VAL B 1 266 ? 10.383 -23.016 -0.366 1 94.88 266 VAL B O 1
ATOM 4238 N N . GLY B 1 267 ? 12.156 -21.703 -0.598 1 93.81 267 GLY B N 1
ATOM 4239 C CA . GLY B 1 267 ? 11.766 -20.891 0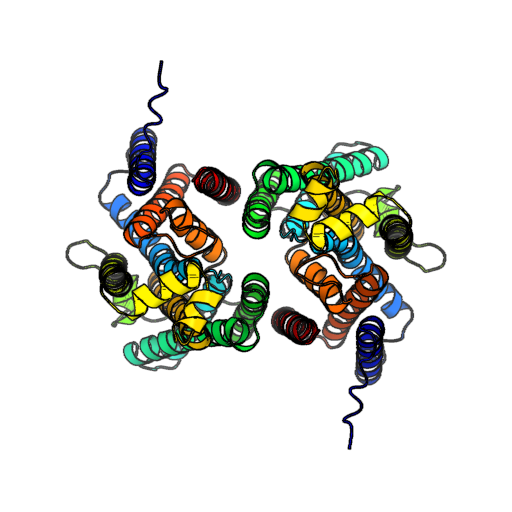.541 1 93.81 267 GLY B CA 1
ATOM 4240 C C . GLY B 1 267 ? 10.43 -20.188 0.346 1 93.81 267 GLY B C 1
ATOM 4241 O O . GLY B 1 267 ? 9.602 -20.156 1.259 1 93.81 267 GLY B O 1
ATOM 4242 N N . THR B 1 268 ? 10.234 -19.672 -0.85 1 95.62 268 THR B N 1
ATOM 4243 C CA . THR B 1 268 ? 9.008 -18.953 -1.168 1 95.62 268 THR B CA 1
ATOM 4244 C C . THR B 1 268 ? 7.793 -19.875 -1.02 1 95.62 268 THR B C 1
ATOM 4246 O O . THR B 1 268 ? 6.773 -19.469 -0.457 1 95.62 268 THR B O 1
ATOM 4249 N N . ILE B 1 269 ? 7.945 -21.047 -1.477 1 95.81 269 ILE B N 1
ATOM 4250 C CA . ILE B 1 269 ? 6.816 -21.969 -1.398 1 95.81 269 ILE B CA 1
ATOM 4251 C C . ILE B 1 269 ? 6.539 -22.328 0.062 1 95.81 269 ILE B C 1
ATOM 4253 O O . ILE B 1 269 ? 5.379 -22.438 0.469 1 95.81 269 ILE B O 1
ATOM 4257 N N . ILE B 1 270 ? 7.535 -22.5 0.845 1 94.62 270 ILE B N 1
ATOM 4258 C CA . ILE B 1 270 ? 7.363 -22.75 2.271 1 94.62 270 ILE B CA 1
ATOM 4259 C C . ILE B 1 270 ? 6.676 -21.562 2.926 1 94.62 270 ILE B C 1
ATOM 4261 O O . ILE B 1 270 ? 5.73 -21.719 3.701 1 94.62 270 ILE B O 1
ATOM 4265 N N . GLY B 1 271 ? 7.168 -20.406 2.555 1 94 271 GLY B N 1
ATOM 4266 C CA . GLY B 1 271 ? 6.535 -19.203 3.059 1 94 271 GLY B CA 1
ATOM 4267 C C . GLY B 1 271 ? 5.074 -19.078 2.668 1 94 271 GLY B C 1
ATOM 4268 O O . GLY B 1 271 ? 4.242 -18.672 3.479 1 94 271 GLY B O 1
ATOM 4269 N N . ALA B 1 272 ? 4.781 -19.406 1.474 1 96.12 272 ALA B N 1
ATOM 4270 C CA . ALA B 1 272 ? 3.4 -19.375 0.998 1 96.12 272 ALA B CA 1
ATOM 4271 C C . ALA B 1 272 ? 2.52 -20.328 1.796 1 96.12 272 ALA B C 1
ATOM 4273 O O . ALA B 1 272 ? 1.378 -20 2.129 1 96.12 272 ALA B O 1
ATOM 4274 N N . PHE B 1 273 ? 3.059 -21.438 2.098 1 96 273 PHE B N 1
ATOM 4275 C CA . PHE B 1 273 ? 2.303 -22.406 2.893 1 96 273 PHE B CA 1
ATOM 4276 C C . PHE B 1 273 ? 2.125 -21.906 4.32 1 96 273 PHE B C 1
ATOM 4278 O O . PHE B 1 273 ? 1.081 -22.125 4.938 1 96 273 PHE B O 1
ATOM 4285 N N . ILE B 1 274 ? 3.129 -21.219 4.832 1 93.12 274 ILE B N 1
ATOM 4286 C CA . ILE B 1 274 ? 3.008 -20.656 6.172 1 93.12 274 ILE B CA 1
ATOM 4287 C C . ILE B 1 274 ? 1.849 -19.672 6.207 1 93.12 274 ILE B C 1
ATOM 4289 O O . ILE B 1 274 ? 0.969 -19.766 7.066 1 93.12 274 ILE B O 1
ATOM 4293 N N . ILE B 1 275 ? 1.846 -18.812 5.262 1 92.12 275 ILE B N 1
ATOM 4294 C CA . ILE B 1 275 ? 0.805 -17.781 5.215 1 92.12 275 ILE B CA 1
ATOM 4295 C C . ILE B 1 275 ? -0.551 -18.438 4.965 1 92.12 275 ILE B C 1
ATOM 4297 O O . ILE B 1 275 ? -1.552 -18.062 5.578 1 92.12 275 ILE B O 1
ATOM 4301 N N . GLY B 1 276 ? -0.56 -19.406 4.086 1 93.25 276 GLY B N 1
ATOM 4302 C CA . GLY B 1 276 ? -1.797 -20.109 3.799 1 93.25 276 GLY B CA 1
ATOM 4303 C C . GLY B 1 276 ? -2.352 -20.859 5 1 93.25 276 GLY B C 1
ATOM 4304 O O . GLY B 1 276 ? -3.553 -20.797 5.27 1 93.25 276 GLY B O 1
ATOM 4305 N N . ILE B 1 277 ? -1.49 -21.531 5.656 1 93.56 277 ILE B N 1
ATOM 4306 C CA . ILE B 1 277 ? -1.89 -22.281 6.84 1 93.56 277 ILE B CA 1
ATOM 4307 C C . ILE B 1 277 ? -2.367 -21.312 7.926 1 93.56 277 ILE B C 1
ATOM 4309 O O . ILE B 1 277 ? -3.348 -21.594 8.625 1 93.56 277 ILE B O 1
ATOM 4313 N N . LEU B 1 278 ? -1.691 -20.25 8.031 1 91.25 278 LEU B N 1
ATOM 4314 C CA . LEU B 1 278 ? -2.102 -19.234 9 1 91.25 278 LEU B CA 1
ATOM 4315 C C . LEU B 1 278 ? -3.51 -18.734 8.695 1 91.25 278 LEU B C 1
ATOM 4317 O O . LEU B 1 278 ? -4.363 -18.688 9.586 1 91.25 278 LEU B O 1
ATOM 4321 N N . ASN B 1 279 ? -3.695 -18.391 7.457 1 91.75 279 ASN B N 1
ATOM 4322 C CA . ASN B 1 279 ? -5.012 -17.906 7.055 1 91.75 279 ASN B CA 1
ATOM 4323 C C . ASN B 1 279 ? -6.09 -18.969 7.277 1 91.75 279 ASN B C 1
ATOM 4325 O O . ASN B 1 279 ? -7.164 -18.656 7.797 1 91.75 279 ASN B O 1
ATOM 4329 N N . ASN B 1 280 ? -5.832 -20.141 6.918 1 93.06 280 ASN B N 1
ATOM 4330 C CA . ASN B 1 280 ? -6.766 -21.234 7.109 1 93.06 280 ASN B CA 1
ATOM 4331 C C . ASN B 1 280 ? -7.043 -21.484 8.594 1 93.06 280 ASN B C 1
ATOM 4333 O O . ASN B 1 280 ? -8.188 -21.688 8.984 1 93.06 280 ASN B O 1
ATOM 4337 N N . GLY B 1 281 ? -5.996 -21.531 9.328 1 91.56 281 GLY B N 1
ATOM 4338 C CA . GLY B 1 281 ? -6.137 -21.75 10.766 1 91.56 281 GLY B CA 1
ATOM 4339 C C . GLY B 1 281 ? -7 -20.703 11.438 1 91.56 281 GLY B C 1
ATOM 4340 O O . GLY B 1 281 ? -7.844 -21.016 12.273 1 91.56 281 GLY B O 1
ATOM 4341 N N . LEU B 1 282 ? -6.758 -19.453 11.094 1 90.75 282 LEU B N 1
ATOM 4342 C CA . LEU B 1 282 ? -7.562 -18.391 11.672 1 90.75 282 LEU B CA 1
ATOM 4343 C C . LEU B 1 282 ? -9.023 -18.516 11.266 1 90.75 282 LEU B C 1
ATOM 4345 O O . LEU B 1 282 ? -9.922 -18.25 12.07 1 90.75 282 LEU B O 1
ATOM 4349 N N . ASN B 1 283 ? -9.195 -18.969 10.055 1 89.44 283 ASN B N 1
ATOM 4350 C CA . ASN B 1 283 ? -10.562 -19.234 9.602 1 89.44 283 ASN B CA 1
ATOM 4351 C C . ASN B 1 283 ? -11.195 -20.375 10.383 1 89.44 283 ASN B C 1
ATOM 4353 O O . ASN B 1 283 ? -12.352 -20.281 10.805 1 89.44 283 ASN B O 1
ATOM 4357 N N . LEU B 1 284 ? -10.492 -21.406 10.562 1 89.81 284 LEU B N 1
ATOM 4358 C CA . LEU B 1 284 ? -10.984 -22.578 11.289 1 89.81 284 LEU B CA 1
ATOM 4359 C C . LEU B 1 284 ? -11.336 -22.203 12.727 1 89.81 284 LEU B C 1
ATOM 4361 O O . LEU B 1 284 ? -12.281 -22.75 13.297 1 89.81 284 LEU B O 1
ATOM 4365 N N . LEU B 1 285 ? -10.539 -21.297 13.258 1 91 285 LEU B N 1
ATOM 4366 C CA . LEU B 1 285 ? -10.758 -20.891 14.641 1 91 285 LEU B CA 1
ATOM 4367 C C . LEU B 1 285 ? -11.789 -19.766 14.719 1 91 285 LEU B C 1
ATOM 4369 O O . LEU B 1 285 ? -12 -19.188 15.789 1 91 285 LEU B O 1
ATOM 4373 N N . GLU B 1 286 ? -12.367 -19.344 13.492 1 89.25 286 GLU B N 1
ATOM 4374 C CA . GLU B 1 286 ? -13.445 -18.359 13.367 1 89.25 286 GLU B CA 1
ATOM 4375 C C . GLU B 1 286 ? -13 -16.984 13.828 1 89.25 286 GLU B C 1
ATOM 4377 O O . GLU B 1 286 ? -13.766 -16.25 14.469 1 89.25 286 GLU B O 1
ATOM 4382 N N . VAL B 1 287 ? -11.828 -16.781 13.609 1 89.19 287 VAL B N 1
ATOM 4383 C CA . VAL B 1 287 ? -11.32 -15.438 13.859 1 89.19 287 VAL B CA 1
ATOM 4384 C C . VAL B 1 287 ? -11.805 -14.484 12.766 1 89.19 287 VAL B C 1
ATOM 4386 O O . VAL B 1 287 ? -11.742 -14.812 11.578 1 89.19 287 VAL B O 1
ATOM 4389 N N . SER B 1 288 ? -12.344 -13.344 13.148 1 89.31 288 SER B N 1
ATOM 4390 C CA . SER B 1 288 ? -12.867 -12.391 12.18 1 89.31 288 SER B CA 1
ATOM 4391 C C . SER B 1 288 ? -11.766 -11.883 11.258 1 89.31 288 SER B C 1
ATOM 4393 O O . SER B 1 288 ? -10.586 -11.93 11.609 1 89.31 288 SER B O 1
ATOM 4395 N N . SER B 1 289 ? -12.141 -11.422 10.102 1 83.56 289 SER B N 1
ATOM 4396 C CA . SER B 1 289 ? -11.203 -10.914 9.109 1 83.56 289 SER B CA 1
ATOM 4397 C C . SER B 1 289 ? -10.461 -9.68 9.617 1 83.56 289 SER B C 1
ATOM 4399 O O . SER B 1 289 ? -9.32 -9.43 9.227 1 83.56 289 SER B O 1
ATOM 4401 N N . PHE B 1 290 ? -11.07 -8.984 10.539 1 87.81 290 PHE B N 1
ATOM 4402 C CA . PHE B 1 290 ? -10.43 -7.797 11.086 1 87.81 290 PHE B CA 1
ATOM 4403 C C . PHE B 1 290 ? -9.203 -8.164 11.906 1 87.81 290 PHE B C 1
ATOM 4405 O O . PHE B 1 290 ? -8.141 -7.559 11.75 1 87.81 290 PHE B O 1
ATOM 4412 N N . TYR B 1 291 ? -9.32 -9.211 12.648 1 89.12 291 TYR B N 1
ATOM 4413 C CA . TYR B 1 291 ? -8.211 -9.688 13.453 1 89.12 291 TYR B CA 1
ATOM 4414 C C . TYR B 1 291 ? -7.121 -10.305 12.578 1 89.12 291 TYR B C 1
ATOM 4416 O O . TYR B 1 291 ? -5.934 -10.211 12.898 1 89.12 291 TYR B O 1
ATOM 4424 N N . GLN B 1 292 ? -7.574 -10.891 11.539 1 87.19 292 GLN B N 1
ATOM 4425 C CA . GLN B 1 292 ? -6.625 -11.531 10.633 1 87.19 292 GLN B CA 1
ATOM 4426 C C . GLN B 1 292 ? -5.691 -10.5 10 1 87.19 292 GLN B C 1
ATOM 4428 O O . GLN B 1 292 ? -4.512 -10.773 9.773 1 87.19 292 GLN B O 1
ATOM 4433 N N . GLN B 1 293 ? -6.223 -9.32 9.742 1 87.56 293 GLN B N 1
ATOM 4434 C CA . GLN B 1 293 ? -5.391 -8.25 9.211 1 87.56 293 GLN B CA 1
ATOM 4435 C C . GLN B 1 293 ? -4.285 -7.871 10.195 1 87.56 293 GLN B C 1
ATOM 4437 O O . GLN B 1 293 ? -3.137 -7.66 9.797 1 87.56 293 GLN B O 1
ATOM 4442 N N . ILE B 1 294 ? -4.621 -7.812 11.414 1 92.38 294 ILE B N 1
ATOM 4443 C CA . ILE B 1 294 ? -3.652 -7.48 12.453 1 92.38 294 ILE B CA 1
ATOM 4444 C C . ILE B 1 294 ? -2.574 -8.555 12.523 1 92.38 294 ILE B C 1
ATOM 4446 O O . ILE B 1 294 ? -1.381 -8.25 12.539 1 92.38 294 ILE B O 1
ATOM 4450 N N . VAL B 1 295 ? -3.012 -9.797 12.5 1 90 295 VAL B N 1
ATOM 4451 C CA . VAL B 1 295 ? -2.096 -10.93 12.578 1 90 295 VAL B CA 1
ATOM 4452 C C . VAL B 1 295 ? -1.168 -10.93 11.367 1 90 295 VAL B C 1
ATOM 4454 O O . VAL B 1 295 ? 0.042 -11.133 11.5 1 90 295 VAL B O 1
ATOM 4457 N N . LYS B 1 296 ? -1.727 -10.688 10.227 1 85.25 296 LYS B N 1
ATOM 4458 C CA . LYS B 1 296 ? -0.933 -10.672 9 1 85.25 296 LYS B CA 1
ATOM 4459 C C . LYS B 1 296 ? 0.139 -9.586 9.055 1 85.25 296 LYS B C 1
ATOM 4461 O O . LYS B 1 296 ? 1.292 -9.828 8.688 1 85.25 296 LYS B O 1
ATOM 4466 N N . GLY B 1 297 ? -0.294 -8.414 9.469 1 88.81 297 GLY B N 1
ATOM 4467 C CA . GLY B 1 297 ? 0.693 -7.363 9.648 1 88.81 297 GLY B CA 1
ATOM 4468 C C . GLY B 1 297 ? 1.797 -7.738 10.617 1 88.81 297 GLY B C 1
ATOM 4469 O O . GLY B 1 297 ? 2.975 -7.48 10.359 1 88.81 297 GLY B O 1
ATOM 4470 N N . ALA B 1 298 ? 1.417 -8.359 11.695 1 91.75 298 ALA B N 1
ATOM 4471 C CA . ALA B 1 298 ? 2.385 -8.781 12.703 1 91.75 298 ALA B CA 1
ATOM 4472 C C . ALA B 1 298 ? 3.342 -9.828 12.141 1 91.75 298 ALA B C 1
ATOM 4474 O O . ALA B 1 298 ? 4.539 -9.805 12.438 1 91.75 298 ALA B O 1
ATOM 4475 N N . VAL B 1 299 ? 2.809 -10.711 11.359 1 85.56 299 VAL B N 1
ATOM 4476 C CA . VAL B 1 299 ? 3.619 -11.766 10.766 1 85.56 299 VAL B CA 1
ATOM 4477 C C . VAL B 1 299 ? 4.637 -11.156 9.805 1 85.56 299 VAL B C 1
ATOM 4479 O O . VAL B 1 299 ? 5.801 -11.57 9.781 1 85.56 299 VAL B O 1
ATOM 4482 N N . ILE B 1 300 ? 4.199 -10.188 9.008 1 83.88 300 ILE B N 1
ATOM 4483 C CA . ILE B 1 300 ? 5.098 -9.5 8.086 1 83.88 300 ILE B CA 1
ATOM 4484 C C . ILE B 1 300 ? 6.211 -8.812 8.867 1 83.88 300 ILE B C 1
ATOM 4486 O O . ILE B 1 300 ? 7.391 -8.938 8.531 1 83.88 300 ILE B O 1
ATOM 4490 N N . LEU B 1 301 ? 5.809 -8.125 9.898 1 87.81 301 LEU B N 1
ATOM 4491 C CA . LEU B 1 301 ? 6.77 -7.406 10.727 1 87.81 301 LEU B CA 1
ATOM 4492 C C . LEU B 1 301 ? 7.773 -8.367 11.352 1 87.81 301 LEU B C 1
ATOM 4494 O O . LEU B 1 301 ? 8.977 -8.094 11.375 1 87.81 301 LEU B O 1
ATOM 4498 N N . LEU B 1 302 ? 7.289 -9.453 11.852 1 86 302 LEU B N 1
ATOM 4499 C CA . LEU B 1 302 ? 8.156 -10.461 12.453 1 86 302 LEU B CA 1
ATOM 4500 C C . LEU B 1 302 ? 9.102 -11.055 11.414 1 86 302 LEU B C 1
ATOM 4502 O O . LEU B 1 302 ? 10.273 -11.289 11.695 1 86 302 LEU B O 1
ATOM 4506 N N . ALA B 1 303 ? 8.555 -11.305 10.227 1 81.44 303 ALA B N 1
ATOM 4507 C CA . ALA B 1 303 ? 9.359 -11.883 9.148 1 81.44 303 ALA B CA 1
ATOM 4508 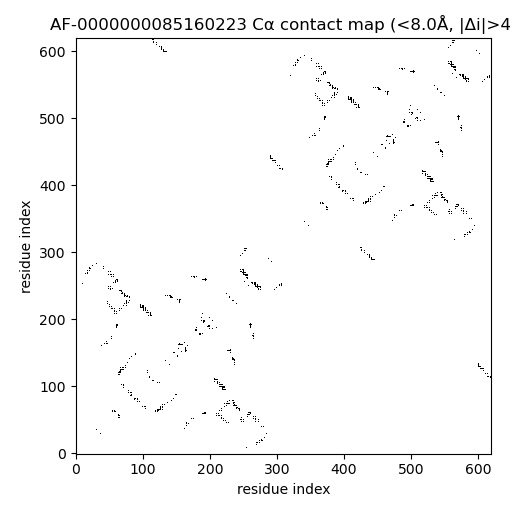C C . ALA B 1 303 ? 10.508 -10.953 8.766 1 81.44 303 ALA B C 1
ATOM 4510 O O . ALA B 1 303 ? 11.633 -11.406 8.547 1 81.44 303 ALA B O 1
ATOM 4511 N N . VAL B 1 304 ? 10.219 -9.719 8.688 1 82.19 304 VAL B N 1
ATOM 4512 C CA . VAL B 1 304 ? 11.242 -8.758 8.289 1 82.19 304 VAL B CA 1
ATOM 4513 C C . VAL B 1 304 ? 12.258 -8.586 9.414 1 82.19 304 VAL B C 1
ATOM 4515 O O . VAL B 1 304 ? 13.445 -8.383 9.156 1 82.19 304 VAL B O 1
ATOM 4518 N N . LEU B 1 305 ? 11.82 -8.625 10.648 1 84.94 305 LEU B N 1
ATOM 4519 C CA . LEU B 1 305 ? 12.711 -8.539 11.797 1 84.94 305 LEU B CA 1
ATOM 4520 C C . LEU B 1 305 ? 13.688 -9.703 11.82 1 84.94 305 LEU B C 1
ATOM 4522 O O . LEU B 1 305 ? 14.859 -9.531 12.148 1 84.94 305 LEU B O 1
ATOM 4526 N N . LEU B 1 306 ? 13.211 -10.797 11.406 1 77.25 306 LEU B N 1
ATOM 4527 C CA . LEU B 1 306 ? 14.031 -12 11.391 1 77.25 306 LEU B CA 1
ATOM 4528 C C . LEU B 1 306 ? 15.016 -11.977 10.227 1 77.25 306 LEU B C 1
ATOM 4530 O O . LEU B 1 306 ? 16.094 -12.578 10.297 1 77.25 306 LEU B O 1
ATOM 4534 N N . ASP B 1 307 ? 14.648 -11.328 9.078 1 74.75 307 ASP B N 1
ATOM 4535 C CA . ASP B 1 307 ? 15.516 -11.211 7.906 1 74.75 307 ASP B CA 1
ATOM 4536 C C . ASP B 1 307 ? 16.719 -10.328 8.203 1 74.75 307 ASP B C 1
ATOM 4538 O O . ASP B 1 307 ? 17.812 -10.57 7.68 1 74.75 307 ASP B O 1
ATOM 4542 N N . ARG B 1 308 ? 16.625 -9.32 8.922 1 65.5 308 ARG B N 1
ATOM 4543 C CA . ARG B 1 308 ? 17.688 -8.367 9.219 1 65.5 308 ARG B CA 1
ATOM 4544 C C . ARG B 1 308 ? 18.844 -9.039 9.953 1 65.5 308 ARG B C 1
ATOM 4546 O O . ARG B 1 308 ? 20 -8.602 9.844 1 65.5 308 ARG B O 1
ATOM 4553 N N . ARG B 1 309 ? 18.562 -9.992 10.703 1 57.38 309 ARG B N 1
ATOM 4554 C CA . ARG B 1 309 ? 19.578 -10.648 11.516 1 57.38 309 ARG B CA 1
ATOM 4555 C C . ARG B 1 309 ? 20.469 -11.539 10.656 1 57.38 309 ARG B C 1
ATOM 4557 O O . ARG B 1 309 ? 21.516 -12.016 11.117 1 57.38 309 ARG B O 1
ATOM 4564 N N . LYS B 1 310 ? 20.172 -11.305 9.328 1 53.66 310 LYS B N 1
ATOM 4565 C CA . LYS B 1 310 ? 20.984 -12.133 8.438 1 53.66 310 LYS B CA 1
ATOM 4566 C C . LYS B 1 310 ? 22.125 -11.32 7.832 1 53.66 310 LYS B C 1
ATOM 4568 O O . LYS B 1 310 ? 21.969 -10.117 7.586 1 53.66 310 LYS B O 1
#

Foldseek 3Di:
DPPPPPCPPLQVVLVVLLVVLLVVLVVVDVCCPPLVNVLVLLLQLLLLLLLLLLQLLLLQLQAAAPQLLLLLLLLLLQLLVCLVVPHANVVSLVVSLQVLLVLLLVLLLCCQVVVDHSVVSNVVSSVVSLVVSCVSCVQDKRADSDDDDPLLQCQPNDDPSHRNSNVVSVVSLVVSLCCLPPHPLNVLSLVSLVPVVVSVVVPDPSSVSSSNSSSSSSNSSSSSSSNVCSNVNIRHSSGRVCSSLLSVLLQLSLQADSSHNDGGSSSSSSSSSSSSSLVSSCVSVVPDPVVVVVVSVVSSVVSVVVNVVD/DPPPPPCPPLQVVLVVLLVVLLVVLVVVDVCCPPLVNVLVLLLQLLLLLLLLLLQLLLLQLQAAAPQLLLLLLLLLLQLLVCLVVPHANVVSLVVSLQVLLVLLLVLLLCCQVVVDHSVVSNVVSSVVSLVVSCVSCVQDKRADSDDDDPLLQCQPNDDPSHRNSNVVSVVSLVVSLCCLPPHPLNVLSLVSLVPVVVSVVVPDPSSVSSSNSSSSSSNSSSSSSSNVCSNVNIRHSSGRVCSSLLSVLLQLSLQADSSHNDGGSSSSSSSSSSSSSLVSSCVSVVPDPVVVVVVSVVSSVVSVVVNVVD

Solvent-accessible surface area (backbone atoms only — not comparable to full-atom values): 28358 Å² total; per-residue (Å²): 132,81,78,77,74,77,74,66,57,52,62,51,52,33,50,48,50,35,51,51,50,50,50,51,40,45,71,75,31,87,58,50,78,34,67,71,42,48,49,48,36,38,50,51,18,20,39,48,30,28,34,19,55,16,43,42,49,25,21,23,40,45,38,49,63,54,22,37,14,21,39,13,14,32,21,16,43,49,28,40,49,35,38,69,71,66,44,53,51,67,59,24,51,52,50,22,30,52,48,13,18,49,55,18,26,52,48,14,43,49,26,37,72,59,67,42,62,34,57,61,50,18,43,19,47,19,38,22,35,34,13,47,22,24,57,73,43,69,68,38,65,45,61,77,66,68,88,62,61,67,47,32,35,40,31,66,28,62,58,97,80,41,43,35,38,36,53,51,32,50,52,50,48,54,53,49,40,45,41,49,73,71,35,72,65,22,49,49,37,32,38,34,9,64,36,47,67,61,28,41,76,72,67,44,64,54,47,60,54,50,13,46,27,27,17,46,22,15,29,25,14,12,51,28,15,48,31,50,21,34,54,61,39,30,17,41,49,70,37,41,72,62,42,32,58,51,17,50,35,10,23,38,39,9,48,28,36,75,68,19,36,39,65,48,59,69,21,25,53,46,15,20,45,37,53,24,48,50,54,48,45,38,51,75,70,66,51,54,70,36,58,47,32,28,50,50,16,50,49,37,44,50,32,53,59,60,52,59,79,101,132,81,77,77,74,79,74,67,56,53,62,51,50,34,49,49,49,35,51,52,50,51,51,51,39,44,71,75,31,86,58,49,78,35,68,71,41,47,47,47,36,37,49,52,19,21,39,46,30,29,33,19,57,18,44,41,49,23,20,24,41,44,38,51,63,53,22,38,14,21,40,13,15,32,21,16,45,50,28,40,52,35,38,67,72,67,43,53,49,67,60,24,50,52,51,23,29,53,49,13,19,48,55,17,27,52,49,14,42,50,25,39,73,60,67,41,61,35,59,61,50,17,44,18,47,20,38,22,36,35,15,48,23,24,57,74,44,69,66,37,65,46,61,77,65,67,86,63,60,66,49,32,35,41,31,66,29,61,60,95,79,41,45,34,38,37,52,51,33,49,52,52,48,53,52,50,38,44,40,49,73,73,36,71,66,21,51,48,37,33,38,32,9,63,37,46,69,62,31,40,75,71,67,45,63,54,46,61,53,49,14,47,26,27,18,46,20,15,29,25,14,12,50,28,15,49,31,49,22,33,54,62,39,31,17,39,51,69,37,42,70,62,42,33,58,51,17,50,35,9,24,37,39,9,45,28,37,76,69,17,36,40,62,48,59,68,21,25,54,45,16,20,46,39,53,26,46,50,53,49,45,38,51,75,69,65,50,53,71,35,57,48,33,29,50,51,15,50,49,38,46,51,31,52,60,60,53,59,80,102

Secondary structure (DSSP, 8-state):
---------HHHHHHHHHHHHHHHHHHH-TTTTSHHHHHHHHHHHHHHHHHHHHHHHHHHTT---TTHHHHHHHHHHHHHHHHHTT--HHHHHHHHHHHHHHHHHHHHHHHHHTT--HHHHHHHHHHHHHHHHHHHHTTS-EE---SSSHHHHHHH-EETTEEHHHHHHHHHHHHHHHHHHHSHHHHHHHHHHH-HHHHHHTT--HHHHHHHHHHHHHHHHHHHHHHHHHHHTEE-TTTTTTHHHHHHHHHHHTT--TTSS---HHHHHHHHHHHHHHHHHHHHTT--HHHHHHHHHHHHHHHHHHHHT-/---------HHHHHHHHHHHHHHHHHHH-TTTTSHHHHHHHHHHHHHHHHHHHHHHHHHHTT---TTHHHHHHHHHHHHHHHHHTT--HHHHHHHHHHHHHHHHHHHHHHHHHTT--HHHHHHHHHHHHHHHHHHHHTTS-EE---SSSHHHHHHH-EETTEEHHHHHHHHHHHHHHHHHHHSHHHHHHHHHHH-HHHHHHTT--HHHHHHHHHHHHHHHHHHHHHHHHHHHTEE-TTTTTTHHHHHHHHHHHTT--TTSS---HHHHHHHHHHHHHHHHHHHHTT--HHHHHHHHHHHHHHHHHHHHT-

Nearest PDB structures (foldseek):
  2nq2-assembly1_A  TM=5.580E-01  e=1.743E-02  Haemophilus influenzae
  2nq2-assembly1_B  TM=5.252E-01  e=2.076E-02  Haemophilus influenzae
  5b58-assembly1_B  TM=4.935E-01  e=3.358E-02  Burkholderia cenocepacia J2315
  7lb8-assembly1_B  TM=5.637E-01  e=9.591E-02  Escherichia coli K-12
  2nq2-assembly1_A  TM=5.580E-01  e=1.743E-02  Haemophilus influenzae

InterPro domains:
  IPR001851 ABC transporter, permease [PF02653] (38-304)

Radius of gyration: 24.57 Å; Cα contacts (8 Å, |Δi|>4): 1215; chains: 2; bounding box: 56×73×59 Å

pLDDT: mean 91.65, std 10.92, range [24.73, 98.81]

Sequence (620 aa):
MKQFHFTIPQQYSSLIGLLLLGLLLSILSPHFLTISNLMNILNQVSLNGLVAVGMTFVILSGGIDLSVGSVLALSGALVATLLKSGISDVVSIVIAVILGSLFGLLNGVFISFFNLQPFIVSMAFMTMFRGATFVFTQGRPITGLGDSGMFVAVGRGEIVGVPWSGIILLISFIATAFILNKTVYGKGIYAIGGNAEAARLSGLPVKRLRASVYAISGFFAALASIILTSRLDSAQPLAGQGYELDAIAAVVLGGTSLSGGRGYMVGTIIGAFIIGILNNGLNLLEVSSFYQQIVKGAVILLAVLLDRRKMKQFHFTIPQQYSSLIGLLLLGLLLSILSPHFLTISNLMNILNQVSLNGLVAVGMTFVILSGGIDLSVGSVLALSGALVATLLKSGISDVVSIVIAVILGSLFGLLNGVFISFFNLQPFIVSMAFMTMFRGATFVFTQGRPITGLGDSGMFVAVGRGEIVGVPWSGIILLISFIATAFILNKTVYGKGIYAIGGNAEAARLSGLPVKRLRASVYAISGFFAALASIILTSRLDSAQPLAGQGYELDAIAAVVLGGTSLSGGRGYMVGTIIGAFIIGILNNGLNLLEVSSFYQQIVKGAVILLAVLLDRRK

Organism: Gracilinema caldarium (strain ATCC 51460 / DSM 7334 / H1) (NCBI:txid744872)